Protein AF-A0A7J0F2M3-F1 (afdb_monomer)

InterPro domains:
  IPR006775 Glycosyl-hydrolase family 116, catalytic region [PF04685] (324-681)
  IPR008928 Six-hairpin glycosidase superfamily [SSF48208] (331-687)
  IPR012341 Six-hairpin glycosidase-like superfamily [G3DSA:1.50.10.10] (373-686)
  IPR024462 Glycosyl-hydrolase family 116, N-terminal [PF12215] (132-223)
  IPR052566 Non-lysosomal glucosylceramidase [PTHR12654] (132-728)

Secondary structure (DSSP, 8-state):
---------PPPPPP-----TTEEEEEEEPPPP-------------------------------------------------TTSTTSTT---------S-----------------TTPPP-EEEEEEE---SS-PPPGGGTTS-SPPPPPTT--------------TT------EEEEEE--EEE-SSS-EEEBTTHHHH-SSTTHHHHHHHHHHHHHHHHHHHHHHHHHHHHT-TTS-S-SSS-TT---HHHHHHHHGGGHHHHS--EEBS-SSPPP------------PPPP----------------------S-EE-BSBSSS--BT-HHHHHHHHHHHHHH-HHHHHHHHHHHHHHHH--EEEEEE-TTT--EEEEE-TTSPPS-S-SSSTTTS-----SS-GGG-SSHHHHHHHHHHHHHHHH--HHHHHHHHHHHHHHHHHHGGG-SSSSS---EESS--SSSTTS--EESBHHHHHHHHHHHHHHHHHHHHHT-HHHHHHHHHHHHHHHHHHHHHHB-SSSB-SBSS-STTTT-EETTTTHHHHHHHHTTPPPSS-HHHHHHHHHHHIIIIITTTGGGTT--BSEE-TTS-B--SSTTTT-EEHHHIIIIIIIHHHHTT-HHHHHHHHHHHIIIIISTTS---TT---SEE-TT--EESSSBSGGGGHHHHHHHHT--HHHHTS----TTTT------------------------------------

Organism: NCBI:txid165716

Mean predicted aligned error: 15.31 Å

pLDDT: mean 72.2, std 30.0, range [20.27, 98.94]

Solvent-accessible surface area (backbone atoms only — not comparable to full-atom values): 44311 Å² total; per-residue (Å²): 135,80,93,73,80,67,88,74,70,74,74,78,79,74,78,92,65,80,78,63,95,59,68,48,79,47,78,49,76,56,78,68,83,78,86,85,75,82,87,76,90,75,83,89,84,82,94,78,88,81,88,83,90,83,89,83,91,85,88,89,85,87,83,84,89,87,88,88,88,87,89,84,89,87,85,90,77,89,73,82,85,58,87,69,64,71,64,65,75,77,68,79,76,75,85,89,79,87,91,76,86,84,82,89,73,91,78,89,87,79,95,75,91,77,92,72,66,88,87,55,80,58,49,24,37,18,44,36,45,44,65,80,48,79,86,81,79,73,83,66,82,60,78,81,63,68,82,75,82,81,74,57,89,90,57,88,82,86,88,87,85,82,73,36,72,80,66,59,93,95,55,85,80,86,74,61,73,37,78,25,69,33,58,48,63,48,73,39,88,77,31,66,38,34,37,30,37,67,31,79,80,52,45,77,53,81,60,25,9,55,55,47,24,52,51,44,70,74,39,46,70,59,52,51,52,54,51,50,61,69,45,41,71,63,74,70,37,84,85,56,64,50,69,85,81,98,58,100,82,64,76,38,64,56,66,52,50,56,59,54,48,54,51,42,74,65,70,22,67,48,46,47,25,49,57,91,59,59,59,76,81,91,67,97,69,88,81,76,87,75,92,77,88,81,81,91,79,92,80,91,76,85,87,77,91,78,94,74,85,73,86,72,82,76,77,89,62,50,63,42,63,35,39,23,37,19,82,80,48,65,28,29,44,32,40,68,46,40,66,43,19,44,42,41,36,46,75,76,39,43,73,57,41,57,38,44,52,49,51,50,28,54,45,13,70,36,69,36,84,55,78,39,64,23,63,76,82,66,49,71,48,61,47,35,47,60,25,31,40,60,51,17,37,3,53,40,26,61,84,76,44,45,33,59,72,37,51,55,70,56,71,68,32,58,37,46,34,26,47,48,36,41,50,53,38,38,54,30,55,62,67,64,41,62,66,60,45,63,72,33,43,68,30,44,52,36,21,58,61,48,50,57,76,37,28,86,86,73,60,58,46,47,46,43,86,62,43,43,43,40,89,57,62,72,45,66,37,32,40,42,28,25,40,44,38,31,27,43,47,34,18,26,51,35,50,20,53,51,23,52,76,74,64,40,53,71,59,15,53,52,26,37,57,36,32,60,45,17,51,57,49,50,47,70,63,25,54,73,87,54,39,52,23,36,20,54,45,86,56,91,59,19,59,17,45,40,44,47,40,44,42,13,44,37,52,22,56,75,46,47,42,71,66,80,63,57,69,67,61,52,53,39,29,52,50,48,36,44,63,41,27,14,40,67,38,80,70,17,48,54,16,30,27,32,21,20,33,86,88,67,47,72,26,72,89,34,77,62,28,41,17,22,35,47,17,50,20,20,29,38,40,17,16,32,26,41,70,72,71,37,47,70,62,13,52,48,33,40,45,3,40,41,43,34,30,58,34,93,89,29,76,67,30,66,94,30,46,33,43,26,28,36,97,84,68,55,70,46,55,48,39,26,43,30,44,31,2,43,36,34,32,56,40,51,78,56,62,55,64,52,34,77,69,42,79,82,73,63,78,73,79,75,86,70,77,74,92,81,83,83,92,78,92,83,84,90,84,87,84,85,87,83,87,88,79,89,79,89,83,89,79,90,78,91,79,92,84,137

Structure (mmCIF, N/CA/C/O backbone):
data_AF-A0A7J0F2M3-F1
#
_entry.id   AF-A0A7J0F2M3-F1
#
loop_
_atom_site.group_PDB
_atom_site.id
_atom_site.type_symbol
_atom_site.label_atom_id
_atom_site.label_alt_id
_atom_site.label_comp_id
_atom_site.label_asym_id
_atom_site.label_entity_id
_atom_site.label_seq_id
_atom_site.pdbx_PDB_ins_code
_atom_site.Cartn_x
_atom_site.Cartn_y
_atom_site.Cartn_z
_atom_site.occupancy
_atom_site.B_iso_or_equiv
_atom_site.auth_seq_id
_atom_site.auth_comp_id
_atom_site.auth_asym_id
_atom_site.auth_atom_id
_atom_site.pdbx_PDB_model_num
ATOM 1 N N . MET A 1 1 ? -2.458 -19.060 11.959 1.00 33.06 1 MET A N 1
ATOM 2 C CA . MET A 1 1 ? -3.648 -18.833 11.109 1.00 33.06 1 MET A CA 1
ATOM 3 C C . MET A 1 1 ? -4.793 -19.705 11.598 1.00 33.06 1 MET A C 1
ATOM 5 O O . MET A 1 1 ? -4.832 -20.886 11.279 1.00 33.06 1 MET A O 1
ATOM 9 N N . ASN A 1 2 ? -5.679 -19.148 12.426 1.00 25.64 2 ASN A N 1
ATOM 10 C CA . ASN A 1 2 ? -6.911 -19.822 12.836 1.00 25.64 2 ASN A CA 1
ATOM 11 C C . ASN A 1 2 ? -7.982 -19.565 11.770 1.00 25.64 2 ASN A C 1
ATOM 13 O O . ASN A 1 2 ? -8.536 -18.476 11.690 1.00 25.64 2 ASN A O 1
ATOM 17 N N . GLN A 1 3 ? -8.278 -20.578 10.958 1.00 26.48 3 GLN A N 1
ATOM 18 C CA . GLN A 1 3 ? -9.284 -20.556 9.886 1.00 26.48 3 GLN A CA 1
ATOM 19 C C . GLN A 1 3 ? -10.750 -20.550 10.381 1.00 26.48 3 GLN A C 1
ATOM 21 O O . GLN A 1 3 ? -11.653 -20.879 9.624 1.00 26.48 3 GLN A O 1
ATOM 26 N N . ASN A 1 4 ? -11.025 -20.147 11.627 1.00 27.41 4 ASN A N 1
ATOM 27 C CA . ASN A 1 4 ? -12.353 -20.269 12.244 1.00 27.41 4 ASN A CA 1
ATOM 28 C C . ASN A 1 4 ? -12.950 -18.941 12.740 1.00 27.41 4 ASN A C 1
ATOM 30 O O . ASN A 1 4 ? -13.615 -18.916 13.773 1.00 27.41 4 ASN A O 1
ATOM 34 N N . ASN A 1 5 ? -12.816 -17.856 11.973 1.00 29.88 5 ASN A N 1
ATOM 35 C CA . ASN A 1 5 ? -13.726 -16.710 12.106 1.00 29.88 5 ASN A CA 1
ATOM 36 C C . ASN A 1 5 ? -14.967 -16.925 11.225 1.00 29.88 5 ASN A C 1
ATOM 38 O O . ASN A 1 5 ? -15.208 -16.242 10.227 1.00 29.88 5 ASN A O 1
ATOM 42 N N . VAL A 1 6 ? -15.764 -17.922 11.622 1.00 28.16 6 VAL A N 1
ATOM 43 C CA . VAL A 1 6 ? -17.191 -17.982 11.285 1.00 28.16 6 VAL A CA 1
ATOM 44 C C . VAL A 1 6 ? -17.803 -16.661 11.749 1.00 28.16 6 VAL A C 1
ATOM 46 O O . VAL A 1 6 ? -17.509 -16.221 12.859 1.00 28.16 6 VAL A O 1
ATOM 49 N N . GLU A 1 7 ? -18.630 -16.018 10.919 1.00 30.48 7 GLU A N 1
ATOM 50 C CA . GLU A 1 7 ? -19.473 -14.900 11.357 1.00 30.48 7 GLU A CA 1
ATOM 51 C C . GLU A 1 7 ? -20.296 -15.364 12.563 1.00 30.48 7 GLU A C 1
ATOM 53 O O . GLU A 1 7 ? -21.349 -15.985 12.418 1.00 30.48 7 GLU A O 1
ATOM 58 N N . ARG A 1 8 ? -19.816 -15.090 13.779 1.00 34.03 8 ARG A N 1
ATOM 59 C CA . ARG A 1 8 ? -20.665 -15.158 14.958 1.00 34.03 8 ARG A CA 1
ATOM 60 C C . ARG A 1 8 ? -21.527 -13.914 14.918 1.00 34.03 8 ARG A C 1
ATOM 62 O O . ARG A 1 8 ? -21.128 -12.838 15.347 1.00 34.03 8 ARG A O 1
ATOM 69 N N . VAL A 1 9 ? -22.703 -14.095 14.329 1.00 29.95 9 VAL A N 1
ATOM 70 C CA . VAL A 1 9 ? -23.858 -13.222 14.500 1.00 29.95 9 VAL A CA 1
ATOM 71 C C . VAL A 1 9 ? -23.978 -12.927 16.001 1.00 29.95 9 VAL A C 1
ATOM 73 O O . VAL A 1 9 ? -24.076 -13.880 16.781 1.00 29.95 9 VAL A O 1
ATOM 76 N N . PRO A 1 10 ? -23.922 -11.658 16.445 1.00 31.19 10 PRO A N 1
ATOM 77 C CA . PRO A 1 10 ? -24.306 -11.322 17.807 1.00 31.19 10 PRO A CA 1
ATOM 78 C C . PRO A 1 10 ? -25.712 -11.866 18.019 1.00 31.19 10 PRO A C 1
ATOM 80 O O . PRO A 1 10 ? -26.577 -11.650 17.167 1.00 31.19 10 PRO A O 1
ATOM 83 N N . ASN A 1 11 ? -25.934 -12.610 19.104 1.00 32.62 11 ASN A N 1
ATOM 84 C CA . ASN A 1 11 ? -27.279 -13.071 19.435 1.00 32.62 11 ASN A CA 1
ATOM 85 C C . ASN A 1 11 ? -28.248 -11.880 19.329 1.00 32.62 11 ASN A C 1
ATOM 87 O O . ASN A 1 11 ? -27.900 -10.794 19.804 1.00 32.62 11 ASN A O 1
ATOM 91 N N . PRO A 1 12 ? -29.434 -12.048 18.712 1.00 31.78 12 PRO A N 1
ATOM 92 C CA . PRO A 1 12 ? -30.438 -10.995 18.714 1.00 31.78 12 PRO A CA 1
ATOM 93 C C . PRO A 1 12 ? -30.644 -10.540 20.157 1.00 31.78 12 PRO A C 1
ATOM 95 O O . PRO A 1 12 ? -30.795 -11.376 21.052 1.00 31.78 12 PRO A O 1
ATOM 98 N N . ALA A 1 13 ? -30.570 -9.224 20.376 1.00 34.66 13 ALA A N 1
ATOM 99 C CA . ALA A 1 13 ? -30.678 -8.639 21.704 1.00 34.66 13 ALA A CA 1
ATOM 100 C C . ALA A 1 13 ? -31.907 -9.232 22.420 1.00 34.66 13 ALA A C 1
ATOM 102 O O . ALA A 1 13 ? -33.004 -9.199 21.847 1.00 34.66 13 ALA A O 1
ATOM 103 N N . PRO A 1 14 ? -31.754 -9.805 23.630 1.00 27.09 14 PRO A N 1
ATOM 104 C CA . PRO A 1 14 ? -32.894 -10.324 24.364 1.00 27.09 14 PRO A CA 1
ATOM 105 C C . PRO A 1 14 ? -33.899 -9.190 24.581 1.00 27.09 14 PRO A C 1
ATOM 107 O O . PRO A 1 14 ? -33.530 -8.057 24.898 1.00 27.09 14 PRO A O 1
ATOM 110 N N . SER A 1 15 ? -35.184 -9.493 24.386 1.00 30.62 15 SER A N 1
ATOM 111 C CA . SER A 1 15 ? -36.277 -8.601 24.769 1.00 30.62 15 SER A CA 1
ATOM 112 C C . SER A 1 15 ? -36.073 -8.163 26.217 1.00 30.62 15 SER A C 1
ATOM 114 O O . SER A 1 15 ? -35.871 -9.036 27.059 1.00 30.62 15 SER A O 1
ATOM 116 N N . LEU A 1 16 ? -36.117 -6.847 26.474 1.00 33.41 16 LEU A N 1
ATOM 117 C CA . LEU A 1 16 ? -35.944 -6.196 27.782 1.00 33.41 16 LEU A CA 1
ATOM 118 C C . LEU A 1 16 ? -36.616 -6.980 28.930 1.00 33.41 16 LEU A C 1
ATOM 120 O O . LEU A 1 16 ? -37.774 -6.746 29.265 1.00 33.41 16 LEU A O 1
ATOM 124 N N . GLY A 1 17 ? -35.863 -7.892 29.539 1.00 26.03 17 GLY A N 1
ATOM 125 C CA . GLY A 1 17 ? -36.012 -8.297 30.928 1.00 26.03 17 GLY A CA 1
ATOM 126 C C . GLY A 1 17 ? -35.071 -7.421 31.745 1.00 26.03 17 GLY A C 1
ATOM 127 O O . GLY A 1 17 ? -33.982 -7.119 31.260 1.00 26.03 17 GLY A O 1
ATOM 128 N N . SER A 1 18 ? -35.555 -6.948 32.897 1.00 30.88 18 SER A N 1
ATOM 129 C CA . SER A 1 18 ? -34.879 -6.111 33.905 1.00 30.88 18 SER A CA 1
ATOM 130 C C . SER A 1 18 ? -33.390 -5.842 33.649 1.00 30.88 18 SER A C 1
ATOM 132 O O . SER A 1 18 ? -32.575 -6.762 33.702 1.00 30.88 18 SER A O 1
ATOM 134 N N . LEU A 1 19 ? -33.044 -4.571 33.406 1.00 35.91 19 LEU A N 1
ATOM 135 C CA . LEU A 1 19 ? -31.667 -4.083 33.539 1.00 35.91 19 LEU A CA 1
ATOM 136 C C . LEU A 1 19 ? -31.086 -4.632 34.853 1.00 35.91 19 LEU A C 1
ATOM 138 O O . LEU A 1 19 ? -31.754 -4.523 35.881 1.00 35.91 19 LEU A O 1
ATOM 142 N N . ASP A 1 20 ? -29.899 -5.247 34.799 1.00 34.97 20 ASP A N 1
ATOM 143 C CA . ASP A 1 20 ? -29.159 -5.644 36.005 1.00 34.97 20 ASP A CA 1
ATOM 144 C C . ASP A 1 20 ? -29.055 -4.434 36.939 1.00 34.97 20 ASP A C 1
ATOM 146 O O . ASP A 1 20 ? -28.715 -3.339 36.481 1.00 34.97 20 ASP A O 1
ATOM 150 N N . GLU A 1 21 ? -29.341 -4.628 38.229 1.00 35.06 21 GLU A N 1
ATOM 151 C CA . GLU A 1 21 ? -29.414 -3.551 39.232 1.00 35.06 21 GLU A CA 1
ATOM 152 C C . GLU A 1 21 ? -28.089 -2.767 39.395 1.00 35.06 21 GLU A C 1
ATOM 154 O O . GLU A 1 21 ? -28.096 -1.649 39.915 1.00 35.06 21 GLU A O 1
ATOM 159 N N . ASP A 1 22 ? -26.974 -3.292 38.871 1.00 37.44 22 ASP A N 1
ATOM 160 C CA . ASP A 1 22 ? -25.626 -2.745 39.062 1.00 37.44 22 ASP A CA 1
ATOM 161 C C . ASP A 1 22 ? -25.113 -1.832 37.931 1.00 37.44 22 ASP A C 1
ATOM 163 O O . ASP A 1 22 ? -24.151 -1.087 38.136 1.00 37.44 22 ASP A O 1
ATOM 167 N N . ILE A 1 23 ? -25.743 -1.817 36.746 1.00 42.09 23 ILE A N 1
ATOM 168 C CA . ILE A 1 23 ? -25.292 -0.979 35.616 1.00 42.09 23 ILE A CA 1
ATOM 169 C C . ILE A 1 23 ? -26.112 0.311 35.544 1.00 42.09 23 ILE A C 1
ATOM 171 O O . ILE A 1 23 ? -27.287 0.312 35.170 1.00 42.09 23 ILE A O 1
ATOM 175 N N . ARG A 1 24 ? -25.467 1.448 35.825 1.00 52.25 24 ARG A N 1
ATOM 176 C CA . ARG A 1 24 ? -26.102 2.774 35.757 1.00 52.25 24 ARG A CA 1
ATOM 177 C C . ARG A 1 24 ? -25.751 3.470 34.454 1.00 52.25 24 ARG A C 1
ATOM 179 O O . ARG A 1 24 ? -24.575 3.688 34.192 1.00 52.25 24 ARG A O 1
ATOM 186 N N . VAL A 1 25 ? -26.756 3.856 33.663 1.00 46.47 25 VAL A N 1
ATOM 187 C CA . VAL A 1 25 ? -26.562 4.475 32.340 1.00 46.47 25 VAL A CA 1
ATOM 188 C C . VAL A 1 25 ? -27.188 5.866 32.270 1.00 46.47 25 VAL A C 1
ATOM 190 O O . VAL A 1 25 ? -28.375 6.035 32.541 1.00 46.47 25 VAL A O 1
ATOM 193 N N . LEU A 1 26 ? -26.409 6.852 31.827 1.00 51.06 26 LEU A N 1
ATOM 194 C CA . LEU A 1 26 ? -26.860 8.203 31.504 1.00 51.06 26 LEU A CA 1
ATOM 195 C C . LEU A 1 26 ? -26.869 8.396 29.988 1.00 51.06 26 LEU A C 1
ATOM 197 O O . LEU A 1 26 ? -25.875 8.124 29.319 1.00 51.06 26 LEU A O 1
ATOM 201 N N . ARG A 1 27 ? -27.991 8.875 29.440 1.00 52.84 27 ARG A N 1
ATOM 202 C CA . ARG A 1 27 ? -28.156 9.182 28.010 1.00 52.84 27 ARG A CA 1
ATOM 203 C C . ARG A 1 27 ? -28.212 10.687 27.804 1.00 52.84 27 ARG A C 1
ATOM 205 O O . ARG A 1 27 ? -29.032 11.359 28.421 1.00 52.84 27 ARG A O 1
ATOM 212 N N . VAL A 1 28 ? -27.430 11.186 26.854 1.00 52.19 28 VAL A N 1
ATOM 213 C CA . VAL A 1 28 ? -27.477 12.577 26.393 1.00 52.19 28 VAL A CA 1
ATOM 214 C C . VAL A 1 28 ? -27.835 12.585 24.912 1.00 52.19 28 VAL A C 1
ATOM 216 O O . VAL A 1 28 ? -27.195 11.911 24.105 1.00 52.19 28 VAL A O 1
ATOM 219 N N . THR A 1 29 ? -28.875 13.332 24.544 1.00 47.75 29 THR A N 1
ATOM 220 C CA . THR A 1 29 ? -29.320 13.465 23.147 1.00 47.75 29 THR A CA 1
ATOM 221 C C . THR A 1 29 ? -29.215 14.931 22.745 1.00 47.75 29 THR A C 1
ATOM 223 O O . THR A 1 29 ? -29.818 15.772 23.406 1.00 47.75 29 THR A O 1
ATOM 226 N N . SER A 1 30 ? -28.465 15.251 21.687 1.00 43.75 30 SER A N 1
ATOM 227 C CA . SER A 1 30 ? -28.421 16.608 21.130 1.00 43.75 30 SER A CA 1
ATOM 228 C C . SER A 1 30 ? -29.435 16.758 19.987 1.00 43.75 30 SER A C 1
ATOM 230 O O . SER A 1 30 ? -29.557 15.876 19.134 1.00 43.75 30 SER A O 1
ATOM 232 N N . GLN A 1 31 ? -30.187 17.866 19.958 1.00 36.19 31 GLN A N 1
ATOM 233 C CA . GLN A 1 31 ? -31.032 18.227 18.811 1.00 36.19 31 GLN A CA 1
ATOM 234 C C . GLN A 1 31 ? -30.261 19.106 17.812 1.00 36.19 31 GLN A C 1
ATOM 236 O O . GLN A 1 31 ? -29.402 19.902 18.183 1.00 36.19 31 GLN A O 1
ATOM 241 N N . SER A 1 32 ? -30.561 18.935 16.520 1.00 33.44 32 SER A N 1
ATOM 242 C CA . SER A 1 32 ? -29.828 19.535 15.398 1.00 33.44 32 SER A CA 1
ATOM 243 C C . SER A 1 32 ? -29.777 21.067 15.432 1.00 33.44 32 SER A C 1
ATOM 245 O O . SER A 1 32 ? -30.812 21.725 15.552 1.00 33.44 32 SER A O 1
ATOM 247 N N . TRP A 1 33 ? -28.596 21.624 15.164 1.00 31.92 33 TRP A N 1
ATOM 248 C CA . TRP A 1 33 ? -28.389 23.035 14.837 1.00 31.92 33 TRP A CA 1
ATOM 249 C C . TRP A 1 33 ? -29.092 23.413 13.517 1.00 31.92 33 TRP A C 1
ATOM 251 O O . TRP A 1 33 ? -28.722 22.926 12.449 1.00 31.92 33 TRP A O 1
ATOM 261 N N . ARG A 1 34 ? -30.069 24.330 13.559 1.00 24.77 34 ARG A N 1
ATOM 262 C CA . ARG A 1 34 ? -30.530 25.094 12.384 1.00 24.77 34 ARG A CA 1
ATOM 263 C C . ARG A 1 34 ? -30.321 26.578 12.653 1.00 24.77 34 ARG A C 1
ATOM 265 O O . ARG A 1 34 ? -31.109 27.187 13.365 1.00 24.77 34 ARG A O 1
ATOM 272 N N . GLN A 1 35 ? -29.295 27.173 12.054 1.00 28.36 35 GLN A N 1
ATOM 273 C CA . GLN A 1 35 ? -29.199 28.629 11.991 1.00 28.36 35 GLN A CA 1
ATOM 274 C C . GLN A 1 35 ? -29.864 29.088 10.691 1.00 28.36 35 GLN A C 1
ATOM 276 O O . GLN A 1 35 ? -29.314 28.916 9.606 1.00 28.36 35 GLN A O 1
ATOM 281 N N . GLY A 1 36 ? -31.083 29.614 10.799 1.00 25.09 36 GLY A N 1
ATOM 282 C CA . GLY A 1 36 ? -31.735 30.307 9.695 1.00 25.09 36 GLY A CA 1
ATOM 283 C C . GLY A 1 36 ? -31.100 31.681 9.514 1.00 25.09 36 GLY A C 1
ATOM 284 O O . GLY A 1 36 ? -31.330 32.567 10.332 1.00 25.09 36 GLY A O 1
ATOM 285 N N . MET A 1 37 ? -30.322 31.873 8.450 1.00 23.94 37 MET A N 1
ATOM 286 C CA . MET A 1 37 ? -30.046 33.216 7.944 1.00 23.94 37 MET A CA 1
ATOM 287 C C . MET A 1 37 ? -31.066 33.536 6.856 1.00 23.94 37 MET A C 1
ATOM 289 O O . MET A 1 37 ? -31.156 32.841 5.848 1.00 23.94 37 MET A O 1
ATOM 293 N N . ARG A 1 38 ? -31.858 34.587 7.091 1.00 24.75 38 ARG A N 1
ATOM 294 C CA . ARG A 1 38 ? -32.590 35.284 6.033 1.00 24.75 38 ARG A CA 1
ATOM 295 C C . ARG A 1 38 ? -31.557 35.953 5.131 1.00 24.75 38 ARG A C 1
ATOM 297 O O . ARG A 1 38 ? -30.762 36.751 5.618 1.00 24.75 38 ARG A O 1
ATOM 304 N N . GLU A 1 39 ? -31.596 35.645 3.843 1.00 23.56 39 GLU A N 1
ATOM 305 C CA . GLU A 1 39 ? -30.906 36.426 2.821 1.00 23.56 39 GLU A CA 1
ATOM 306 C C . GLU A 1 39 ? -31.493 37.842 2.796 1.00 23.56 39 GLU A C 1
ATOM 308 O O . GLU A 1 39 ? -32.655 38.050 2.444 1.00 23.56 39 GLU A O 1
ATOM 313 N N . THR A 1 40 ? -30.690 38.831 3.178 1.00 23.39 40 THR A N 1
ATOM 314 C CA . THR A 1 40 ? -30.889 40.211 2.738 1.00 23.39 40 THR A CA 1
ATOM 315 C C . THR A 1 40 ? -29.906 40.480 1.610 1.00 23.39 40 THR A C 1
ATOM 317 O O . THR A 1 40 ? -28.700 40.556 1.832 1.00 23.39 40 THR A O 1
ATOM 320 N N . ASN A 1 41 ? -30.449 40.601 0.401 1.00 26.41 41 ASN A N 1
ATOM 321 C CA . ASN A 1 41 ? -29.758 41.073 -0.792 1.00 26.41 41 ASN A CA 1
ATOM 322 C C . ASN A 1 41 ? -29.132 42.455 -0.559 1.00 26.41 41 ASN A C 1
ATOM 324 O O . ASN A 1 41 ? -29.857 43.407 -0.268 1.00 26.41 41 ASN A O 1
ATOM 328 N N . SER A 1 42 ? -27.831 42.593 -0.817 1.00 24.61 42 SER A N 1
ATOM 329 C CA . SER A 1 42 ? -27.246 43.869 -1.245 1.00 24.61 42 SER A CA 1
ATOM 330 C C . SER A 1 42 ? -25.946 43.654 -2.034 1.00 24.61 42 SER A C 1
ATOM 332 O O . SER A 1 42 ? -24.884 43.456 -1.455 1.00 24.61 42 SER A O 1
ATOM 334 N N . THR A 1 43 ? -26.103 43.673 -3.361 1.00 23.94 43 THR A N 1
ATOM 335 C CA . THR A 1 43 ? -25.295 44.378 -4.382 1.00 23.94 43 THR A CA 1
ATOM 336 C C . THR A 1 43 ? -23.757 44.338 -4.364 1.00 23.94 43 THR A C 1
ATOM 338 O O . THR A 1 43 ? -23.096 44.827 -3.454 1.00 23.94 43 THR A O 1
ATOM 341 N N . GLU A 1 44 ? -23.242 43.865 -5.505 1.00 23.41 44 GLU A N 1
ATOM 342 C CA . GLU A 1 44 ? -21.915 44.036 -6.118 1.00 23.41 44 GLU A CA 1
ATOM 343 C C . GLU A 1 44 ? -21.274 45.429 -5.932 1.00 23.41 44 GLU A C 1
ATOM 345 O O . GLU A 1 44 ? -21.979 46.430 -6.038 1.00 23.41 44 GLU A O 1
ATOM 350 N N . MET A 1 45 ? -19.937 45.504 -5.753 1.00 22.09 45 MET A N 1
ATOM 351 C CA . MET A 1 45 ? -18.922 45.988 -6.735 1.00 22.09 45 MET A CA 1
ATOM 352 C C . MET A 1 45 ? -17.510 46.208 -6.082 1.00 22.09 45 MET A C 1
ATOM 354 O O . MET A 1 45 ? -17.386 46.004 -4.878 1.00 22.09 45 MET A O 1
ATOM 358 N N . PRO A 1 46 ? -16.399 46.493 -6.817 1.00 24.94 46 PRO A N 1
ATOM 359 C CA . PRO A 1 46 ? -15.224 45.612 -6.896 1.00 24.94 46 PRO A CA 1
ATOM 360 C C . PRO A 1 46 ? -13.927 46.134 -6.232 1.00 24.94 46 PRO A C 1
ATOM 362 O O . PRO A 1 46 ? -13.741 47.331 -6.017 1.00 24.94 46 PRO A O 1
ATOM 365 N N . MET A 1 47 ? -12.961 45.228 -6.019 1.00 22.00 47 MET A N 1
ATOM 366 C CA . MET A 1 47 ? -11.580 45.573 -5.655 1.00 22.00 47 MET A CA 1
ATOM 367 C C . MET A 1 47 ? -10.819 46.220 -6.827 1.00 22.00 47 MET A C 1
ATOM 369 O O . MET A 1 47 ? -10.615 45.603 -7.872 1.00 22.00 47 MET A O 1
ATOM 373 N N . ARG A 1 48 ? -10.328 47.448 -6.611 1.00 22.41 48 ARG A N 1
ATOM 374 C CA . ARG A 1 48 ? -9.193 48.056 -7.325 1.00 22.41 48 ARG A CA 1
ATOM 375 C C . ARG A 1 48 ? -8.020 48.170 -6.353 1.00 22.41 48 ARG A C 1
ATOM 377 O O . ARG A 1 48 ? -8.200 48.634 -5.232 1.00 22.41 48 ARG A O 1
ATOM 384 N N . GLY A 1 49 ? -6.842 47.733 -6.793 1.00 23.05 49 GLY A N 1
ATOM 385 C CA . GLY A 1 49 ? -5.614 47.762 -6.002 1.00 23.05 49 GLY A CA 1
ATOM 386 C C . GLY A 1 49 ? -4.916 49.119 -5.958 1.00 23.05 49 GLY A C 1
ATOM 387 O O . GLY A 1 49 ? -5.292 50.040 -6.677 1.00 23.05 49 GLY A O 1
ATOM 388 N N . ALA A 1 50 ? -3.854 49.192 -5.155 1.00 23.11 50 ALA A N 1
ATOM 389 C CA . ALA A 1 50 ? -2.696 50.053 -5.380 1.00 23.11 50 ALA A CA 1
ATOM 390 C C . ALA A 1 50 ? -1.537 49.639 -4.456 1.00 23.11 50 ALA A C 1
ATOM 392 O O . ALA A 1 50 ? -1.693 49.514 -3.244 1.00 23.11 50 ALA A O 1
ATOM 393 N N . PHE A 1 51 ? -0.379 49.436 -5.080 1.00 21.28 51 PHE A N 1
ATOM 394 C CA . PHE A 1 51 ? 0.960 49.508 -4.499 1.00 21.28 51 PHE A CA 1
ATOM 395 C C . PHE A 1 51 ? 1.213 50.889 -3.853 1.00 21.28 51 PHE A C 1
ATOM 397 O O . PHE A 1 51 ? 0.762 51.884 -4.407 1.00 21.28 51 PHE A O 1
ATOM 404 N N . GLU A 1 52 ? 2.010 50.968 -2.778 1.00 21.55 52 GLU A N 1
ATOM 405 C CA . GLU A 1 52 ? 3.366 51.570 -2.777 1.00 21.55 52 GLU A CA 1
ATOM 406 C C . GLU A 1 52 ? 3.935 51.876 -1.369 1.00 21.55 52 GLU A C 1
ATOM 408 O O . GLU A 1 52 ? 3.265 52.417 -0.498 1.00 21.55 52 GLU A O 1
ATOM 413 N N . ARG A 1 53 ? 5.222 51.510 -1.224 1.00 22.84 53 ARG A N 1
ATOM 414 C CA . ARG A 1 53 ? 6.382 52.147 -0.551 1.00 22.84 53 ARG A CA 1
ATOM 415 C C . ARG A 1 53 ? 6.186 53.130 0.621 1.00 22.84 53 ARG A C 1
ATOM 417 O O . ARG A 1 53 ? 5.522 54.149 0.498 1.00 22.84 53 ARG A O 1
ATOM 424 N N . GLY A 1 54 ? 7.049 52.973 1.635 1.00 22.09 54 GLY A N 1
ATOM 425 C CA . GLY A 1 54 ? 7.489 54.089 2.485 1.00 22.09 54 GLY A CA 1
ATOM 426 C C . GLY A 1 54 ? 8.263 53.678 3.741 1.00 22.09 54 GLY A C 1
ATOM 427 O O . GLY A 1 54 ? 7.664 53.334 4.748 1.00 22.09 54 GLY A O 1
ATOM 428 N N . SER A 1 55 ? 9.595 53.733 3.671 1.00 21.48 55 SER A N 1
ATOM 429 C CA . SER A 1 55 ? 10.532 53.707 4.809 1.00 21.48 55 SER A CA 1
ATOM 430 C C . SER A 1 55 ? 10.501 55.036 5.590 1.00 21.48 55 SER A C 1
ATOM 432 O O . SER A 1 55 ? 10.126 56.045 4.993 1.00 21.48 55 SER A O 1
ATOM 434 N N . VAL A 1 56 ? 10.934 55.043 6.868 1.00 23.42 56 VAL A N 1
ATOM 435 C CA . VAL A 1 56 ? 11.982 55.931 7.460 1.00 23.42 56 VAL A CA 1
ATOM 436 C C . VAL A 1 56 ? 11.935 55.926 9.014 1.00 23.42 56 VAL A C 1
ATOM 438 O O . VAL A 1 56 ? 10.893 56.224 9.581 1.00 23.42 56 VAL A O 1
ATOM 441 N N . ASN A 1 57 ? 13.095 55.607 9.638 1.00 22.95 57 ASN A N 1
ATOM 442 C CA . ASN A 1 57 ? 13.777 56.091 10.884 1.00 22.95 57 ASN A CA 1
ATOM 443 C C . ASN A 1 57 ? 12.955 56.543 12.123 1.00 22.95 57 ASN A C 1
ATOM 445 O O . ASN A 1 57 ? 11.9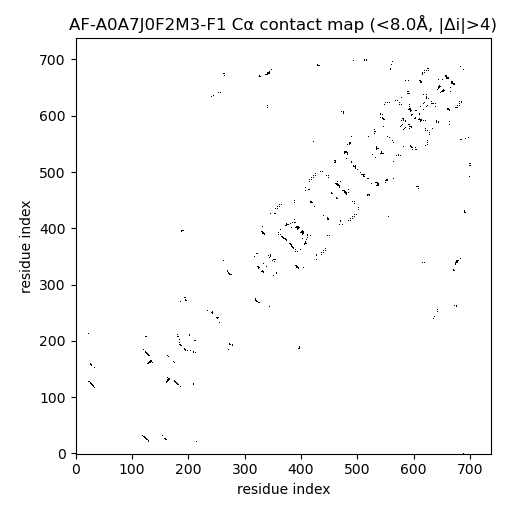09 57.147 11.986 1.00 22.95 57 ASN A O 1
ATOM 449 N N . SER A 1 58 ? 13.362 56.461 13.401 1.00 22.97 58 SER A N 1
ATOM 450 C CA . SER A 1 58 ? 14.618 56.317 14.184 1.00 22.97 58 SER A CA 1
ATOM 451 C C . SER A 1 58 ? 14.183 56.071 15.659 1.00 22.97 58 SER A C 1
ATOM 453 O O . SER A 1 58 ? 13.052 56.396 15.997 1.00 22.97 58 SER A O 1
ATOM 455 N N . MET A 1 59 ? 14.950 55.463 16.573 1.00 23.08 59 MET A N 1
ATOM 456 C CA . MET A 1 59 ? 15.950 56.133 17.424 1.00 23.08 59 MET A CA 1
ATOM 457 C C . MET A 1 59 ? 16.663 55.108 18.330 1.00 23.08 59 MET A C 1
ATOM 459 O O . MET A 1 59 ? 16.042 54.206 18.886 1.00 23.08 59 MET A O 1
ATOM 463 N N . LEU A 1 60 ? 17.973 55.311 18.482 1.00 22.59 60 LEU A N 1
ATOM 464 C CA . LEU A 1 60 ? 18.901 54.660 19.410 1.00 22.59 60 LEU A CA 1
ATOM 465 C C . LEU A 1 60 ? 18.782 55.218 20.839 1.00 22.59 60 LEU A C 1
ATOM 467 O O . LEU A 1 60 ? 18.510 56.402 21.017 1.00 22.59 60 LEU A O 1
ATOM 471 N N . GLY A 1 61 ? 19.133 54.395 21.833 1.00 22.50 61 GLY A N 1
ATOM 472 C CA . GLY A 1 61 ? 19.388 54.820 23.212 1.00 22.50 61 GLY A CA 1
ATOM 473 C C . GLY A 1 61 ? 19.971 53.692 24.071 1.00 22.50 61 GLY A C 1
ATOM 474 O O . GLY A 1 61 ? 19.239 52.895 24.640 1.00 22.50 61 GLY A O 1
ATOM 475 N N . SER A 1 62 ? 21.299 53.621 24.120 1.00 22.58 62 SER A N 1
ATOM 476 C CA . SER A 1 62 ? 22.149 52.736 24.931 1.00 22.58 62 SER A CA 1
ATOM 477 C C . SER A 1 62 ? 22.090 53.015 26.440 1.00 22.58 62 SER A C 1
ATOM 479 O O . SER A 1 62 ? 21.956 54.179 26.805 1.00 22.58 62 SER A O 1
ATOM 481 N N . LEU A 1 63 ? 22.378 52.009 27.287 1.00 23.88 63 LEU A N 1
ATOM 482 C CA . LEU A 1 63 ? 23.461 52.052 28.296 1.00 23.88 63 LEU A CA 1
ATOM 483 C C . LEU A 1 63 ? 23.686 50.687 29.001 1.00 23.88 63 LEU A C 1
ATOM 485 O O . LEU A 1 63 ? 22.758 50.022 29.446 1.00 23.88 63 LEU A O 1
ATOM 489 N N . SER A 1 64 ? 24.973 50.330 29.056 1.00 24.30 64 SER A N 1
ATOM 490 C CA . SER A 1 64 ? 25.724 49.284 29.785 1.00 24.30 64 SER A CA 1
ATOM 491 C C . SER A 1 64 ? 25.336 49.100 31.265 1.00 24.30 64 SER A C 1
ATOM 493 O O . SER A 1 64 ? 24.890 50.053 31.888 1.00 24.30 64 SER A O 1
ATOM 495 N N . GLY A 1 65 ? 25.523 47.961 31.945 1.00 22.31 65 GLY A N 1
ATOM 496 C CA . GLY A 1 65 ? 26.605 46.968 31.887 1.00 22.31 65 GLY A CA 1
ATOM 497 C C . GLY A 1 65 ? 27.476 47.091 33.153 1.00 22.31 65 GLY A C 1
ATOM 498 O O . GLY A 1 65 ? 28.172 48.089 33.315 1.00 22.31 65 GLY A O 1
ATOM 499 N N . GLY A 1 66 ? 27.428 46.098 34.049 1.00 22.36 66 GLY A N 1
ATOM 500 C CA . GLY A 1 66 ? 28.205 46.045 35.294 1.00 22.36 66 GLY A CA 1
ATOM 501 C C . GLY A 1 66 ? 28.452 44.598 35.730 1.00 22.36 66 GLY A C 1
ATOM 502 O O . GLY A 1 66 ? 27.524 43.805 35.832 1.00 22.36 66 GLY A O 1
ATOM 503 N N . SER A 1 67 ? 29.725 44.264 35.915 1.00 21.81 67 SER A N 1
ATOM 504 C CA . SER A 1 67 ? 30.300 42.941 36.162 1.00 21.81 67 SER A CA 1
ATOM 505 C C . SER A 1 67 ? 30.411 42.594 37.653 1.00 21.81 67 SER A C 1
ATOM 507 O O . SER A 1 67 ? 30.607 43.490 38.473 1.00 21.81 67 SER A O 1
ATOM 509 N N . ARG A 1 68 ? 30.411 41.292 37.996 1.00 23.42 68 ARG A N 1
ATOM 510 C CA . ARG A 1 68 ? 31.407 40.666 38.897 1.00 23.42 68 ARG A CA 1
ATOM 511 C C . ARG A 1 68 ? 31.253 39.142 39.007 1.00 23.42 68 ARG A C 1
ATOM 513 O O . ARG A 1 68 ? 30.159 38.599 39.014 1.00 23.42 68 ARG A O 1
ATOM 520 N N . SER A 1 69 ? 32.421 38.516 39.075 1.00 21.12 69 SER A N 1
ATOM 521 C CA . SER A 1 69 ? 32.790 37.105 39.210 1.00 21.12 69 SER A CA 1
ATOM 522 C C . SER A 1 69 ? 32.625 36.533 40.623 1.00 21.12 69 SER A C 1
ATOM 524 O O . SER A 1 69 ? 32.884 37.275 41.567 1.00 21.12 69 SER A O 1
ATOM 526 N N . SER A 1 70 ? 32.434 35.212 40.750 1.00 22.97 70 SER A N 1
ATOM 527 C CA . SER A 1 70 ? 33.287 34.331 41.583 1.00 22.97 70 SER A CA 1
ATOM 528 C C . SER A 1 70 ? 32.857 32.857 41.518 1.00 22.97 70 SER A C 1
ATOM 530 O O . SER A 1 70 ? 31.678 32.532 41.610 1.00 22.97 70 SER A O 1
ATOM 532 N N . SER A 1 71 ? 33.868 32.010 41.369 1.00 20.78 71 SER A N 1
ATOM 533 C CA . SER A 1 71 ? 33.971 30.553 41.514 1.00 20.78 71 SER A CA 1
ATOM 534 C C . SER A 1 71 ? 33.780 30.047 42.952 1.00 20.78 71 SER A C 1
ATOM 536 O O . SER A 1 71 ? 34.169 30.771 43.861 1.00 20.78 71 SER A O 1
ATOM 538 N N . GLU A 1 72 ? 33.296 28.808 43.140 1.00 23.53 72 GLU A N 1
ATOM 539 C CA . GLU A 1 72 ? 33.968 27.710 43.885 1.00 23.53 72 GLU A CA 1
ATOM 540 C C . GLU A 1 72 ? 33.080 26.452 44.039 1.00 23.53 72 GLU A C 1
ATOM 542 O O . GLU A 1 72 ? 31.865 26.533 44.212 1.00 23.53 72 GLU A O 1
ATOM 547 N N . GLU A 1 73 ? 33.733 25.290 43.928 1.00 20.84 73 GLU A N 1
ATOM 548 C CA . GLU A 1 73 ? 33.257 23.925 44.199 1.00 20.84 73 GLU A CA 1
ATOM 549 C C . GLU A 1 73 ? 33.036 23.672 45.706 1.00 20.84 73 GLU A C 1
ATOM 551 O O . GLU A 1 73 ? 33.654 24.355 46.518 1.00 20.84 73 GLU A O 1
ATOM 556 N N . ILE A 1 74 ? 32.261 22.626 46.066 1.00 21.42 74 ILE A N 1
ATOM 557 C CA . ILE A 1 74 ? 32.652 21.495 46.960 1.00 21.42 74 ILE A CA 1
ATOM 558 C C . ILE A 1 74 ? 31.427 20.732 47.535 1.00 21.42 74 ILE A C 1
ATOM 560 O O . ILE A 1 74 ? 30.625 21.274 48.285 1.00 21.42 74 ILE A O 1
ATOM 564 N N . ILE A 1 75 ? 31.386 19.431 47.196 1.00 21.03 75 ILE A N 1
ATOM 565 C CA . ILE A 1 75 ? 31.021 18.224 47.979 1.00 21.03 75 ILE A CA 1
ATOM 566 C C . ILE A 1 75 ? 29.603 18.068 48.579 1.00 21.03 75 ILE A C 1
ATOM 568 O O . ILE A 1 75 ? 29.264 18.650 49.601 1.00 21.03 75 ILE A O 1
ATOM 572 N N . GLY A 1 76 ? 28.912 17.034 48.074 1.00 21.41 76 GLY A N 1
ATOM 573 C CA . GLY A 1 76 ? 28.490 15.890 48.897 1.00 21.41 76 GLY A CA 1
ATOM 574 C C . GLY A 1 76 ? 27.026 15.824 49.328 1.00 21.41 76 GLY A C 1
ATOM 575 O O . GLY A 1 76 ? 26.569 16.626 50.133 1.00 21.41 76 GLY A O 1
ATOM 576 N N . GLY A 1 77 ? 26.350 14.757 48.897 1.00 21.72 77 GLY A N 1
ATOM 577 C CA . GLY A 1 77 ? 25.149 14.243 49.553 1.00 21.72 77 GLY A CA 1
ATOM 578 C C . GLY A 1 77 ? 24.038 13.907 48.573 1.00 21.72 77 GLY A C 1
ATOM 579 O O . GLY A 1 77 ? 23.344 14.799 48.099 1.00 21.72 77 GLY A O 1
ATOM 580 N N . GLU A 1 78 ? 23.851 12.615 48.304 1.00 25.69 78 GLU A N 1
ATOM 581 C CA . GLU A 1 78 ? 22.557 12.097 47.859 1.00 25.69 78 GLU A CA 1
ATOM 582 C C . GLU A 1 78 ? 21.458 12.552 48.833 1.00 25.69 78 GLU A C 1
ATOM 584 O O . GLU A 1 78 ? 21.620 12.395 50.049 1.00 25.69 78 GLU A O 1
ATOM 589 N N . PRO A 1 79 ? 20.301 13.008 48.334 1.00 24.31 79 PRO A N 1
ATOM 590 C CA . PRO A 1 79 ? 19.052 12.836 49.037 1.00 24.31 79 PRO A CA 1
ATOM 591 C C . PRO A 1 79 ? 18.217 11.789 48.303 1.00 24.31 79 PRO A C 1
ATOM 593 O O . PRO A 1 79 ? 17.894 11.918 47.125 1.00 24.31 79 PRO A O 1
ATOM 596 N N . LEU A 1 80 ? 17.874 10.748 49.058 1.00 24.52 80 LEU A N 1
ATOM 597 C CA . LEU A 1 80 ? 16.726 9.874 48.854 1.00 24.52 80 LEU A CA 1
ATOM 598 C C . LEU A 1 80 ? 15.590 10.593 48.111 1.00 24.52 80 LEU A C 1
ATOM 600 O O . LEU A 1 80 ? 15.039 11.574 48.614 1.00 24.52 80 LEU A O 1
ATOM 604 N N . CYS A 1 81 ? 15.258 10.066 46.932 1.00 22.27 81 CYS A N 1
ATOM 605 C CA . CYS A 1 81 ? 14.125 10.476 46.112 1.00 22.27 81 CYS A CA 1
ATOM 606 C C . CYS A 1 81 ? 12.859 10.499 46.985 1.00 22.27 81 CYS A C 1
ATOM 608 O O . CYS A 1 81 ? 12.431 9.476 47.529 1.00 22.27 81 CYS A O 1
ATOM 610 N N . SER A 1 82 ? 12.316 11.697 47.193 1.00 23.81 82 SER A N 1
ATOM 611 C CA . SER A 1 82 ? 11.065 11.904 47.905 1.00 23.81 82 SER A CA 1
ATOM 612 C C . SER A 1 82 ? 9.905 11.416 47.038 1.00 23.81 82 SER A C 1
ATOM 614 O O . SER A 1 82 ? 9.912 11.533 45.813 1.00 23.81 82 SER A O 1
ATOM 616 N N . LEU A 1 83 ? 8.867 10.892 47.690 1.00 27.14 83 LEU A N 1
ATOM 617 C CA . LEU A 1 83 ? 7.637 10.361 47.088 1.00 27.14 83 LEU A CA 1
ATOM 618 C C . LEU A 1 83 ? 6.831 11.378 46.235 1.00 27.14 83 LEU A C 1
ATOM 620 O O . LEU A 1 83 ? 5.730 11.062 45.795 1.00 27.14 83 LEU A O 1
ATOM 624 N N . GLU A 1 84 ? 7.351 12.585 46.002 1.00 27.17 84 GLU A N 1
ATOM 625 C CA . GLU A 1 84 ? 6.732 13.642 45.194 1.00 27.17 84 GLU A CA 1
ATOM 626 C C . GLU A 1 84 ? 7.208 13.655 43.728 1.00 27.17 84 GLU A C 1
ATOM 628 O O . GLU A 1 84 ? 6.528 14.237 42.881 1.00 27.17 84 GLU A O 1
ATOM 633 N N . GLU A 1 85 ? 8.299 12.961 43.373 1.00 25.80 85 GLU A N 1
ATOM 634 C CA . GLU A 1 85 ? 8.749 12.860 41.970 1.00 25.80 85 GLU A CA 1
ATOM 635 C C . GLU A 1 85 ? 8.040 11.747 41.175 1.00 25.80 85 GLU A C 1
ATOM 637 O O . GLU A 1 85 ? 7.887 11.867 39.960 1.00 25.80 85 GLU A O 1
ATOM 642 N N . LEU A 1 86 ? 7.473 10.735 41.843 1.00 25.91 86 LEU A N 1
ATOM 643 C CA . LEU A 1 86 ? 6.630 9.702 41.211 1.00 25.91 86 LEU A CA 1
ATOM 644 C C . LEU A 1 86 ? 5.232 10.215 40.814 1.00 25.91 86 LEU A C 1
ATOM 646 O O . LEU A 1 86 ? 4.576 9.632 39.952 1.00 25.91 86 LEU A O 1
ATOM 650 N N . THR A 1 87 ? 4.788 11.343 41.372 1.00 26.50 87 THR A N 1
ATOM 651 C CA . THR A 1 87 ? 3.473 11.937 41.072 1.00 26.50 87 THR A CA 1
ATOM 652 C C . THR A 1 87 ? 3.505 12.871 39.854 1.00 26.50 87 THR A C 1
ATOM 654 O O . THR A 1 87 ? 2.455 13.217 39.314 1.00 26.50 87 THR A O 1
ATOM 657 N N . ARG A 1 88 ? 4.697 13.235 39.353 1.00 25.03 88 ARG A N 1
ATOM 658 C CA . ARG A 1 88 ? 4.856 13.975 38.084 1.00 25.03 88 ARG A CA 1
ATOM 659 C C . ARG A 1 88 ? 4.797 13.090 36.836 1.00 25.03 88 ARG A C 1
ATOM 661 O O . ARG A 1 88 ? 4.531 13.611 35.760 1.00 25.03 88 ARG A O 1
ATOM 668 N N . TRP A 1 89 ? 4.965 11.776 36.978 1.00 23.66 89 TRP A N 1
ATOM 669 C CA . TRP A 1 89 ? 4.959 10.830 35.853 1.00 23.66 89 TRP A CA 1
ATOM 670 C C . TRP A 1 89 ? 3.561 10.348 35.431 1.00 23.66 89 TRP A C 1
ATOM 672 O O . TRP A 1 89 ? 3.423 9.749 34.373 1.00 23.66 89 TRP A O 1
ATOM 682 N N . ASN A 1 90 ? 2.505 10.659 36.195 1.00 23.92 90 ASN A N 1
ATOM 683 C CA . ASN A 1 90 ? 1.137 10.186 35.920 1.00 23.92 90 ASN A CA 1
ATOM 684 C C . ASN A 1 90 ? 0.152 11.276 35.449 1.00 23.92 90 ASN A C 1
ATOM 686 O O . ASN A 1 90 ? -1.059 11.066 35.475 1.00 23.92 90 ASN A O 1
ATOM 690 N N . THR A 1 91 ? 0.637 12.446 35.016 1.00 24.41 91 THR A N 1
ATOM 691 C CA . THR A 1 91 ? -0.224 13.559 34.551 1.00 24.41 91 THR A CA 1
ATOM 692 C C . THR A 1 91 ? 0.105 14.122 33.162 1.00 24.41 91 THR A C 1
ATOM 694 O O . THR A 1 91 ? -0.424 15.165 32.789 1.00 24.41 91 THR A O 1
ATOM 697 N N . GLN A 1 92 ? 0.861 13.403 32.328 1.00 22.67 92 GLN A N 1
ATOM 698 C CA . GLN A 1 92 ? 0.919 13.671 30.883 1.00 22.67 92 GLN A CA 1
ATOM 699 C C . GLN A 1 92 ? -0.003 12.724 30.102 1.00 22.67 92 GLN A C 1
ATOM 701 O O . GLN A 1 92 ? 0.427 11.928 29.278 1.00 22.67 92 GLN A O 1
ATOM 706 N N . VAL A 1 93 ? -1.312 12.839 30.339 1.00 23.11 93 VAL A N 1
ATOM 707 C CA . VAL A 1 93 ? -2.294 12.497 29.302 1.00 23.11 93 VAL A CA 1
ATOM 708 C C . VAL A 1 93 ? -2.521 13.780 28.514 1.00 23.11 93 VAL A C 1
ATOM 710 O O . VAL A 1 93 ? -3.286 14.656 28.919 1.00 23.11 93 VAL A O 1
ATOM 713 N N . SER A 1 94 ? -1.758 13.928 27.433 1.00 21.66 94 SER A N 1
ATOM 714 C CA . SER A 1 94 ? -1.840 15.062 26.516 1.00 21.66 94 SER A CA 1
ATOM 715 C C . SER A 1 94 ? -3.271 15.226 25.976 1.00 21.66 94 SER A C 1
ATOM 717 O O . SER A 1 94 ? -3.899 14.238 25.586 1.00 21.66 94 SER A O 1
ATOM 719 N N . PRO A 1 95 ? -3.819 16.453 25.945 1.00 25.64 95 PRO A N 1
ATOM 720 C CA . PRO A 1 95 ? -5.161 16.707 25.447 1.00 25.64 95 PRO A CA 1
ATOM 721 C C . PRO A 1 95 ? -5.203 16.558 23.922 1.00 25.64 95 PRO A C 1
ATOM 723 O O . PRO A 1 95 ? -4.652 17.360 23.169 1.00 25.64 95 PRO A O 1
ATOM 726 N N . TRP A 1 96 ? -5.896 15.515 23.480 1.00 24.25 96 TRP A N 1
ATOM 727 C CA . TRP A 1 96 ? -6.246 15.248 22.093 1.00 24.25 96 TRP A CA 1
ATOM 728 C C . TRP A 1 96 ? -7.298 16.246 21.605 1.00 24.25 96 TRP A C 1
ATOM 730 O O . TRP A 1 96 ? -8.491 16.059 21.833 1.00 24.25 96 TRP A O 1
ATOM 740 N N . SER A 1 97 ? -6.870 17.311 20.928 1.00 26.56 97 SER A N 1
ATOM 741 C CA . SER A 1 97 ? -7.743 18.104 20.054 1.00 26.56 97 SER A CA 1
ATOM 742 C C . SER A 1 97 ? -6.935 19.053 19.166 1.00 26.56 97 SER A C 1
ATOM 744 O O . SER A 1 97 ? -6.781 20.220 19.518 1.00 26.56 97 SER A O 1
ATOM 746 N N . GLN A 1 98 ? -6.453 18.610 18.004 1.00 22.16 98 GLN A N 1
ATOM 747 C CA . GLN A 1 98 ? -6.097 19.537 16.921 1.00 22.16 98 GLN A CA 1
ATOM 748 C C . GLN A 1 98 ? -6.383 18.919 15.548 1.00 22.16 98 GLN A C 1
ATOM 750 O O . GLN A 1 98 ? -5.560 18.211 14.986 1.00 22.16 98 GLN A O 1
ATOM 755 N N . SER A 1 99 ? -7.558 19.235 15.002 1.00 22.59 99 SER A N 1
ATOM 756 C CA . SER A 1 99 ? -7.792 19.332 13.556 1.00 22.59 99 SER A CA 1
ATOM 757 C C . SER A 1 99 ? -9.012 20.224 13.277 1.00 22.59 99 SER A C 1
ATOM 759 O O . SER A 1 99 ? -10.097 19.763 12.945 1.00 22.59 99 SER A O 1
ATOM 761 N N . SER A 1 100 ? -8.841 21.537 13.454 1.00 25.17 100 SER A N 1
ATOM 762 C CA . SER A 1 100 ? -9.577 22.571 12.703 1.00 25.17 100 SER A CA 1
ATOM 763 C C . SER A 1 100 ? -8.974 23.946 13.010 1.00 25.17 100 SER A C 1
ATOM 765 O O . SER A 1 100 ? -8.891 24.329 14.177 1.00 25.17 100 SER A O 1
ATOM 767 N N . GLU A 1 101 ? -8.538 24.667 11.976 1.00 22.86 101 GLU A N 1
ATOM 768 C CA . GLU A 1 101 ? -7.874 25.972 12.056 1.00 22.86 101 GLU A CA 1
ATOM 769 C C . GLU A 1 101 ? -8.624 27.024 12.889 1.00 22.86 101 GLU A C 1
ATOM 771 O O . GLU A 1 101 ? -9.835 27.228 12.774 1.00 22.86 101 GLU A O 1
ATOM 776 N N . LEU A 1 102 ? -7.835 27.757 13.681 1.00 20.97 102 LEU A N 1
ATOM 777 C CA . LEU A 1 102 ? -8.194 29.026 14.297 1.00 20.97 102 LEU A CA 1
ATOM 778 C C . LEU A 1 102 ? -8.285 30.139 13.240 1.00 20.97 102 LEU A C 1
ATOM 780 O O . LEU A 1 102 ? -7.275 30.515 12.650 1.00 20.97 102 LEU A O 1
ATOM 784 N N . VAL A 1 103 ? -9.431 30.816 13.173 1.00 21.83 103 VAL A N 1
ATOM 785 C CA . VAL A 1 103 ? -9.453 32.273 12.970 1.00 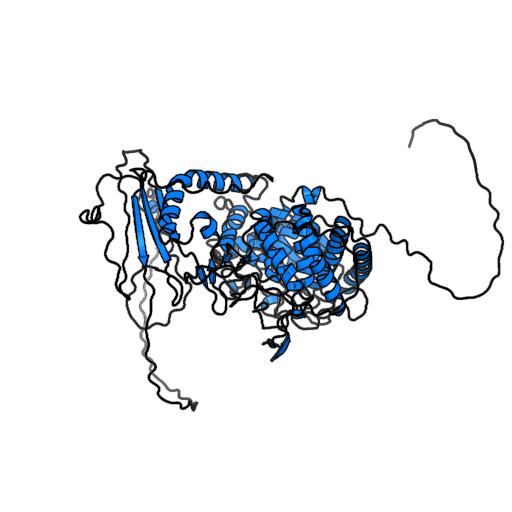21.83 103 VAL A CA 1
ATOM 786 C C . VAL A 1 103 ? -9.734 32.907 14.328 1.00 21.83 103 VAL A C 1
ATOM 788 O O . VAL A 1 103 ? -10.790 32.713 14.927 1.00 21.83 103 VAL A O 1
ATOM 791 N N . ARG A 1 104 ? -8.741 33.633 14.849 1.00 20.47 104 ARG A N 1
ATOM 792 C CA . ARG A 1 104 ? -8.781 34.312 16.149 1.00 20.47 104 ARG A CA 1
ATOM 793 C C . ARG A 1 104 ? -9.611 35.596 16.053 1.00 20.47 104 ARG A C 1
ATOM 795 O O . ARG A 1 104 ? -9.227 36.529 15.356 1.00 20.47 104 ARG A O 1
ATOM 802 N N . ALA A 1 105 ? -10.656 35.689 16.865 1.00 20.55 105 ALA A N 1
ATOM 803 C CA . ALA A 1 105 ? -11.097 36.940 17.478 1.00 20.55 105 ALA A CA 1
ATOM 804 C C . ALA A 1 105 ? -11.370 36.639 18.961 1.00 20.55 105 ALA A C 1
ATOM 806 O O . ALA A 1 105 ? -11.898 35.581 19.286 1.00 20.55 105 ALA A O 1
ATOM 807 N N . GLY A 1 106 ? -10.872 37.499 19.851 1.00 22.58 106 GLY A N 1
ATOM 808 C CA . GLY A 1 106 ? -10.580 37.190 21.255 1.00 22.58 106 GLY A CA 1
ATOM 809 C C . GLY A 1 106 ? -11.730 36.626 22.102 1.00 22.58 106 GLY A C 1
ATOM 810 O O . GLY A 1 106 ? -12.888 36.991 21.935 1.00 22.58 106 GLY A O 1
ATOM 811 N N . GLY A 1 107 ? -11.365 35.780 23.067 1.00 22.27 107 GLY A N 1
ATOM 812 C CA . GLY A 1 107 ? -12.261 35.249 24.096 1.00 22.27 107 GLY A CA 1
ATOM 813 C C . GLY A 1 107 ? -11.733 33.936 24.676 1.00 22.27 107 GLY A C 1
ATOM 814 O O . GLY A 1 107 ? -11.329 33.048 23.937 1.00 22.27 107 GLY A O 1
ATOM 815 N N . SER A 1 108 ? -11.682 33.839 26.001 1.00 23.09 108 SER A N 1
ATOM 816 C CA . SER A 1 108 ? -11.208 32.706 26.808 1.00 23.09 108 SER A CA 1
ATOM 817 C C . SER A 1 108 ? -11.923 31.372 26.515 1.00 23.09 108 SER A C 1
ATOM 819 O O . SER A 1 108 ? -13.147 31.337 26.429 1.00 23.09 108 SER A O 1
ATOM 821 N N . LEU A 1 109 ? -11.152 30.281 26.426 1.00 21.31 109 LEU A N 1
ATOM 822 C CA . LEU A 1 109 ? -11.592 28.903 26.145 1.00 21.31 109 LEU A CA 1
ATOM 823 C C . LEU A 1 109 ? -12.243 28.205 27.358 1.00 21.31 109 LEU A C 1
ATOM 825 O O . LEU A 1 109 ? -11.670 28.243 28.447 1.00 21.31 109 LEU A O 1
ATOM 829 N N . PRO A 1 110 ? -13.328 27.438 27.152 1.00 24.95 110 PRO A N 1
ATOM 830 C CA . PRO A 1 110 ? -13.639 26.241 27.923 1.00 24.95 110 PRO A CA 1
ATOM 831 C C . PRO A 1 110 ? -13.351 24.963 27.111 1.00 24.95 110 PRO A C 1
ATOM 833 O O . PRO A 1 110 ? -13.758 24.833 25.956 1.00 24.95 110 PRO A O 1
ATOM 836 N N . CYS A 1 111 ? -12.661 24.002 27.733 1.00 24.22 111 CYS A N 1
ATOM 837 C CA . CYS A 1 111 ? -12.455 22.651 27.210 1.00 24.22 111 CYS A CA 1
ATOM 838 C C . CYS A 1 111 ? -13.749 21.831 27.327 1.00 24.22 111 CYS A C 1
ATOM 840 O O . CYS A 1 111 ? -14.248 21.603 28.426 1.00 24.22 111 CYS A O 1
ATOM 842 N N . GLY A 1 112 ? -14.272 21.365 26.195 1.00 22.59 112 GLY A N 1
ATOM 843 C CA . GLY A 1 112 ? -15.431 20.479 26.120 1.00 22.59 112 GLY A CA 1
ATOM 844 C C . GLY A 1 112 ? -15.775 20.208 24.661 1.00 22.59 112 GLY A C 1
ATOM 845 O O . GLY A 1 112 ? -16.547 20.944 24.055 1.00 22.59 112 GLY A O 1
ATOM 846 N N . ALA A 1 113 ? -15.152 19.195 24.060 1.00 23.11 113 ALA A N 1
ATOM 847 C CA . ALA A 1 113 ? -15.391 18.859 22.662 1.00 23.11 113 ALA A CA 1
ATOM 848 C C . ALA A 1 113 ? -16.684 18.037 22.525 1.00 23.11 113 ALA A C 1
ATOM 850 O O . ALA A 1 113 ? -16.713 16.844 22.811 1.00 23.11 113 ALA A O 1
ATOM 851 N N . VAL A 1 114 ? -17.756 18.678 22.055 1.00 25.84 114 VAL A N 1
ATOM 852 C CA . VAL A 1 114 ? -18.900 18.004 21.425 1.00 25.84 114 VAL A CA 1
ATOM 853 C C . VAL A 1 114 ? -18.775 18.238 19.922 1.00 25.84 114 VAL A C 1
ATOM 855 O O . VAL A 1 114 ? -18.981 19.348 19.435 1.00 25.84 114 VAL A O 1
ATOM 858 N N . LEU A 1 115 ? -18.408 17.197 19.176 1.00 25.28 115 LEU A N 1
ATOM 859 C CA . LEU A 1 115 ? -18.332 17.237 17.716 1.00 25.28 115 LEU A CA 1
ATOM 860 C C . LEU A 1 115 ? -19.738 17.040 17.127 1.00 25.28 115 LEU A C 1
ATOM 862 O O . LEU A 1 115 ? -20.204 15.912 16.974 1.00 25.28 115 LEU A O 1
ATOM 866 N N . THR A 1 116 ? -20.417 18.125 16.752 1.00 25.38 116 THR A N 1
ATOM 867 C CA . THR A 1 116 ? -21.477 18.053 15.734 1.00 25.38 116 THR A CA 1
ATOM 868 C C . THR A 1 116 ? -21.126 18.993 14.592 1.00 25.38 116 THR A C 1
ATOM 870 O O . THR A 1 116 ? -21.155 20.211 14.757 1.00 25.38 116 THR A O 1
ATOM 873 N N . ALA A 1 117 ? -20.799 18.438 13.425 1.00 24.98 117 ALA A N 1
ATOM 874 C CA . ALA A 1 117 ? -20.686 19.233 12.210 1.00 24.98 117 ALA A CA 1
ATOM 875 C C . ALA A 1 117 ? -22.079 19.720 11.778 1.00 24.98 117 ALA A C 1
ATOM 877 O O . ALA A 1 117 ? -23.066 18.978 11.843 1.00 24.98 117 ALA A O 1
ATOM 878 N N . LYS A 1 118 ? -22.144 20.975 11.329 1.00 26.44 118 LYS A N 1
ATOM 879 C CA . LYS A 1 118 ? -23.325 21.592 10.716 1.00 26.44 118 LYS A CA 1
ATOM 880 C C . LYS A 1 118 ? -23.859 20.656 9.614 1.00 26.44 118 LYS A C 1
ATOM 882 O O . LYS A 1 118 ? -23.084 20.177 8.798 1.00 26.44 118 LYS A O 1
ATOM 887 N N . GLU A 1 119 ? -25.168 20.393 9.613 1.00 28.53 119 GLU A N 1
ATOM 888 C CA . GLU A 1 119 ? -25.893 19.546 8.634 1.00 28.53 119 GLU A CA 1
ATOM 889 C C . GLU A 1 119 ? -25.812 18.009 8.775 1.00 28.53 119 GLU A C 1
ATOM 891 O O . GLU A 1 119 ? -26.424 17.303 7.963 1.00 28.53 119 GLU A O 1
ATOM 896 N N . ASN A 1 120 ? -25.164 17.467 9.814 1.00 33.62 120 ASN A N 1
ATOM 897 C CA . ASN A 1 120 ? -25.208 16.027 10.112 1.00 33.62 120 ASN A CA 1
ATOM 898 C C . ASN A 1 120 ? -26.411 15.625 11.001 1.00 33.62 120 ASN A C 1
ATOM 900 O O . ASN A 1 120 ? -26.879 16.432 11.809 1.00 33.62 120 ASN A O 1
ATOM 904 N N . PRO A 1 121 ? -26.941 14.386 10.864 1.00 35.03 121 PRO A N 1
ATOM 905 C CA . PRO A 1 121 ? -28.019 13.884 11.718 1.00 35.03 121 PRO A CA 1
ATOM 906 C C . PRO A 1 121 ? -27.596 13.812 13.200 1.00 35.03 121 PRO A C 1
ATOM 908 O O . PRO A 1 121 ? -26.405 13.678 13.485 1.00 35.03 121 PRO A O 1
ATOM 911 N N . PRO A 1 122 ? -28.555 13.899 14.145 1.00 38.41 122 PRO A N 1
ATOM 912 C CA . PRO A 1 122 ? -28.269 13.963 15.579 1.00 38.41 122 PRO A CA 1
ATOM 913 C C . PRO A 1 122 ? -27.478 12.741 16.066 1.00 38.41 122 PRO A C 1
ATOM 915 O O . PRO A 1 122 ? -27.745 11.609 15.656 1.00 38.41 122 PRO A O 1
ATOM 918 N N . VAL A 1 123 ? -26.511 12.983 16.955 1.00 41.47 123 VAL A N 1
ATOM 919 C CA . VAL A 1 123 ? -25.688 11.953 17.603 1.00 41.47 123 VAL A CA 1
ATOM 920 C C . VAL A 1 123 ? -26.175 11.786 19.039 1.00 41.47 123 VAL A C 1
ATOM 922 O O . VAL A 1 123 ? -26.320 12.767 19.767 1.00 41.47 123 VAL A O 1
ATOM 925 N N . THR A 1 124 ? -26.445 10.548 19.453 1.00 43.56 124 THR A N 1
ATOM 926 C CA . THR A 1 124 ? -26.802 10.236 20.848 1.00 43.56 124 THR A CA 1
ATOM 927 C C . THR A 1 124 ? -25.596 9.654 21.571 1.00 43.56 124 THR A C 1
ATOM 929 O O . THR A 1 124 ? -24.960 8.746 21.040 1.00 43.56 124 THR A O 1
ATOM 932 N N . PHE A 1 125 ? -25.316 10.125 22.784 1.00 44.38 125 PHE A N 1
ATOM 933 C CA . PHE A 1 125 ? -24.238 9.629 23.641 1.00 44.38 125 PHE A CA 1
ATOM 934 C C . PHE A 1 125 ? -24.810 8.905 24.862 1.00 44.38 125 PHE A C 1
ATOM 936 O O . PHE A 1 125 ? -25.886 9.261 25.356 1.00 44.38 125 PHE A O 1
ATOM 943 N N . ALA A 1 126 ? -24.086 7.909 25.367 1.00 39.28 126 ALA A N 1
ATOM 944 C CA . ALA A 1 126 ? -24.368 7.301 26.659 1.00 39.28 126 ALA A CA 1
ATOM 945 C C . ALA A 1 126 ? -23.075 7.037 27.445 1.00 39.28 126 ALA A C 1
ATOM 947 O O . ALA A 1 126 ? -22.086 6.582 26.868 1.00 39.28 126 ALA A O 1
ATOM 948 N N . ILE A 1 127 ? -23.100 7.329 28.749 1.00 49.81 127 ILE A N 1
ATOM 949 C CA . ILE A 1 127 ? -21.995 7.099 29.692 1.00 49.81 127 ILE A CA 1
ATOM 950 C C . ILE A 1 127 ? -22.536 6.281 30.865 1.00 49.81 127 ILE A C 1
ATOM 952 O O . ILE A 1 127 ? -23.630 6.564 31.358 1.00 49.81 127 ILE A O 1
ATOM 956 N N . ALA A 1 128 ? -21.795 5.267 31.305 1.00 42.88 128 ALA A N 1
ATOM 957 C CA . ALA A 1 128 ? -22.223 4.370 32.374 1.00 42.88 128 ALA A CA 1
ATOM 958 C C . ALA A 1 128 ? -21.076 3.985 33.324 1.00 42.88 128 ALA A C 1
ATOM 960 O O . ALA A 1 128 ? -19.915 3.999 32.912 1.00 42.88 128 ALA A O 1
ATOM 961 N N . ALA A 1 129 ? -21.414 3.646 34.574 1.00 40.34 129 ALA A N 1
ATOM 962 C CA . ALA A 1 129 ? -20.483 3.222 35.630 1.00 40.34 129 ALA A CA 1
ATOM 963 C C . ALA A 1 129 ? -21.094 2.115 36.515 1.00 40.34 129 ALA A C 1
ATOM 965 O O . ALA A 1 129 ? -22.322 2.025 36.620 1.00 40.34 129 ALA A O 1
ATOM 966 N N . CYS A 1 130 ? -20.245 1.306 37.163 1.00 41.16 130 CYS A N 1
ATOM 967 C CA . CYS A 1 130 ? -20.630 0.217 38.075 1.00 41.16 130 CYS A CA 1
ATOM 968 C C . CYS A 1 130 ? -20.043 0.441 39.492 1.00 41.16 130 CYS A C 1
ATOM 970 O O . CYS A 1 130 ? -18.878 0.807 39.607 1.00 41.16 130 CYS A O 1
ATOM 972 N N . GLU A 1 131 ? -20.853 0.188 40.530 1.00 38.72 131 GLU A N 1
ATOM 973 C CA . GLU A 1 131 ? -20.622 0.329 41.994 1.00 38.72 131 GLU A CA 1
ATOM 974 C C . GLU A 1 131 ? -20.538 1.732 42.652 1.00 38.72 131 GLU A C 1
ATOM 976 O O . GLU A 1 131 ? -20.051 2.721 42.102 1.00 38.72 131 GLU A O 1
ATOM 981 N N . THR A 1 132 ? -21.067 1.794 43.890 1.00 41.62 132 THR A N 1
ATOM 982 C CA . THR A 1 132 ? -21.225 2.987 44.746 1.00 41.62 132 THR A CA 1
ATOM 983 C C . THR A 1 132 ? -21.028 2.674 46.236 1.00 41.62 132 THR A C 1
ATOM 985 O O . THR A 1 132 ? -21.780 1.851 46.753 1.00 41.62 132 THR A O 1
ATOM 988 N N . GLN A 1 133 ? -20.173 3.432 46.943 1.00 34.69 133 GLN A N 1
ATOM 989 C CA . GLN A 1 133 ? -20.460 4.094 48.235 1.00 34.69 133 GLN A CA 1
ATOM 990 C C . GLN A 1 133 ? -19.361 5.116 48.658 1.00 34.69 133 GLN A C 1
ATOM 992 O O . GLN A 1 133 ? -18.184 4.782 48.704 1.00 34.69 133 GLN A O 1
ATOM 997 N N . ASN A 1 134 ? -19.842 6.352 48.914 1.00 38.94 134 ASN A N 1
ATOM 998 C CA . ASN A 1 134 ? -19.369 7.582 49.615 1.00 38.94 134 ASN A CA 1
ATOM 999 C C . ASN A 1 134 ? -17.855 7.841 49.858 1.00 38.94 134 ASN A C 1
ATOM 1001 O O . ASN A 1 134 ? -17.174 6.978 50.386 1.00 38.94 134 ASN A O 1
ATOM 1005 N N . ASP A 1 135 ? -17.254 9.015 49.576 1.00 43.59 135 ASP A N 1
ATOM 1006 C CA . ASP A 1 135 ? -17.743 10.405 49.415 1.00 43.59 135 ASP A CA 1
ATOM 1007 C C . ASP A 1 135 ? -17.162 11.116 48.163 1.00 43.59 135 ASP A C 1
ATOM 1009 O O . ASP A 1 135 ? -15.949 11.173 47.976 1.00 43.59 135 ASP A O 1
ATOM 1013 N N . GLY A 1 136 ? -18.044 11.682 47.317 1.00 45.28 136 GLY A N 1
ATOM 1014 C CA . GLY A 1 136 ? -17.709 12.381 46.057 1.00 45.28 136 GLY A CA 1
ATOM 1015 C C . GLY A 1 136 ? -18.912 12.598 45.111 1.00 45.28 136 GLY A C 1
ATOM 1016 O O . GLY A 1 136 ? -18.801 12.390 43.902 1.00 45.28 136 GLY A O 1
ATOM 1017 N N . HIS A 1 137 ? -20.096 12.923 45.653 1.00 54.16 137 HIS A N 1
ATOM 1018 C CA . HIS A 1 137 ? -21.375 12.873 44.916 1.00 54.16 137 HIS A CA 1
ATOM 1019 C C . HIS A 1 137 ? -21.724 14.164 44.159 1.00 54.16 137 HIS A C 1
ATOM 1021 O O . HIS A 1 137 ? -21.521 15.261 44.670 1.00 54.16 137 HIS A O 1
ATOM 1027 N N . PHE A 1 138 ? -22.348 14.013 42.983 1.00 54.38 138 PHE A N 1
ATOM 1028 C CA . PHE A 1 138 ? -23.218 15.035 42.379 1.00 54.38 138 PHE A CA 1
ATOM 1029 C C . PHE A 1 138 ? -24.566 15.091 43.128 1.00 54.38 138 PHE A C 1
ATOM 1031 O O . PHE A 1 138 ? -24.956 14.097 43.749 1.00 54.38 138 PHE A O 1
ATOM 1038 N N . ASP A 1 139 ? -25.293 16.215 43.059 1.00 54.34 139 ASP A N 1
ATOM 1039 C CA . ASP A 1 139 ? -26.607 16.357 43.709 1.00 54.34 139 ASP A CA 1
ATOM 1040 C C . ASP A 1 139 ? -27.554 15.211 43.320 1.00 54.34 139 ASP A C 1
ATOM 1042 O O . ASP A 1 139 ? -27.894 15.005 42.151 1.00 54.34 139 ASP A O 1
ATOM 1046 N N . ARG A 1 140 ? -27.995 14.446 44.325 1.00 52.91 140 ARG A N 1
ATOM 1047 C CA . ARG A 1 140 ? -28.865 13.270 44.148 1.00 52.91 140 ARG A CA 1
ATOM 1048 C C . ARG A 1 140 ? -30.327 13.632 43.882 1.00 52.91 140 ARG A C 1
ATOM 1050 O O . ARG A 1 140 ? -31.128 12.728 43.653 1.00 52.91 140 ARG A O 1
ATOM 1057 N N . GLU A 1 141 ? -30.685 14.916 43.891 1.00 49.84 141 GLU A N 1
ATOM 1058 C CA . GLU A 1 141 ? -32.069 15.370 43.701 1.00 49.84 141 GLU A CA 1
ATOM 1059 C C . GLU A 1 141 ? -32.655 14.909 42.361 1.00 49.84 141 GLU A C 1
ATOM 1061 O O . GLU A 1 141 ? -33.820 14.526 42.297 1.00 49.84 141 GLU A O 1
ATOM 1066 N N . ASN A 1 142 ? -31.827 14.820 41.316 1.00 50.94 142 ASN A N 1
ATOM 1067 C CA . ASN A 1 142 ? -32.274 14.400 39.988 1.00 50.94 142 ASN A CA 1
ATOM 1068 C C . ASN A 1 142 ? -32.222 12.879 39.753 1.00 50.94 142 ASN A C 1
ATOM 1070 O O . ASN A 1 142 ? -32.653 12.406 38.701 1.00 50.94 142 ASN A O 1
ATOM 1074 N N . PHE A 1 143 ? -31.759 12.090 40.726 1.00 48.81 143 PHE A N 1
ATOM 1075 C CA . PHE A 1 143 ? -31.477 10.658 40.562 1.00 48.81 143 PHE A CA 1
ATOM 1076 C C . PHE A 1 143 ? -32.714 9.818 40.181 1.00 48.81 143 PHE A C 1
ATOM 1078 O O . PHE A 1 143 ? -32.593 8.844 39.445 1.00 48.81 143 PHE A O 1
ATOM 1085 N N . ASN A 1 144 ? -33.910 10.233 40.619 1.00 55.69 144 ASN A N 1
ATOM 1086 C CA . ASN A 1 144 ? -35.191 9.572 40.320 1.00 55.69 144 ASN A CA 1
ATOM 1087 C C . ASN A 1 144 ? -36.141 10.437 39.468 1.00 55.69 144 ASN A C 1
ATOM 1089 O O . ASN A 1 144 ? -37.319 10.109 39.334 1.00 55.69 144 ASN A O 1
ATOM 1093 N N . THR A 1 145 ? -35.664 11.554 38.909 1.00 54.22 145 THR A N 1
ATOM 1094 C CA . THR A 1 145 ? -36.533 12.561 38.258 1.00 54.22 145 THR A CA 1
ATOM 1095 C C . THR A 1 145 ? -36.958 12.216 36.829 1.00 54.22 145 THR A C 1
ATOM 1097 O O . THR A 1 145 ? -37.713 12.962 36.210 1.00 54.22 145 THR A O 1
ATOM 1100 N N . GLY A 1 146 ? -36.554 11.049 36.318 1.00 56.47 146 GLY A N 1
ATOM 1101 C CA . GLY A 1 146 ? -36.839 10.649 34.943 1.00 56.47 146 GLY A CA 1
ATOM 1102 C C . GLY A 1 146 ? -36.034 11.471 33.923 1.00 56.47 146 GLY A C 1
ATOM 1103 O O . GLY A 1 146 ? -35.018 12.069 34.272 1.00 56.47 146 GLY A O 1
ATOM 1104 N N . PRO A 1 147 ? -36.426 11.462 32.638 1.00 61.28 147 PRO A N 1
ATOM 1105 C CA . PRO A 1 147 ? -35.739 12.228 31.601 1.00 61.28 147 PRO A CA 1
ATOM 1106 C C . PRO A 1 147 ? -35.781 13.735 31.887 1.00 61.28 147 PRO A C 1
ATOM 1108 O O . PRO A 1 147 ? -36.847 14.273 32.185 1.00 61.28 147 PRO A O 1
ATOM 1111 N N . SER A 1 148 ? -34.649 14.427 31.729 1.00 64.75 148 SER A N 1
ATOM 1112 C CA . SER A 1 148 ? -34.620 15.892 31.755 1.00 64.75 148 SER A CA 1
ATOM 1113 C C . SER A 1 148 ? -35.330 16.483 30.534 1.00 64.75 148 SER A C 1
ATOM 1115 O O . SER A 1 148 ? -35.499 15.824 29.502 1.00 64.75 148 SER A O 1
ATOM 1117 N N . MET A 1 149 ? -35.725 17.756 30.632 1.00 66.62 149 MET A N 1
ATOM 1118 C CA . MET A 1 149 ? -36.239 18.485 29.473 1.00 66.62 149 MET A CA 1
ATOM 1119 C C . MET A 1 149 ? -35.151 18.591 28.388 1.00 66.62 149 MET A C 1
ATOM 1121 O O . MET A 1 149 ? -33.981 18.796 28.727 1.00 66.62 149 MET A O 1
ATOM 1125 N N . PRO A 1 150 ? -35.503 18.451 27.095 1.00 65.62 150 PRO A N 1
ATOM 1126 C CA . PRO A 1 150 ? -34.565 18.684 26.002 1.00 65.62 150 PRO A CA 1
ATOM 1127 C C . PRO A 1 150 ? -33.983 20.099 26.063 1.00 65.62 150 PRO A C 1
ATOM 1129 O O . PRO A 1 150 ? -34.709 21.044 26.375 1.00 65.62 150 PRO A O 1
ATOM 1132 N N . SER A 1 151 ? -32.699 20.244 25.731 1.00 63.66 151 SER A N 1
ATOM 1133 C CA . SER A 1 151 ? -32.072 21.561 25.621 1.00 63.66 151 SER A CA 1
ATOM 1134 C C . SER A 1 151 ? -32.652 22.354 24.450 1.00 63.66 151 SER A C 1
ATOM 1136 O O . SER A 1 151 ? -33.062 21.791 23.427 1.00 63.66 151 SER A O 1
ATOM 1138 N N . SER A 1 152 ? -32.680 23.677 24.588 1.00 66.88 152 SER A N 1
ATOM 1139 C CA . SER A 1 152 ? -33.082 24.568 23.502 1.00 66.88 152 SER A CA 1
ATOM 1140 C C . SER A 1 152 ? -31.977 24.650 22.437 1.00 66.88 152 SER A C 1
ATOM 1142 O O . SER A 1 152 ? -30.795 24.481 22.750 1.00 66.88 152 SER A O 1
ATOM 1144 N N . PRO A 1 153 ? -32.302 24.950 21.165 1.00 63.62 153 PRO A N 1
ATOM 1145 C CA . PRO A 1 153 ? -31.281 25.192 20.148 1.00 63.62 153 PRO A CA 1
ATOM 1146 C C . PRO A 1 153 ? -30.295 26.289 20.585 1.00 63.62 153 PRO A C 1
ATOM 1148 O O . PRO A 1 153 ? -30.703 27.415 20.855 1.00 63.62 153 PRO A O 1
ATOM 1151 N N . GLY A 1 154 ? -29.000 25.962 20.635 1.00 60.66 154 GLY A N 1
ATOM 1152 C CA . GLY A 1 154 ? -27.936 26.869 21.088 1.00 60.66 154 GLY A CA 1
ATOM 1153 C C . GLY A 1 154 ? -27.561 26.743 22.571 1.00 60.66 154 GLY A C 1
ATOM 1154 O O . GLY A 1 154 ? -26.550 27.313 22.973 1.00 60.66 154 GLY A O 1
ATOM 1155 N N . GLU A 1 155 ? -28.308 25.973 23.369 1.00 62.78 155 GLU A N 1
ATOM 1156 C CA . GLU A 1 155 ? -27.923 25.634 24.743 1.00 62.78 155 GLU A CA 1
ATOM 1157 C C . GLU A 1 155 ? -26.980 24.427 24.771 1.00 62.78 155 GLU A C 1
ATOM 1159 O O . GLU A 1 155 ? -27.273 23.361 24.218 1.00 62.78 155 GLU A O 1
ATOM 1164 N N . THR A 1 156 ? -25.848 24.586 25.458 1.00 61.53 156 THR A N 1
ATOM 1165 C CA . THR A 1 156 ? -24.890 23.504 25.701 1.00 61.53 156 THR A CA 1
ATOM 1166 C C . THR A 1 156 ? -25.245 22.800 27.001 1.00 61.53 156 THR A C 1
ATOM 1168 O O . THR A 1 156 ? -25.178 23.394 28.075 1.00 61.53 156 THR A O 1
ATOM 1171 N N . SER A 1 157 ? -25.583 21.516 26.916 1.00 66.50 157 SER A N 1
ATOM 1172 C CA . SER A 1 157 ? -25.753 20.651 28.084 1.00 66.50 157 SER A CA 1
ATOM 1173 C C . SER A 1 157 ? -24.607 19.649 28.161 1.00 66.50 157 SER A C 1
ATOM 1175 O O . SER A 1 157 ? -24.178 19.107 27.143 1.00 66.50 157 SER A O 1
ATOM 1177 N N . CYS A 1 158 ? -24.124 19.384 29.371 1.00 64.38 158 CYS A N 1
ATOM 1178 C CA . CYS A 1 158 ? -23.146 18.341 29.653 1.00 64.38 158 CYS A CA 1
ATOM 1179 C C . CYS A 1 158 ? -23.725 17.339 30.656 1.00 64.38 158 CYS A C 1
ATOM 1181 O O . CYS A 1 158 ? -24.629 17.659 31.427 1.00 64.38 158 CYS A O 1
ATOM 1183 N N . ALA A 1 159 ? -23.202 16.117 30.631 1.00 69.25 159 ALA A N 1
ATOM 1184 C CA . ALA A 1 159 ? -23.454 15.122 31.662 1.00 69.25 159 ALA A CA 1
ATOM 1185 C C . ALA A 1 159 ? -22.119 14.676 32.250 1.00 69.25 159 ALA A C 1
ATOM 1187 O O . ALA A 1 159 ? -21.117 14.601 31.539 1.00 69.25 159 ALA A O 1
ATOM 1188 N N . ALA A 1 160 ? -22.130 14.365 33.540 1.00 66.31 160 ALA A N 1
ATOM 1189 C CA . ALA A 1 160 ? -20.997 13.799 34.246 1.00 66.31 160 ALA A CA 1
ATOM 1190 C C . ALA A 1 160 ? -21.437 12.517 34.953 1.00 66.31 160 ALA A C 1
ATOM 1192 O O . ALA A 1 160 ? -22.568 12.414 35.430 1.00 66.31 160 ALA A O 1
ATOM 1193 N N . VAL A 1 161 ? -20.535 11.540 34.998 1.00 69.50 161 VAL A N 1
ATOM 1194 C CA . VAL A 1 161 ? -20.734 10.270 35.701 1.00 69.50 161 VAL A CA 1
ATOM 1195 C C . VAL A 1 161 ? -19.582 10.114 36.675 1.00 69.50 161 VAL A C 1
ATOM 1197 O O . VAL A 1 161 ? -18.428 10.257 36.280 1.00 69.50 161 VAL A O 1
ATOM 1200 N N . SER A 1 162 ? -19.890 9.838 37.939 1.00 64.44 162 SER A N 1
ATOM 1201 C CA . SER A 1 162 ? -18.896 9.511 38.958 1.00 64.44 162 SER A CA 1
ATOM 1202 C C . SER A 1 162 ? -19.232 8.183 39.626 1.00 64.44 162 SER A C 1
ATOM 1204 O O . SER A 1 162 ? -20.394 7.782 39.710 1.00 64.44 162 SER A O 1
ATOM 1206 N N . ALA A 1 163 ? -18.187 7.509 40.096 1.00 66.06 163 ALA A N 1
ATOM 1207 C CA . ALA A 1 163 ? -18.269 6.340 40.954 1.00 66.06 163 ALA A CA 1
ATOM 1208 C C . ALA A 1 163 ? -17.322 6.561 42.136 1.00 66.06 163 ALA A C 1
ATOM 1210 O O . ALA A 1 163 ? -16.248 7.147 41.981 1.00 66.06 163 ALA A O 1
ATOM 1211 N N . SER A 1 164 ? -17.732 6.117 43.319 1.00 61.44 164 SER A N 1
ATOM 1212 C CA . SER A 1 164 ? -16.942 6.224 44.546 1.00 61.44 164 SER A CA 1
ATOM 1213 C C . SER A 1 164 ? -16.944 4.872 45.230 1.00 61.44 164 SER A C 1
ATOM 1215 O O . SER A 1 164 ? -17.999 4.247 45.342 1.00 61.44 164 SER A O 1
ATOM 1217 N N . THR A 1 165 ? -15.772 4.442 45.679 1.00 66.56 165 THR A N 1
ATOM 1218 C CA . THR A 1 165 ? -15.572 3.186 46.396 1.00 66.56 165 THR A CA 1
ATOM 1219 C C . THR A 1 165 ? -14.535 3.392 47.485 1.00 66.56 165 THR A C 1
ATOM 1221 O O . THR A 1 165 ? -13.581 4.152 47.313 1.00 66.56 165 THR A O 1
ATOM 1224 N N . TRP A 1 166 ? -14.703 2.678 48.590 1.00 77.00 166 TRP A N 1
ATOM 1225 C CA . TRP A 1 166 ? -13.678 2.558 49.614 1.00 77.00 166 TRP A CA 1
ATOM 1226 C C . TRP A 1 166 ? -12.649 1.496 49.201 1.00 77.00 166 TRP A C 1
ATOM 1228 O O . TRP A 1 166 ? -13.015 0.472 48.620 1.00 77.00 166 TRP A O 1
ATOM 1238 N N . VAL A 1 167 ? -11.366 1.738 49.479 1.00 80.69 167 VAL A N 1
ATOM 1239 C CA . VAL A 1 167 ? -10.276 0.779 49.242 1.00 80.69 167 VAL A CA 1
ATOM 1240 C C . VAL A 1 167 ? -9.469 0.653 50.527 1.00 80.69 167 VAL A C 1
ATOM 1242 O O . VAL A 1 167 ? -8.863 1.621 50.978 1.00 80.69 167 VAL A O 1
ATOM 1245 N N . GLU A 1 168 ? -9.471 -0.541 51.116 1.00 87.81 168 GLU A N 1
ATOM 1246 C CA . GLU A 1 168 ? -8.703 -0.833 52.331 1.00 87.81 168 GLU A CA 1
ATOM 1247 C C . GLU A 1 168 ? -7.184 -0.671 52.107 1.00 87.81 168 GLU A C 1
ATOM 1249 O O . GLU A 1 168 ? -6.718 -0.821 50.971 1.00 87.81 168 GLU A O 1
ATOM 1254 N N . PRO A 1 169 ? -6.370 -0.428 53.157 1.00 92.56 169 PRO A N 1
ATOM 1255 C CA . PRO A 1 169 ? -4.913 -0.463 53.045 1.00 92.56 169 PRO A CA 1
ATOM 1256 C C . PRO A 1 169 ? -4.437 -1.778 52.410 1.00 92.56 169 PRO A C 1
ATOM 1258 O O . PRO A 1 169 ? -4.802 -2.860 52.862 1.00 92.56 169 PRO A O 1
ATOM 1261 N N . HIS A 1 170 ? -3.624 -1.684 51.354 1.00 92.12 170 HIS A N 1
ATOM 1262 C CA . HIS A 1 170 ? -3.184 -2.816 50.517 1.00 92.12 170 HIS A CA 1
ATOM 1263 C C . HIS A 1 170 ? -4.296 -3.542 49.725 1.00 92.12 170 HIS A C 1
ATOM 1265 O O . HIS A 1 170 ? -4.034 -4.580 49.116 1.00 92.12 170 HIS A O 1
ATOM 1271 N N . GLY A 1 171 ? -5.518 -3.008 49.697 1.00 85.12 171 GLY A N 1
ATOM 1272 C CA . GLY A 1 171 ? -6.620 -3.491 48.870 1.00 85.12 171 GLY A CA 1
ATOM 1273 C C . GLY A 1 171 ? -6.543 -3.010 47.416 1.00 85.12 171 GLY A C 1
ATOM 1274 O O . GLY A 1 171 ? -5.805 -2.087 47.072 1.00 85.12 171 GLY A O 1
ATOM 1275 N N . LYS A 1 172 ? -7.350 -3.630 46.549 1.00 83.88 172 LYS A N 1
ATOM 1276 C CA . LYS A 1 172 ? -7.567 -3.214 45.156 1.00 83.88 172 LYS A CA 1
ATOM 1277 C C . LYS A 1 172 ? -9.067 -3.206 44.872 1.00 83.88 172 LYS A C 1
ATOM 1279 O O . LYS A 1 172 ? -9.742 -4.187 45.159 1.00 83.88 172 LYS A O 1
ATOM 1284 N N . CYS A 1 173 ? -9.560 -2.132 44.264 1.00 78.62 173 CYS A N 1
ATOM 1285 C CA . CYS A 1 173 ? -10.893 -2.073 43.667 1.00 78.62 173 CYS A CA 1
ATOM 1286 C C . CYS A 1 173 ? -10.762 -1.792 42.164 1.00 78.62 173 CYS A C 1
ATOM 1288 O O . CYS A 1 173 ? -9.755 -1.248 41.707 1.00 78.62 173 CYS A O 1
ATOM 1290 N N . THR A 1 174 ? -11.738 -2.215 41.367 1.00 77.50 174 THR A N 1
ATOM 1291 C CA . THR A 1 174 ? -11.779 -1.964 39.925 1.00 77.50 174 THR A CA 1
ATOM 1292 C C . THR A 1 174 ? -13.158 -1.455 39.556 1.00 77.50 174 THR A C 1
ATOM 1294 O O . THR A 1 174 ? -14.149 -2.142 39.772 1.00 77.50 174 THR A O 1
ATOM 1297 N N . VAL A 1 175 ? -13.194 -0.263 38.968 1.00 75.12 175 VAL A N 1
ATOM 1298 C CA . VAL A 1 175 ? -14.411 0.383 38.479 1.00 75.12 175 VAL A CA 1
ATOM 1299 C C . VAL A 1 175 ? -14.293 0.520 36.968 1.00 75.12 175 VAL A C 1
ATOM 1301 O O . VAL A 1 175 ? -13.291 1.033 36.473 1.00 75.12 175 VAL A O 1
ATOM 1304 N N . ALA A 1 176 ? -15.311 0.068 36.239 1.00 78.88 176 ALA A N 1
ATOM 1305 C CA . ALA A 1 176 ? -15.357 0.155 34.785 1.00 78.88 176 ALA A CA 1
ATOM 1306 C C . ALA A 1 176 ? -16.304 1.273 34.334 1.00 78.88 176 ALA A C 1
ATOM 1308 O O . ALA A 1 176 ? -17.433 1.384 34.818 1.00 78.88 176 ALA A O 1
ATOM 1309 N N . PHE A 1 177 ? -15.840 2.065 33.370 1.00 80.00 177 PHE A N 1
ATOM 1310 C CA . PHE A 1 177 ? -16.637 3.061 32.662 1.00 80.00 177 PHE A CA 1
ATOM 1311 C C . PHE A 1 177 ? -16.684 2.707 31.180 1.00 80.00 177 PHE A C 1
ATOM 1313 O O . PHE A 1 177 ? -15.714 2.189 30.628 1.00 80.00 177 PHE A O 1
ATOM 1320 N N . ALA A 1 178 ? -17.794 3.033 30.526 1.00 79.00 178 ALA A N 1
ATOM 1321 C CA . ALA A 1 178 ? -17.915 2.919 29.080 1.00 79.00 178 ALA A CA 1
ATOM 1322 C C . ALA A 1 178 ? -18.554 4.177 28.489 1.00 79.00 178 ALA A C 1
ATOM 1324 O O . ALA A 1 178 ? -19.452 4.782 29.083 1.00 79.00 178 ALA A O 1
ATOM 1325 N N . LEU A 1 179 ? -18.092 4.534 27.291 1.00 83.75 179 LEU A N 1
ATOM 1326 C CA . LEU A 1 179 ? -18.644 5.590 26.454 1.00 83.75 179 LEU A CA 1
ATOM 1327 C C . LEU A 1 179 ? -19.099 4.965 25.137 1.00 83.75 179 LEU A C 1
ATOM 1329 O O . LEU A 1 179 ? -18.321 4.288 24.469 1.00 83.75 179 LEU A O 1
ATOM 1333 N N . ALA A 1 180 ? -20.339 5.236 24.742 1.00 83.56 180 ALA A N 1
ATOM 1334 C CA . ALA A 1 180 ? -20.833 4.875 23.422 1.00 83.56 180 ALA A CA 1
ATOM 1335 C C . ALA A 1 180 ? -21.522 6.058 22.747 1.00 83.56 180 ALA A C 1
ATOM 1337 O O . ALA A 1 180 ? -22.174 6.883 23.393 1.00 83.56 180 ALA A O 1
ATOM 1338 N N . TRP A 1 181 ? -21.426 6.096 21.422 1.00 84.56 181 TRP A N 1
ATOM 1339 C CA . TRP A 1 181 ? -22.150 7.040 20.584 1.00 84.56 181 TRP A CA 1
ATOM 1340 C C . TRP A 1 181 ? -22.925 6.298 19.497 1.00 84.56 181 TRP A C 1
ATOM 1342 O O . TRP A 1 181 ? -22.451 5.328 18.909 1.00 84.56 181 TRP A O 1
ATOM 1352 N N . SER A 1 182 ? -24.126 6.783 19.193 1.00 84.62 182 SER A N 1
ATOM 1353 C CA . SER A 1 182 ? -24.901 6.348 18.037 1.00 84.62 182 SER A CA 1
ATOM 1354 C C . SER A 1 182 ? -25.067 7.509 17.065 1.00 84.62 182 SER A C 1
ATOM 1356 O O . SER A 1 182 ? -25.790 8.471 17.322 1.00 84.62 182 SER A O 1
ATOM 1358 N N . SER A 1 183 ? -24.374 7.387 15.933 1.00 87.75 183 SER A N 1
ATOM 1359 C CA . SER A 1 183 ? -24.560 8.185 14.720 1.00 87.75 183 SER A CA 1
ATOM 1360 C C . SER A 1 183 ? -24.876 7.226 13.563 1.00 87.75 183 SER A C 1
ATOM 1362 O O . SER A 1 183 ? -23.961 6.668 12.958 1.00 87.75 183 SER A O 1
ATOM 1364 N N . PRO A 1 184 ? -26.151 6.858 13.338 1.00 85.81 184 PRO A N 1
ATOM 1365 C CA . PRO A 1 184 ? -26.501 5.709 12.492 1.00 85.81 184 PRO A CA 1
ATOM 1366 C C . PRO A 1 184 ? -26.380 5.984 10.995 1.00 85.81 184 PRO A C 1
ATOM 1368 O O . PRO A 1 184 ? -26.420 5.043 10.204 1.00 85.81 184 PRO A O 1
ATOM 1371 N N . LYS A 1 185 ? -26.255 7.253 10.593 1.00 86.88 185 LYS A N 1
ATOM 1372 C CA . LYS A 1 185 ? -26.151 7.667 9.194 1.00 86.88 185 LYS A CA 1
ATOM 1373 C C . LYS A 1 185 ? -24.828 8.384 8.950 1.00 86.88 185 LYS A C 1
ATOM 1375 O O . LYS A 1 185 ? -24.436 9.245 9.732 1.00 86.88 185 LYS A O 1
ATOM 1380 N N . VAL A 1 186 ? -24.183 8.059 7.839 1.00 85.62 186 VAL A N 1
ATOM 1381 C CA . VAL A 1 186 ? -23.130 8.871 7.225 1.00 85.62 186 VAL A CA 1
ATOM 1382 C C . VAL A 1 186 ? -23.732 9.574 6.011 1.00 85.62 186 VAL A C 1
ATOM 1384 O O . VAL A 1 186 ? -24.473 8.955 5.244 1.00 85.62 186 VAL A O 1
ATOM 1387 N N . LYS A 1 187 ? -23.477 10.875 5.867 1.00 85.19 187 LYS A N 1
ATOM 1388 C CA . LYS A 1 187 ? -23.957 11.689 4.747 1.00 85.19 187 LYS A CA 1
ATOM 1389 C C . LYS A 1 187 ? -22.754 12.304 4.046 1.00 85.19 187 LYS A C 1
ATOM 1391 O O . LYS A 1 187 ? -21.993 13.036 4.671 1.00 85.19 187 LYS A O 1
ATOM 1396 N N . PHE A 1 188 ? -22.613 12.020 2.758 1.00 84.12 188 PHE A N 1
ATOM 1397 C CA . PHE A 1 188 ? -21.612 12.664 1.916 1.00 84.12 188 PHE A CA 1
ATOM 1398 C C . PHE A 1 188 ? -22.172 13.955 1.304 1.00 84.12 188 PHE A C 1
ATOM 1400 O O . PHE A 1 188 ? -23.386 14.111 1.176 1.00 84.12 188 PHE A O 1
ATOM 1407 N N . MET A 1 189 ? -21.298 14.902 0.950 1.00 82.06 189 MET A N 1
ATOM 1408 C CA . MET A 1 189 ? -21.705 16.256 0.540 1.00 82.06 189 MET A CA 1
ATOM 1409 C C . MET A 1 189 ? -22.631 16.287 -0.680 1.00 82.06 189 MET A C 1
ATOM 1411 O O . MET A 1 189 ? -23.613 17.025 -0.687 1.00 82.06 189 MET A O 1
ATOM 1415 N N . LYS A 1 190 ? -22.305 15.510 -1.718 1.00 78.38 190 LYS A N 1
ATOM 1416 C CA . LYS A 1 190 ? -23.115 15.387 -2.943 1.00 78.38 190 LYS A CA 1
ATOM 1417 C C . LYS A 1 190 ? -23.871 14.062 -3.001 1.00 78.38 190 LYS A C 1
ATOM 1419 O O . LYS A 1 190 ? -24.791 13.917 -3.800 1.00 78.38 190 LYS A O 1
ATOM 1424 N N . GLY A 1 191 ? -23.449 13.111 -2.178 1.00 68.81 191 GLY A N 1
ATOM 1425 C CA . GLY A 1 191 ? -23.876 11.736 -2.249 1.00 68.81 191 GLY A CA 1
ATOM 1426 C C . GLY A 1 191 ? -25.070 11.383 -1.388 1.00 68.81 191 GLY A C 1
ATOM 1427 O O . GLY A 1 191 ? -25.680 12.184 -0.671 1.00 68.81 191 GLY A O 1
ATOM 1428 N N . LYS A 1 192 ? -25.398 10.102 -1.475 1.00 75.06 192 LYS A N 1
ATOM 1429 C CA . LYS A 1 192 ? -26.462 9.484 -0.693 1.00 75.06 192 LYS A CA 1
ATOM 1430 C C . LYS A 1 192 ? -26.076 9.378 0.783 1.00 75.06 192 LYS A C 1
ATOM 1432 O O . LYS A 1 192 ? -24.910 9.410 1.169 1.00 75.06 192 LYS A O 1
ATOM 1437 N N . SER A 1 193 ? -27.098 9.259 1.625 1.00 84.25 193 SER A N 1
ATOM 1438 C CA . SER A 1 193 ? -26.908 8.893 3.028 1.00 84.25 193 SER A CA 1
ATOM 1439 C C . SER A 1 193 ? -26.900 7.378 3.158 1.00 84.25 193 SER A C 1
ATOM 1441 O O . SER A 1 193 ? -27.795 6.719 2.630 1.00 84.25 193 SER A O 1
ATOM 1443 N N . TYR A 1 194 ? -25.945 6.842 3.906 1.00 84.62 194 TYR A N 1
ATOM 1444 C CA . TYR A 1 194 ? -25.815 5.408 4.147 1.00 84.62 194 TYR A CA 1
ATOM 1445 C C . TYR A 1 194 ? -25.912 5.107 5.633 1.00 84.62 194 TYR A C 1
ATOM 1447 O O . TYR A 1 194 ? -25.548 5.928 6.478 1.00 84.62 194 TYR A O 1
ATOM 1455 N N . HIS A 1 195 ? -26.404 3.917 5.956 1.00 88.31 195 HIS A N 1
ATOM 1456 C CA . HIS A 1 195 ? -26.363 3.420 7.320 1.00 88.31 195 HIS A CA 1
ATOM 1457 C C . HIS A 1 195 ? -24.978 2.866 7.643 1.00 88.31 195 HIS A C 1
ATOM 1459 O O . HIS A 1 195 ? -24.431 2.085 6.865 1.00 88.31 195 HIS A O 1
ATOM 1465 N N . ARG A 1 196 ? -24.412 3.269 8.787 1.00 88.12 196 ARG A N 1
ATOM 1466 C CA . ARG A 1 196 ? -23.133 2.725 9.270 1.00 88.12 196 ARG A CA 1
ATOM 1467 C C . ARG A 1 196 ? -23.297 1.255 9.648 1.00 88.12 196 ARG A C 1
ATOM 1469 O O . ARG A 1 196 ? -24.341 0.873 10.175 1.00 88.12 196 ARG A O 1
ATOM 1476 N N . ARG A 1 197 ? -22.257 0.444 9.455 1.00 88.94 197 ARG A N 1
ATOM 1477 C CA . ARG A 1 197 ? -22.312 -1.016 9.619 1.00 88.94 197 ARG A CA 1
ATOM 1478 C C . ARG A 1 197 ? -22.869 -1.477 10.964 1.00 88.94 197 ARG A C 1
ATOM 1480 O O . ARG A 1 197 ? -23.643 -2.427 11.000 1.00 88.94 197 ARG A O 1
ATOM 1487 N 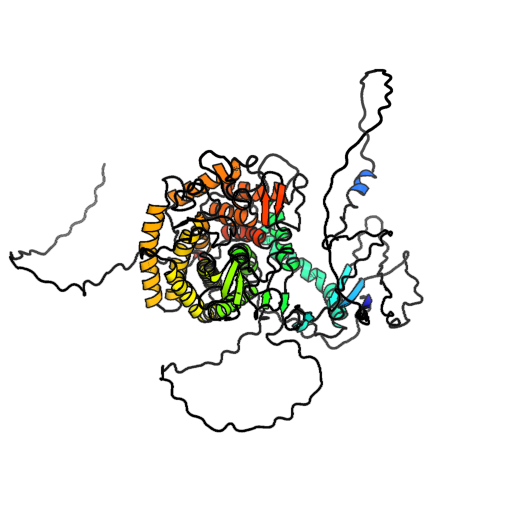N . TYR A 1 198 ? -22.533 -0.796 12.063 1.00 88.56 198 TYR A N 1
ATOM 1488 C CA . TYR A 1 198 ? -22.991 -1.202 13.398 1.00 88.56 198 TYR A CA 1
ATOM 1489 C C . TYR A 1 198 ? -24.530 -1.228 13.533 1.00 88.56 198 TYR A C 1
ATOM 1491 O O . TYR A 1 198 ? -25.068 -1.925 14.396 1.00 88.56 198 TYR A O 1
ATOM 1499 N N . THR A 1 199 ? -25.253 -0.500 12.672 1.00 90.19 199 THR A N 1
ATOM 1500 C CA . THR A 1 199 ? -26.723 -0.461 12.676 1.00 90.19 199 THR A CA 1
ATOM 1501 C C . THR A 1 199 ? -27.363 -1.806 12.328 1.00 90.19 199 THR A C 1
ATOM 1503 O O . THR A 1 199 ? -28.486 -2.046 12.765 1.00 90.19 199 THR A O 1
ATOM 1506 N N . LYS A 1 200 ? -26.642 -2.729 11.671 1.00 90.12 200 LYS A N 1
ATOM 1507 C CA . LYS A 1 200 ? -27.092 -4.119 11.473 1.00 90.12 200 LYS A CA 1
ATOM 1508 C C . LYS A 1 200 ? -27.362 -4.841 12.792 1.00 90.12 200 LYS A C 1
ATOM 1510 O O . LYS A 1 200 ? -28.227 -5.705 12.866 1.00 90.12 200 LYS A O 1
ATOM 1515 N N . PHE A 1 201 ? -26.587 -4.497 13.821 1.00 89.06 201 PHE A N 1
ATOM 1516 C CA . PHE A 1 201 ? -26.589 -5.176 15.115 1.00 89.06 201 PHE A CA 1
ATOM 1517 C C . PHE A 1 201 ? -27.430 -4.428 16.154 1.00 89.06 201 PHE A C 1
ATOM 1519 O O . PHE A 1 201 ? -28.156 -5.048 16.924 1.00 89.06 201 PHE A O 1
ATOM 1526 N N . TYR A 1 202 ? -27.368 -3.092 16.151 1.00 86.62 202 TYR A N 1
ATOM 1527 C CA . TYR A 1 202 ? -28.001 -2.248 17.176 1.00 86.62 202 TYR A CA 1
ATOM 1528 C C . TYR A 1 202 ? -29.203 -1.435 16.674 1.00 86.62 202 TYR A C 1
ATOM 1530 O O . TYR A 1 202 ? -29.861 -0.745 17.457 1.00 86.62 202 TYR A O 1
ATOM 1538 N N . GLY A 1 203 ? -29.509 -1.513 15.378 1.00 87.56 203 GLY A N 1
ATOM 1539 C CA . GLY A 1 203 ? -30.543 -0.716 14.729 1.00 87.56 203 GLY A CA 1
ATOM 1540 C C . GLY A 1 203 ? -30.177 0.766 14.602 1.00 87.56 203 GLY A C 1
ATOM 1541 O O . GLY A 1 203 ? -29.044 1.190 14.828 1.00 87.56 203 GLY A O 1
ATOM 1542 N N . THR A 1 204 ? -31.168 1.574 14.228 1.00 85.38 204 THR A N 1
ATOM 1543 C CA . THR A 1 204 ? -31.026 3.027 13.999 1.00 85.38 204 THR A CA 1
ATOM 1544 C C . THR A 1 204 ? -31.776 3.869 15.034 1.00 85.38 204 THR A C 1
ATOM 1546 O O . THR A 1 204 ? -31.971 5.066 14.832 1.00 85.38 204 THR A O 1
ATOM 1549 N N . SER A 1 205 ? -32.273 3.237 16.099 1.00 80.38 205 SER A N 1
ATOM 1550 C CA . SER A 1 205 ? -33.012 3.907 17.169 1.00 80.38 205 SER A CA 1
ATOM 1551 C C . SER A 1 205 ? -32.089 4.824 17.963 1.00 80.38 205 SER A C 1
ATOM 1553 O O . SER A 1 205 ? -30.932 4.489 18.196 1.00 80.38 205 SER A O 1
ATOM 1555 N N . GLU A 1 206 ? -32.613 5.926 18.494 1.00 68.12 206 GLU A N 1
ATOM 1556 C CA . GLU A 1 206 ? -31.856 6.776 19.419 1.00 68.12 206 GLU A CA 1
ATOM 1557 C C . GLU A 1 206 ? -31.467 6.039 20.720 1.00 68.12 206 GLU A C 1
ATOM 1559 O O . GLU A 1 206 ? -30.582 6.470 21.454 1.00 68.12 206 GLU A O 1
ATOM 1564 N N . ARG A 1 207 ? -32.101 4.893 21.015 1.00 72.31 207 ARG A N 1
ATOM 1565 C CA . ARG A 1 207 ? -31.702 4.008 22.122 1.00 72.31 207 ARG A CA 1
ATOM 1566 C C . ARG A 1 207 ? -30.492 3.128 21.792 1.00 72.31 207 ARG A C 1
ATOM 1568 O O . ARG A 1 207 ? -29.998 2.458 22.691 1.00 72.31 207 ARG A O 1
ATOM 1575 N N . ALA A 1 208 ? -29.989 3.126 20.558 1.00 81.19 208 ALA A N 1
ATOM 1576 C CA . ALA A 1 208 ? -28.848 2.296 20.174 1.00 81.19 208 ALA A CA 1
ATOM 1577 C C . ALA A 1 208 ? -27.595 2.602 21.014 1.00 81.19 208 ALA A C 1
ATOM 1579 O O . ALA A 1 208 ? -26.892 1.674 21.394 1.00 81.19 208 ALA A O 1
ATOM 1580 N N . ALA A 1 209 ? -27.365 3.867 21.395 1.00 78.94 209 ALA A N 1
ATOM 1581 C CA . ALA A 1 209 ? -26.255 4.242 22.280 1.00 78.94 209 ALA A CA 1
ATOM 1582 C C . ALA A 1 209 ? -26.345 3.580 23.671 1.00 78.94 209 ALA A C 1
ATOM 1584 O O . ALA A 1 209 ? -25.324 3.180 24.221 1.00 78.94 209 ALA A O 1
ATOM 1585 N N . LEU A 1 210 ? -27.561 3.407 24.213 1.00 76.56 210 LEU A N 1
ATOM 1586 C CA . LEU A 1 210 ? -27.787 2.698 25.481 1.00 76.56 210 LEU A CA 1
ATOM 1587 C C . LEU A 1 210 ? -27.439 1.213 25.358 1.00 76.56 210 LEU A C 1
ATOM 1589 O O . LEU A 1 210 ? -26.793 0.650 26.235 1.00 76.56 210 LEU A O 1
ATOM 1593 N N . ASN A 1 211 ? -27.861 0.585 24.260 1.00 81.50 211 ASN A N 1
ATOM 1594 C CA . ASN A 1 211 ? -27.580 -0.827 24.021 1.00 81.50 211 ASN A CA 1
ATOM 1595 C C . ASN A 1 211 ? -26.078 -1.061 23.813 1.00 81.50 211 ASN A C 1
ATOM 1597 O O . ASN A 1 211 ? -25.541 -2.011 24.367 1.00 81.50 211 ASN A O 1
ATOM 1601 N N . LEU A 1 212 ? -25.404 -0.170 23.078 1.00 85.69 212 LEU A N 1
ATOM 1602 C CA . LEU A 1 212 ? -23.958 -0.211 22.855 1.00 85.69 212 LEU A CA 1
ATOM 1603 C C . LEU A 1 212 ? -23.169 -0.100 24.167 1.00 85.69 212 LEU A C 1
ATOM 1605 O O . LEU A 1 212 ? -22.311 -0.935 24.432 1.00 85.69 212 LEU A O 1
ATOM 1609 N N . VAL A 1 213 ? -23.462 0.906 25.003 1.00 81.25 213 VAL A N 1
ATOM 1610 C CA . VAL A 1 213 ? -22.720 1.106 26.262 1.00 81.25 213 VAL A CA 1
ATOM 1611 C C . VAL A 1 213 ? -22.972 -0.029 27.258 1.00 81.25 213 VAL A C 1
ATOM 1613 O O . VAL A 1 213 ? -22.060 -0.450 27.966 1.00 81.25 213 VAL A O 1
ATOM 1616 N N . HIS A 1 214 ? -24.196 -0.560 27.289 1.00 79.56 214 HIS A N 1
ATOM 1617 C CA . HIS A 1 214 ? -24.540 -1.701 28.128 1.00 79.56 214 HIS A CA 1
ATOM 1618 C C . HIS A 1 214 ? -23.838 -2.982 27.654 1.00 79.56 214 HIS A C 1
ATOM 1620 O O . HIS A 1 214 ? -23.301 -3.714 28.482 1.00 79.56 214 HIS A O 1
ATOM 1626 N N . ASP A 1 215 ? -23.798 -3.245 26.343 1.00 86.25 215 ASP A N 1
ATOM 1627 C CA . ASP A 1 215 ? -23.055 -4.387 25.795 1.00 86.25 215 ASP A CA 1
ATOM 1628 C C . ASP A 1 215 ? -21.553 -4.273 26.094 1.00 86.25 215 ASP A C 1
ATOM 1630 O O . ASP A 1 215 ? -20.939 -5.253 26.515 1.00 86.25 215 ASP A O 1
ATOM 1634 N N . ALA A 1 216 ? -20.986 -3.064 26.003 1.00 85.38 216 ALA A N 1
ATOM 1635 C CA . ALA A 1 216 ? -19.598 -2.807 26.375 1.00 85.38 216 ALA A CA 1
ATOM 1636 C C . ALA A 1 216 ? -19.303 -3.149 27.838 1.00 85.38 216 ALA A C 1
ATOM 1638 O O . ALA A 1 216 ? -18.394 -3.930 28.110 1.00 85.38 216 ALA A O 1
ATOM 1639 N N . LEU A 1 217 ? -20.101 -2.654 28.788 1.00 82.25 217 LEU A N 1
ATOM 1640 C CA . LEU A 1 217 ? -19.890 -2.960 30.208 1.00 82.25 217 LEU A CA 1
ATOM 1641 C C . LEU A 1 217 ? -20.088 -4.440 30.549 1.00 82.25 217 LEU A C 1
ATOM 1643 O O . LEU A 1 217 ? -19.435 -4.943 31.462 1.00 82.25 217 LEU A O 1
ATOM 1647 N N . LYS A 1 218 ? -20.952 -5.155 29.821 1.00 85.62 218 LYS A N 1
ATOM 1648 C CA . LYS A 1 218 ? -21.157 -6.592 30.043 1.00 85.62 218 LYS A CA 1
ATOM 1649 C C . LYS A 1 218 ? -20.053 -7.464 29.459 1.00 85.62 218 LYS A C 1
ATOM 1651 O O . LYS A 1 218 ? -19.810 -8.547 29.987 1.00 85.62 218 LYS A O 1
ATOM 1656 N N . ASN A 1 219 ? -19.391 -7.016 28.393 1.00 90.12 219 ASN A N 1
ATOM 1657 C CA . ASN A 1 219 ? -18.478 -7.862 27.625 1.00 90.12 219 ASN A CA 1
ATOM 1658 C C . ASN A 1 219 ? -17.017 -7.389 27.615 1.00 90.12 219 ASN A C 1
ATOM 1660 O O . ASN A 1 219 ? -16.185 -8.126 27.090 1.00 90.12 219 ASN A O 1
ATOM 1664 N N . TYR A 1 220 ? -16.665 -6.237 28.203 1.00 88.50 220 TYR A N 1
ATOM 1665 C CA . TYR A 1 220 ? -15.312 -5.668 28.079 1.00 88.50 220 TYR A CA 1
ATOM 1666 C C . TYR A 1 220 ? -14.191 -6.645 28.461 1.00 88.50 220 TYR A C 1
ATOM 1668 O O . TYR A 1 220 ? -13.219 -6.738 27.728 1.00 88.50 220 TYR A O 1
ATOM 1676 N N . LYS A 1 221 ? -14.351 -7.450 29.524 1.00 90.69 221 LYS A N 1
ATOM 1677 C CA . LYS A 1 221 ? -13.342 -8.452 29.927 1.00 90.69 221 LYS A CA 1
ATOM 1678 C C . LYS A 1 221 ? -13.090 -9.503 28.850 1.00 90.69 221 LYS A C 1
ATOM 1680 O O . LYS A 1 221 ? -11.961 -9.917 28.624 1.00 90.69 221 LYS A O 1
ATOM 1685 N N . ARG A 1 222 ? -14.159 -9.937 28.176 1.00 96.88 222 ARG A N 1
ATOM 1686 C CA . ARG A 1 222 ? -14.047 -10.857 27.044 1.00 96.88 222 ARG A CA 1
ATOM 1687 C C . ARG A 1 222 ? -13.352 -10.171 25.868 1.00 96.88 222 ARG A C 1
ATOM 1689 O O . ARG A 1 222 ? -12.574 -10.815 25.180 1.00 96.88 222 ARG A O 1
ATOM 1696 N N . TRP A 1 223 ? -13.632 -8.891 25.627 1.00 95.25 223 TRP A N 1
ATOM 1697 C CA . TRP A 1 223 ? -12.960 -8.127 24.573 1.00 95.25 223 TRP A CA 1
ATOM 1698 C C . TRP A 1 223 ? -11.473 -7.917 24.875 1.00 95.25 223 TRP A C 1
ATOM 1700 O O . TRP A 1 223 ? -10.669 -8.065 23.965 1.00 95.25 223 TRP A O 1
ATOM 1710 N N . GLU A 1 224 ? -11.099 -7.646 26.128 1.00 95.56 224 GLU A N 1
ATOM 1711 C CA . GLU A 1 224 ? -9.701 -7.598 26.583 1.00 95.56 224 GLU A CA 1
ATOM 1712 C C . GLU A 1 224 ? -8.996 -8.932 26.306 1.00 95.56 224 GLU A C 1
ATOM 1714 O O . GLU A 1 224 ? -7.957 -8.947 25.652 1.00 95.56 224 GLU A O 1
ATOM 1719 N N . GLU A 1 225 ? -9.607 -10.059 26.687 1.00 97.81 225 GLU A N 1
ATOM 1720 C CA . GLU A 1 225 ? -9.059 -11.395 26.417 1.00 97.81 225 GLU A CA 1
ATOM 1721 C C . GLU A 1 225 ? -8.928 -11.673 24.907 1.00 97.81 225 GLU A C 1
ATOM 1723 O O . GLU A 1 225 ? -7.915 -12.196 24.444 1.00 97.81 225 GLU A O 1
ATOM 1728 N N . GLU A 1 226 ? -9.935 -11.316 24.105 1.00 97.56 226 GLU A N 1
ATOM 1729 C CA . GLU A 1 226 ? -9.876 -11.449 22.646 1.00 97.56 226 GLU A CA 1
ATOM 1730 C C . GLU A 1 226 ? -8.762 -10.571 22.046 1.00 97.56 226 GLU A C 1
ATOM 1732 O O . GLU A 1 226 ? -8.061 -11.040 21.145 1.00 97.56 226 GLU A O 1
ATOM 1737 N N . ILE A 1 227 ? -8.550 -9.353 22.570 1.00 97.12 227 ILE A N 1
ATOM 1738 C CA . ILE A 1 227 ? -7.465 -8.443 22.173 1.00 97.12 227 ILE A CA 1
ATOM 1739 C C . ILE A 1 227 ? -6.097 -9.052 22.491 1.00 97.12 227 ILE A C 1
ATOM 1741 O O . ILE A 1 227 ? -5.246 -9.176 21.609 1.00 97.12 227 ILE A O 1
ATOM 1745 N N . GLU A 1 228 ? -5.897 -9.493 23.729 1.00 97.12 228 GLU A N 1
ATOM 1746 C CA . GLU A 1 228 ? -4.657 -10.137 24.159 1.00 97.12 228 GLU A CA 1
ATOM 1747 C C . GLU A 1 228 ? -4.360 -11.386 23.324 1.00 97.12 228 GLU A C 1
ATOM 1749 O O . GLU A 1 228 ? -3.228 -11.591 22.884 1.00 97.12 228 GLU A O 1
ATOM 1754 N N . ASN A 1 229 ? -5.378 -12.202 23.046 1.00 97.25 229 ASN A N 1
ATOM 1755 C CA . ASN A 1 229 ? -5.230 -13.448 22.303 1.00 97.25 229 ASN A CA 1
ATOM 1756 C C . ASN A 1 229 ? -4.756 -13.243 20.861 1.00 97.25 229 ASN A C 1
ATOM 1758 O O . ASN A 1 229 ? -3.975 -14.061 20.368 1.00 97.25 229 ASN A O 1
ATOM 1762 N N . TRP A 1 230 ? -5.206 -12.194 20.164 1.00 96.00 230 TRP A N 1
ATOM 1763 C CA . TRP A 1 230 ? -4.749 -11.954 18.790 1.00 96.00 230 TRP A CA 1
ATOM 1764 C C . TRP A 1 230 ? -3.373 -11.277 18.740 1.00 96.00 230 TRP A C 1
ATOM 1766 O O . TRP A 1 230 ? -2.618 -11.541 17.804 1.00 96.00 230 TRP A O 1
ATOM 1776 N N . GLN A 1 231 ? -3.020 -10.458 19.739 1.00 95.62 231 GLN A N 1
ATOM 1777 C CA . GLN A 1 231 ? -1.704 -9.811 19.824 1.00 95.62 231 GLN A CA 1
ATOM 1778 C C . GLN A 1 231 ? -0.607 -10.771 20.306 1.00 95.62 231 GLN A C 1
ATOM 1780 O O . GLN A 1 231 ? 0.538 -10.690 19.851 1.00 95.62 231 GLN A O 1
ATOM 1785 N N . ALA A 1 232 ? -0.945 -11.701 21.206 1.00 94.56 232 ALA A N 1
ATOM 1786 C CA . ALA A 1 232 ? 0.001 -12.585 21.884 1.00 94.56 232 ALA A CA 1
ATOM 1787 C C . ALA A 1 232 ? 0.960 -13.351 20.954 1.00 94.56 232 ALA A C 1
ATOM 1789 O O . ALA A 1 232 ? 2.140 -13.410 21.296 1.00 94.56 232 ALA A O 1
ATOM 1790 N N . PRO A 1 233 ? 0.542 -13.911 19.798 1.00 93.25 233 PRO A N 1
ATOM 1791 C CA . PRO A 1 233 ? 1.459 -14.621 18.908 1.00 93.25 233 PRO A CA 1
ATOM 1792 C C . PRO A 1 233 ? 2.612 -13.763 18.378 1.00 93.25 233 PRO A C 1
ATOM 1794 O O . PRO A 1 233 ? 3.683 -14.303 18.144 1.00 93.25 233 PRO A O 1
ATOM 1797 N N . ILE A 1 234 ? 2.401 -12.455 18.197 1.00 91.94 234 ILE A N 1
ATOM 1798 C CA . ILE A 1 234 ? 3.438 -11.516 17.742 1.00 91.94 234 ILE A CA 1
ATOM 1799 C C . ILE A 1 234 ? 4.208 -10.970 18.950 1.00 91.94 234 ILE A C 1
ATOM 1801 O O . ILE A 1 234 ? 5.436 -10.921 18.939 1.00 91.94 234 ILE A O 1
ATOM 1805 N N . LEU A 1 235 ? 3.506 -10.589 20.025 1.00 90.56 235 LEU A N 1
ATOM 1806 C CA . LEU A 1 235 ? 4.143 -10.039 21.228 1.00 90.56 235 LEU A CA 1
ATOM 1807 C C . LEU A 1 235 ? 5.107 -11.032 21.888 1.00 90.56 235 LEU A C 1
ATOM 1809 O O . LEU A 1 235 ? 6.167 -10.621 22.352 1.00 90.56 235 LEU A O 1
ATOM 1813 N N . ARG A 1 236 ? 4.769 -12.326 21.880 1.00 89.38 236 ARG A N 1
ATOM 1814 C CA . ARG A 1 236 ? 5.562 -13.416 22.472 1.00 89.38 236 ARG A CA 1
ATOM 1815 C C . ARG A 1 236 ? 6.539 -14.075 21.491 1.00 89.38 236 ARG A C 1
ATOM 1817 O O . ARG A 1 236 ? 7.102 -15.112 21.820 1.00 89.38 236 ARG A O 1
ATOM 1824 N N . ASP A 1 237 ? 6.690 -13.545 20.275 1.00 87.50 237 ASP A N 1
ATOM 1825 C CA . ASP A 1 237 ? 7.684 -14.061 19.333 1.00 87.50 237 ASP A CA 1
ATOM 1826 C C . ASP A 1 237 ? 9.064 -13.489 19.681 1.00 87.50 237 ASP A C 1
ATOM 1828 O O . ASP A 1 237 ? 9.329 -12.303 19.452 1.00 87.50 237 ASP A O 1
ATOM 1832 N N . ASP A 1 238 ? 9.922 -14.335 20.253 1.00 83.06 238 ASP A N 1
ATOM 1833 C CA . ASP A 1 238 ? 11.290 -13.995 20.673 1.00 83.06 238 ASP A CA 1
ATOM 1834 C C . ASP A 1 238 ? 12.255 -13.838 19.483 1.00 83.06 238 ASP A C 1
ATOM 1836 O O . ASP A 1 238 ? 13.386 -13.385 19.649 1.00 83.06 238 ASP A O 1
ATOM 1840 N N . ARG A 1 239 ? 11.834 -14.223 18.268 1.00 80.12 239 ARG A N 1
ATOM 1841 C CA . ARG A 1 239 ? 12.631 -14.035 17.043 1.00 80.12 239 ARG A CA 1
ATOM 1842 C C . ARG A 1 239 ? 12.551 -12.604 16.525 1.00 80.12 239 ARG A C 1
ATOM 1844 O O . ARG A 1 239 ? 13.434 -12.172 15.793 1.00 80.12 239 ARG A O 1
ATOM 1851 N N . LEU A 1 240 ? 11.478 -11.887 16.861 1.00 80.81 240 LEU A N 1
ATOM 1852 C CA . LEU A 1 240 ? 11.308 -10.496 16.463 1.00 80.81 240 LEU A CA 1
ATOM 1853 C C . LEU A 1 240 ? 12.227 -9.616 17.318 1.00 80.81 240 LEU A C 1
ATOM 1855 O O . LEU A 1 240 ? 12.210 -9.771 18.541 1.00 80.81 240 LEU A O 1
ATOM 1859 N N . PRO A 1 241 ? 12.987 -8.677 16.723 1.00 66.38 241 PRO A N 1
ATOM 1860 C CA . PRO A 1 241 ? 13.945 -7.880 17.473 1.00 66.38 241 PRO A CA 1
ATOM 1861 C C . PRO A 1 241 ? 13.283 -7.132 18.631 1.00 66.38 241 PRO A C 1
ATOM 1863 O O . PRO A 1 241 ? 12.391 -6.302 18.434 1.00 66.38 241 PRO A O 1
ATOM 1866 N N . GLU A 1 242 ? 13.757 -7.402 19.846 1.00 56.94 242 GLU A N 1
ATOM 1867 C CA . GLU A 1 242 ? 13.516 -6.545 21.010 1.00 56.94 242 GLU A CA 1
ATOM 1868 C C . GLU A 1 242 ? 14.515 -5.376 21.074 1.00 56.94 242 GLU A C 1
ATOM 1870 O O . GLU A 1 242 ? 14.214 -4.370 21.714 1.00 56.94 242 GLU A O 1
ATOM 1875 N N . MET A 1 243 ? 15.657 -5.481 20.372 1.00 46.16 243 MET A N 1
ATOM 1876 C CA . MET A 1 243 ? 16.779 -4.530 20.364 1.00 46.16 243 MET A CA 1
ATOM 1877 C C . MET A 1 243 ? 17.434 -4.393 18.981 1.00 46.16 243 MET A C 1
ATOM 1879 O O . MET A 1 243 ? 17.752 -5.405 18.360 1.00 46.16 243 MET A O 1
ATOM 1883 N N . ILE A 1 244 ? 17.799 -3.163 18.598 1.00 47.38 244 ILE A N 1
ATOM 1884 C CA . ILE A 1 244 ? 18.978 -2.875 17.765 1.00 47.38 244 ILE A CA 1
ATOM 1885 C C . ILE A 1 244 ? 19.789 -1.753 18.469 1.00 47.38 244 ILE A C 1
ATOM 1887 O O . ILE A 1 244 ? 19.400 -0.595 18.516 1.00 47.38 244 ILE A O 1
ATOM 1891 N N . TYR A 1 245 ? 20.904 -2.170 19.089 1.00 43.31 245 TYR A N 1
ATOM 1892 C CA . TYR A 1 245 ? 22.027 -1.431 19.713 1.00 43.31 245 TYR A CA 1
ATOM 1893 C C . TYR A 1 245 ? 21.838 -0.476 20.933 1.00 43.31 245 TYR A C 1
ATOM 1895 O O . TYR A 1 245 ? 21.243 0.592 20.874 1.00 43.31 245 TYR A O 1
ATOM 1903 N N . ASN A 1 246 ? 22.569 -0.821 22.012 1.00 40.97 246 ASN A N 1
ATOM 1904 C CA . ASN A 1 246 ? 23.225 0.034 23.029 1.00 40.97 246 ASN A CA 1
ATOM 1905 C C . ASN A 1 246 ? 22.419 0.969 23.959 1.00 40.97 246 ASN A C 1
ATOM 1907 O O . ASN A 1 246 ? 23.026 1.859 24.556 1.00 40.97 246 ASN A O 1
ATOM 1911 N N . CYS A 1 247 ? 21.130 0.734 24.215 1.00 42.00 247 CYS A N 1
ATOM 1912 C CA . CYS A 1 247 ? 20.474 1.346 25.381 1.00 42.00 247 CYS A CA 1
ATOM 1913 C C . CYS A 1 247 ? 19.605 0.333 26.152 1.00 42.00 247 CYS A C 1
ATOM 1915 O O . CYS A 1 247 ? 18.633 -0.167 25.590 1.00 42.00 247 CYS A O 1
ATOM 1917 N N . PRO A 1 248 ? 19.916 0.011 27.425 1.00 41.50 248 PRO A N 1
ATOM 1918 C CA . PRO A 1 248 ? 19.128 -0.924 28.239 1.00 41.50 248 PRO A CA 1
ATOM 1919 C C . PRO A 1 248 ? 17.714 -0.442 28.623 1.00 41.50 248 PRO A C 1
ATOM 1921 O O . PRO A 1 248 ? 17.032 -1.156 29.354 1.00 41.50 248 PRO A O 1
ATOM 1924 N N . SER A 1 249 ? 17.274 0.746 28.184 1.00 44.38 249 SER A N 1
ATOM 1925 C CA . SER A 1 249 ? 15.958 1.319 28.517 1.00 44.38 249 SER A CA 1
ATOM 1926 C C . SER A 1 249 ? 14.879 1.159 27.437 1.00 44.38 249 SER A C 1
ATOM 1928 O O . SER A 1 249 ? 13.709 1.355 27.751 1.00 44.38 249 SER A O 1
ATOM 1930 N N . ASP A 1 250 ? 15.225 0.772 26.203 1.00 46.69 250 ASP A N 1
ATOM 1931 C CA . ASP A 1 250 ? 14.317 0.898 25.049 1.00 46.69 250 ASP A CA 1
ATOM 1932 C C . ASP A 1 250 ? 13.946 -0.463 24.455 1.00 46.69 250 ASP A C 1
ATOM 1934 O O . ASP A 1 250 ? 14.384 -0.852 23.370 1.00 46.69 250 ASP A O 1
ATOM 1938 N N . VAL A 1 251 ? 13.128 -1.203 25.191 1.00 48.50 251 VAL A N 1
ATOM 1939 C CA . VAL A 1 251 ? 12.563 -2.477 24.741 1.00 48.50 251 VAL A CA 1
ATOM 1940 C C . VAL A 1 251 ? 11.354 -2.189 23.821 1.00 48.50 251 VAL A C 1
ATOM 1942 O O . VAL A 1 251 ? 10.535 -1.329 24.139 1.00 48.50 251 VAL A O 1
ATOM 1945 N N . TYR A 1 252 ? 11.216 -2.921 22.702 1.00 59.41 252 TYR A N 1
ATOM 1946 C CA . TYR A 1 252 ? 9.990 -3.062 21.869 1.00 59.41 252 TYR A CA 1
ATOM 1947 C C . TYR A 1 252 ? 9.722 -2.121 20.668 1.00 59.41 252 TYR A C 1
ATOM 1949 O O . TYR A 1 252 ? 8.563 -1.943 20.301 1.00 59.41 252 TYR A O 1
ATOM 1957 N N . ARG A 1 253 ? 10.718 -1.588 19.950 1.00 80.25 253 ARG A N 1
ATOM 1958 C CA . ARG A 1 253 ? 10.473 -0.615 18.848 1.00 80.25 253 ARG A CA 1
ATOM 1959 C C . ARG A 1 253 ? 9.604 -1.140 17.684 1.00 80.25 253 ARG A C 1
ATOM 1961 O O . ARG A 1 253 ? 8.643 -0.480 17.282 1.00 80.25 253 ARG A O 1
ATOM 1968 N N . TYR A 1 254 ? 9.884 -2.340 17.162 1.00 88.88 254 TYR A N 1
ATOM 1969 C CA . TYR A 1 254 ? 9.120 -2.910 16.036 1.00 88.88 254 TYR A CA 1
ATOM 1970 C C . TYR A 1 254 ? 7.687 -3.289 16.431 1.00 88.88 254 TYR A C 1
ATOM 1972 O O . TYR A 1 254 ? 6.735 -2.810 15.819 1.00 88.88 254 TYR A O 1
ATOM 1980 N N . LYS A 1 255 ? 7.533 -4.108 17.484 1.00 90.56 255 LYS A N 1
ATOM 1981 C CA . LYS A 1 255 ? 6.224 -4.558 17.992 1.00 90.56 255 LYS A CA 1
ATOM 1982 C C . LYS A 1 255 ? 5.339 -3.355 18.348 1.00 90.56 255 LYS A C 1
ATOM 1984 O O . LYS A 1 255 ? 4.180 -3.314 17.944 1.00 90.56 255 LYS A O 1
ATOM 1989 N N . PHE A 1 256 ? 5.903 -2.354 19.031 1.00 91.38 256 PHE A N 1
ATOM 1990 C CA . PHE A 1 256 ? 5.216 -1.106 19.365 1.00 91.38 256 PHE A CA 1
ATOM 1991 C C . PHE A 1 256 ? 4.678 -0.399 18.119 1.00 91.38 256 PHE A C 1
ATOM 1993 O O . PHE A 1 256 ? 3.493 -0.080 18.056 1.00 91.38 256 PHE A O 1
ATOM 2000 N N . THR A 1 257 ? 5.527 -0.185 17.113 1.00 93.50 257 THR A N 1
ATOM 2001 C CA . THR A 1 257 ? 5.128 0.545 15.903 1.00 93.50 257 THR A CA 1
ATOM 2002 C C . THR A 1 257 ? 4.102 -0.239 15.088 1.00 93.50 257 THR A C 1
ATOM 2004 O O . THR A 1 257 ? 3.100 0.321 14.661 1.00 93.50 257 THR A O 1
ATOM 2007 N N . LEU A 1 258 ? 4.294 -1.555 14.939 1.00 95.69 258 LEU A N 1
ATOM 2008 C CA . LEU A 1 258 ? 3.404 -2.441 14.182 1.00 95.69 258 LEU A CA 1
ATOM 2009 C C . LEU A 1 258 ? 1.952 -2.367 14.676 1.00 95.69 258 LEU A C 1
ATOM 2011 O O . LEU A 1 258 ? 1.028 -2.257 13.867 1.00 95.69 258 LEU A O 1
ATOM 2015 N N . PHE A 1 259 ? 1.748 -2.430 15.995 1.00 96.25 259 PHE A N 1
ATOM 2016 C CA . PHE A 1 259 ? 0.411 -2.342 16.578 1.00 96.25 259 PHE A CA 1
ATOM 2017 C C . PHE A 1 259 ? -0.128 -0.915 16.586 1.00 96.25 259 PHE A C 1
ATOM 2019 O O . PHE A 1 259 ? -1.310 -0.728 16.308 1.00 96.25 259 PHE A O 1
ATOM 2026 N N . ASN A 1 260 ? 0.706 0.087 16.877 1.00 96.75 260 ASN A N 1
ATOM 2027 C CA . ASN A 1 260 ? 0.230 1.463 16.966 1.00 96.75 260 ASN A CA 1
ATOM 2028 C C . ASN A 1 260 ? -0.116 2.064 15.601 1.00 96.75 260 ASN A C 1
ATOM 2030 O O . ASN A 1 260 ? -1.073 2.826 15.546 1.00 96.75 260 ASN A O 1
ATOM 2034 N N . GLU A 1 261 ? 0.542 1.677 14.501 1.00 97.75 261 GLU A N 1
ATOM 2035 C CA . GLU A 1 261 ? 0.169 2.112 13.141 1.00 97.75 261 GLU A CA 1
ATOM 2036 C C . GLU A 1 261 ? -1.252 1.666 12.733 1.00 97.75 261 GLU A C 1
ATOM 2038 O O . GLU A 1 261 ? -1.899 2.319 11.914 1.00 97.75 261 GLU A O 1
ATOM 2043 N N . LEU A 1 262 ? -1.817 0.624 13.365 1.00 97.56 262 LEU A N 1
ATOM 2044 C CA . LEU A 1 262 ? -3.213 0.221 13.136 1.00 97.56 262 LEU A CA 1
ATOM 2045 C C . LEU A 1 262 ? -4.237 1.288 13.542 1.00 97.56 262 LEU A C 1
ATOM 2047 O O . LEU A 1 262 ? -5.400 1.173 13.143 1.00 97.56 262 LEU A O 1
ATOM 2051 N N . TYR A 1 263 ? -3.838 2.328 14.287 1.00 96.50 263 TYR A N 1
ATOM 2052 C CA . TYR A 1 263 ? -4.717 3.453 14.619 1.00 96.50 263 TYR A CA 1
ATOM 2053 C C . TYR A 1 263 ? -5.398 4.033 13.369 1.00 96.50 263 TYR A C 1
ATOM 2055 O O . TYR A 1 263 ? -6.555 4.455 13.435 1.00 96.50 263 TYR A O 1
ATOM 2063 N N . PHE A 1 264 ? -4.715 4.003 12.218 1.00 95.69 264 PHE A N 1
ATOM 2064 C CA . PHE A 1 264 ? -5.226 4.543 10.966 1.00 95.69 264 PHE A CA 1
ATOM 2065 C C . PHE A 1 264 ? -6.506 3.846 10.486 1.00 95.69 264 PHE A C 1
ATOM 2067 O O . PHE A 1 264 ? -7.387 4.510 9.947 1.00 95.69 264 PHE A O 1
ATOM 2074 N N . LEU A 1 265 ? -6.682 2.544 10.747 1.00 92.94 265 LEU A N 1
ATOM 2075 C CA . LEU A 1 265 ? -7.902 1.818 10.358 1.00 92.94 265 LEU A CA 1
ATOM 2076 C C . LEU A 1 265 ? -9.171 2.377 11.021 1.00 92.94 265 LEU A C 1
ATOM 2078 O O . LEU A 1 265 ? -10.279 2.114 10.555 1.00 92.94 265 LEU A O 1
ATOM 2082 N N . VAL A 1 266 ? -9.023 3.146 12.102 1.00 90.12 266 VAL A N 1
ATOM 2083 C CA . VAL A 1 266 ? -10.127 3.810 12.806 1.00 90.12 266 VAL A CA 1
ATOM 2084 C C . VAL A 1 266 ? -10.096 5.324 12.579 1.00 90.12 266 VAL A C 1
ATOM 2086 O O . VAL A 1 266 ? -11.138 5.928 12.323 1.00 90.12 266 VAL A O 1
ATOM 2089 N N . SER A 1 267 ? -8.913 5.939 12.649 1.00 88.31 267 SER A N 1
ATOM 2090 C CA . SER A 1 267 ? -8.736 7.396 12.578 1.00 88.31 267 SER A CA 1
ATOM 2091 C C . SER A 1 267 ? -8.657 7.952 11.152 1.00 88.31 267 SER A C 1
ATOM 2093 O O . SER A 1 267 ? -8.884 9.144 10.960 1.00 88.31 267 SER A O 1
ATOM 2095 N N . GLY A 1 268 ? -8.407 7.115 10.142 1.00 87.56 268 GLY A N 1
ATOM 2096 C CA . GLY A 1 268 ? -8.287 7.477 8.721 1.00 87.56 268 GLY A CA 1
ATOM 2097 C C . GLY A 1 268 ? -9.619 7.776 8.024 1.00 87.56 268 GLY A C 1
ATOM 2098 O O . GLY A 1 268 ? -9.767 7.555 6.825 1.00 87.56 268 GLY A O 1
ATOM 2099 N N . GLY A 1 269 ? -10.633 8.222 8.770 1.00 85.81 269 GLY A N 1
ATOM 2100 C CA . GLY A 1 269 ? -11.945 8.581 8.228 1.00 85.81 269 GLY A CA 1
ATOM 2101 C C . GLY A 1 269 ? -12.842 7.404 7.832 1.00 85.81 269 GLY A C 1
ATOM 2102 O O . GLY A 1 269 ? -13.852 7.638 7.179 1.00 85.81 269 GLY A O 1
ATOM 2103 N N . THR A 1 270 ? -12.526 6.171 8.230 1.00 88.62 270 THR A N 1
ATOM 2104 C CA . THR A 1 270 ? -13.170 4.925 7.780 1.00 88.62 270 THR A CA 1
ATOM 2105 C C . THR A 1 270 ? -14.698 4.993 7.690 1.00 88.62 270 THR A C 1
ATOM 2107 O O . THR A 1 270 ? -15.410 5.277 8.666 1.00 88.62 270 THR A O 1
ATOM 2110 N N . VAL A 1 271 ? -15.224 4.678 6.506 1.00 87.06 271 VAL A N 1
ATOM 2111 C CA . VAL A 1 271 ? -16.659 4.549 6.256 1.00 87.06 271 VAL A CA 1
ATOM 2112 C C . VAL A 1 271 ? -16.999 3.110 5.920 1.00 87.06 271 VAL A C 1
ATOM 2114 O O . VAL A 1 271 ? -16.777 2.669 4.802 1.00 87.06 271 VAL A O 1
ATOM 2117 N N . TRP A 1 272 ? -17.657 2.436 6.865 1.00 88.56 272 TRP A N 1
ATOM 2118 C CA . TRP A 1 272 ? -18.195 1.095 6.665 1.00 88.56 272 TRP A CA 1
ATOM 2119 C C . TRP A 1 272 ? -19.726 1.095 6.713 1.00 88.56 272 TRP A C 1
ATOM 2121 O O . TRP A 1 272 ? -20.326 1.506 7.717 1.00 88.56 272 TRP A O 1
ATOM 2131 N N . THR A 1 273 ? -20.376 0.653 5.635 1.00 87.19 273 THR A N 1
ATOM 2132 C CA . THR A 1 273 ? -21.840 0.724 5.468 1.00 87.19 273 THR A CA 1
ATOM 2133 C C . THR A 1 273 ? -22.537 -0.636 5.564 1.00 87.19 273 THR A C 1
ATOM 2135 O O . THR A 1 273 ? -21.940 -1.688 5.333 1.00 87.19 273 THR A O 1
ATOM 2138 N N . ASP A 1 274 ? -23.821 -0.633 5.941 1.00 75.31 274 ASP A N 1
ATOM 2139 C CA . ASP A 1 274 ? -24.597 -1.868 6.123 1.00 75.31 274 ASP A CA 1
ATOM 2140 C C . ASP A 1 274 ? -25.281 -2.402 4.847 1.00 75.31 274 ASP A C 1
ATOM 2142 O O . ASP A 1 274 ? -25.520 -3.602 4.725 1.00 75.31 274 ASP A O 1
ATOM 2146 N N . SER A 1 275 ? -25.582 -1.544 3.866 1.00 67.50 275 SER A N 1
ATOM 2147 C CA . SER A 1 275 ? -26.289 -1.956 2.644 1.00 67.50 275 SER A CA 1
ATOM 2148 C C . SER A 1 275 ? -25.894 -1.132 1.421 1.00 67.50 275 SER A C 1
ATOM 2150 O O . SER A 1 275 ? -25.455 0.008 1.564 1.00 67.50 275 SER A O 1
ATOM 2152 N N . THR A 1 276 ? -26.142 -1.678 0.225 1.00 57.69 276 THR A N 1
ATOM 2153 C CA . THR A 1 276 ? -25.958 -0.973 -1.057 1.00 57.69 276 THR A CA 1
ATOM 2154 C C . THR A 1 276 ? -26.968 0.139 -1.309 1.00 57.69 276 THR A C 1
ATOM 2156 O O . THR A 1 276 ? -26.756 0.982 -2.182 1.00 57.69 276 THR A O 1
ATOM 2159 N N . LEU A 1 277 ? -28.094 0.134 -0.594 1.00 61.16 277 LEU A N 1
ATOM 2160 C CA . LEU A 1 277 ? -29.156 1.097 -0.815 1.00 61.16 277 LEU A CA 1
ATOM 2161 C C . LEU A 1 277 ? -28.975 2.313 0.102 1.00 61.16 277 LEU A C 1
ATOM 2163 O O . LEU A 1 277 ? -28.657 2.165 1.286 1.00 61.16 277 LEU A O 1
ATOM 2167 N N . PRO A 1 278 ? -29.218 3.526 -0.421 1.00 61.38 278 PRO A N 1
ATOM 2168 C CA . PRO A 1 278 ? -29.336 4.715 0.406 1.00 61.38 278 PRO A CA 1
ATOM 2169 C C . PRO A 1 278 ? -30.366 4.505 1.509 1.00 61.38 278 PRO A C 1
ATOM 2171 O O . PRO A 1 278 ? -31.416 3.901 1.279 1.00 61.38 278 PRO A O 1
ATOM 2174 N N . ALA A 1 279 ? -30.106 5.068 2.685 1.00 58.53 279 ALA A N 1
ATOM 2175 C CA . ALA A 1 279 ? -31.082 5.114 3.761 1.00 58.53 279 ALA A CA 1
ATOM 2176 C C . ALA A 1 279 ? -32.385 5.750 3.245 1.00 58.53 279 ALA A C 1
ATOM 2178 O O . ALA A 1 279 ? -32.391 6.918 2.848 1.00 58.53 279 ALA A O 1
ATOM 2179 N N . SER A 1 280 ? -33.494 5.001 3.252 1.00 54.88 280 SER A N 1
ATOM 2180 C CA . SER A 1 280 ? -34.799 5.533 2.856 1.00 54.88 280 SER A CA 1
ATOM 2181 C C . SER A 1 280 ? -35.178 6.698 3.772 1.00 54.88 280 SER A C 1
ATOM 2183 O O . SER A 1 280 ? -35.192 6.554 5.000 1.00 54.88 280 SER A O 1
ATOM 2185 N N . ASN A 1 281 ? -35.509 7.854 3.193 1.00 39.94 281 ASN A N 1
ATOM 2186 C CA . ASN A 1 281 ? -36.168 8.920 3.940 1.00 39.94 281 ASN A CA 1
ATOM 2187 C C . ASN A 1 281 ? -37.564 8.414 4.304 1.00 39.94 281 ASN A C 1
ATOM 2189 O O . ASN A 1 281 ? -38.396 8.216 3.424 1.00 39.94 281 ASN A O 1
ATOM 2193 N N . GLY A 1 282 ? -37.786 8.131 5.587 1.00 31.64 282 GLY A N 1
ATOM 2194 C CA . GLY A 1 282 ? -39.045 7.594 6.084 1.00 31.64 282 GLY A CA 1
ATOM 2195 C C . GLY A 1 282 ? -40.218 8.515 5.753 1.00 31.64 282 GLY A C 1
ATOM 2196 O O . GLY A 1 282 ? -40.448 9.504 6.440 1.00 31.64 282 GLY A O 1
ATOM 2197 N N . GLY A 1 283 ? -40.964 8.156 4.714 1.00 26.94 283 GLY A N 1
ATOM 2198 C CA . GLY A 1 283 ? -42.368 8.481 4.540 1.00 26.94 283 GLY A CA 1
ATOM 2199 C C . GLY A 1 283 ? -43.108 7.156 4.436 1.00 26.94 283 GLY A C 1
ATOM 2200 O O . GLY A 1 283 ? -42.860 6.380 3.517 1.00 26.94 283 GLY A O 1
ATOM 2201 N N . SER A 1 284 ? -43.962 6.857 5.409 1.00 30.06 284 SER A N 1
ATOM 2202 C CA . SER A 1 284 ? -44.828 5.682 5.389 1.00 30.06 284 SER A CA 1
ATOM 2203 C C . SER A 1 284 ? -45.736 5.724 4.158 1.00 30.06 284 SER A C 1
ATOM 2205 O O . SER A 1 284 ? -46.708 6.478 4.138 1.00 30.06 284 SER A O 1
ATOM 2207 N N . ILE A 1 285 ? -45.442 4.913 3.144 1.00 27.42 285 ILE A N 1
ATOM 2208 C CA . ILE A 1 285 ? -46.379 4.617 2.061 1.00 27.42 285 ILE A CA 1
ATOM 2209 C C . ILE A 1 285 ? -46.500 3.099 1.988 1.00 27.42 285 ILE A C 1
ATOM 2211 O O . ILE A 1 285 ? -45.551 2.389 1.663 1.00 27.42 285 ILE A O 1
ATOM 2215 N N . GLN A 1 286 ? -47.683 2.608 2.355 1.00 27.73 286 GLN A N 1
ATOM 2216 C CA . GLN A 1 286 ? -48.097 1.229 2.132 1.00 27.73 286 GLN A CA 1
ATOM 2217 C C . GLN A 1 286 ? -48.025 0.942 0.629 1.00 27.73 286 GLN A C 1
ATOM 2219 O O . GLN A 1 286 ? -48.800 1.497 -0.149 1.00 27.73 286 GLN A O 1
ATOM 2224 N N . HIS A 1 287 ? -47.102 0.080 0.207 1.00 26.67 287 HIS A N 1
ATOM 2225 C CA . HIS A 1 287 ? -47.081 -0.412 -1.164 1.00 26.67 287 HIS A CA 1
ATOM 2226 C C . HIS A 1 287 ? -48.187 -1.457 -1.344 1.00 26.67 287 HIS A C 1
ATOM 2228 O O . HIS A 1 287 ? -48.013 -2.631 -1.023 1.00 26.67 287 HIS A O 1
ATOM 2234 N N . GLN A 1 288 ? -49.330 -1.022 -1.880 1.00 24.00 288 GLN A N 1
ATOM 2235 C CA . GLN A 1 288 ? -50.230 -1.913 -2.606 1.00 24.00 288 GLN A CA 1
ATOM 2236 C C . GLN A 1 288 ? -49.533 -2.361 -3.891 1.00 24.00 288 GLN A C 1
ATOM 2238 O O . GLN A 1 288 ? -49.096 -1.556 -4.716 1.00 24.00 288 GLN A O 1
ATOM 2243 N N . THR A 1 289 ? -49.401 -3.672 -4.032 1.00 23.03 289 THR A N 1
ATOM 2244 C CA . THR A 1 289 ? -48.881 -4.340 -5.217 1.00 23.03 289 THR A CA 1
ATOM 2245 C C . THR A 1 289 ? -49.914 -4.196 -6.331 1.00 23.03 289 THR A C 1
ATOM 2247 O O . THR A 1 289 ? -51.006 -4.748 -6.226 1.00 23.03 289 THR A O 1
ATOM 2250 N N . THR A 1 290 ? -49.582 -3.468 -7.397 1.00 22.27 290 THR A N 1
ATOM 2251 C CA . THR A 1 290 ? -50.361 -3.518 -8.641 1.00 22.27 290 THR A CA 1
ATOM 2252 C C . THR A 1 290 ? -49.439 -3.993 -9.750 1.00 22.27 290 THR A C 1
ATOM 2254 O O . THR A 1 290 ? -48.464 -3.334 -10.103 1.00 22.27 290 THR A O 1
ATOM 2257 N N . THR A 1 291 ? -49.721 -5.195 -10.233 1.00 23.81 291 THR A N 1
ATOM 2258 C CA . THR A 1 291 ? -49.157 -5.812 -11.427 1.00 23.81 291 THR A CA 1
ATOM 2259 C C . THR A 1 291 ? -49.585 -5.020 -12.660 1.00 23.81 291 THR A C 1
ATOM 2261 O O . THR A 1 291 ? -50.777 -4.878 -12.921 1.00 23.81 291 THR A O 1
ATOM 2264 N N . THR A 1 292 ? -48.620 -4.546 -13.446 1.00 22.59 292 THR A N 1
ATOM 2265 C CA . THR A 1 292 ? -48.868 -4.044 -14.805 1.00 22.59 292 THR A CA 1
ATOM 2266 C C . THR A 1 292 ? -47.961 -4.779 -15.777 1.00 22.59 292 THR A C 1
ATOM 2268 O O . THR A 1 292 ? -46.738 -4.722 -15.675 1.00 22.59 292 THR A O 1
ATOM 2271 N N . GLU A 1 293 ? -48.609 -5.506 -16.683 1.00 23.00 293 GLU A N 1
ATOM 2272 C CA . GLU A 1 293 ? -48.036 -6.268 -17.785 1.00 23.00 293 GLU A CA 1
ATOM 2273 C C . GLU A 1 293 ? -47.311 -5.341 -18.771 1.00 23.00 293 GLU A C 1
ATOM 2275 O O . GLU A 1 293 ? -47.859 -4.335 -19.227 1.00 23.00 293 GLU A O 1
ATOM 2280 N N . THR A 1 294 ? -46.073 -5.683 -19.127 1.00 25.30 294 THR A N 1
ATOM 2281 C CA . THR A 1 294 ? -45.307 -5.004 -20.175 1.00 25.30 294 THR A CA 1
ATOM 2282 C C . THR A 1 294 ? -45.481 -5.714 -21.516 1.00 25.30 294 THR A C 1
ATOM 2284 O O . THR A 1 294 ? -45.154 -6.887 -21.685 1.00 25.30 294 THR A O 1
ATOM 2287 N N . ASN A 1 295 ? -45.996 -4.960 -22.489 1.00 23.80 295 ASN A N 1
ATOM 2288 C CA . ASN A 1 295 ? -46.118 -5.359 -23.885 1.00 23.80 295 ASN A CA 1
ATOM 2289 C C . ASN A 1 295 ? -44.749 -5.457 -24.581 1.00 23.80 295 ASN A C 1
ATOM 2291 O O . ASN A 1 295 ? -43.870 -4.614 -24.415 1.00 23.80 295 ASN A O 1
ATOM 2295 N N . ASN A 1 296 ? -44.630 -6.500 -25.402 1.00 23.70 296 ASN A N 1
ATOM 2296 C CA . ASN A 1 296 ? -43.468 -6.896 -26.192 1.00 23.70 296 ASN A CA 1
ATOM 2297 C C . ASN A 1 296 ? -42.997 -5.836 -27.204 1.00 23.70 296 ASN A C 1
ATOM 2299 O O . ASN A 1 296 ? -43.761 -5.447 -28.088 1.00 23.70 296 ASN A O 1
ATOM 2303 N N . VAL A 1 297 ? -41.694 -5.533 -27.206 1.00 24.44 297 VAL A N 1
ATOM 2304 C CA . VAL A 1 297 ? -40.972 -5.042 -28.394 1.00 24.44 297 VAL A CA 1
ATOM 2305 C C . VAL A 1 297 ? -39.694 -5.864 -28.568 1.00 24.44 297 VAL A C 1
ATOM 2307 O O . VAL A 1 297 ? -38.848 -5.932 -27.681 1.00 24.44 297 VAL A O 1
ATOM 2310 N N . LYS A 1 298 ? -39.588 -6.529 -29.723 1.00 22.64 298 LYS A N 1
ATOM 2311 C CA . LYS A 1 298 ? -38.438 -7.333 -30.154 1.00 22.64 298 LYS A CA 1
ATOM 2312 C C . LYS A 1 298 ? -37.319 -6.426 -30.665 1.00 22.64 298 LYS A C 1
ATOM 2314 O O . LYS A 1 298 ? -37.536 -5.702 -31.632 1.00 22.64 298 LYS A O 1
ATOM 2319 N N . VAL A 1 299 ? -36.115 -6.586 -30.120 1.00 24.08 299 VAL A N 1
ATOM 2320 C CA . VAL A 1 299 ? -34.857 -6.243 -30.798 1.00 24.08 299 VAL A CA 1
ATOM 2321 C C . VAL A 1 299 ? -33.930 -7.455 -30.699 1.00 24.08 299 VAL A C 1
ATOM 2323 O O . VAL A 1 299 ? -33.783 -8.068 -29.646 1.00 24.08 299 VAL A O 1
ATOM 2326 N N . THR A 1 300 ? -33.416 -7.872 -31.849 1.00 21.69 300 THR A N 1
ATOM 2327 C CA . THR A 1 300 ? -32.600 -9.067 -32.080 1.00 21.69 300 THR A CA 1
ATOM 2328 C C . THR A 1 300 ? -31.133 -8.823 -31.744 1.00 21.69 300 THR A C 1
ATOM 2330 O O . THR A 1 300 ? -30.486 -8.045 -32.438 1.00 21.69 300 THR A O 1
ATOM 2333 N N . GLU A 1 301 ? -30.593 -9.572 -30.781 1.00 23.41 301 GLU A N 1
ATOM 2334 C CA . GLU A 1 301 ? -29.149 -9.742 -30.579 1.00 23.41 301 GLU A CA 1
ATOM 2335 C C . GLU A 1 301 ? -28.754 -11.225 -30.579 1.00 23.41 301 GLU A C 1
ATOM 2337 O O . GLU A 1 301 ? -29.528 -12.121 -30.225 1.00 23.41 301 GLU A O 1
ATOM 2342 N N . ALA A 1 302 ? -27.545 -11.473 -31.081 1.00 21.47 302 ALA A N 1
ATOM 2343 C CA . ALA A 1 302 ? -26.998 -12.780 -31.401 1.00 21.47 302 ALA A CA 1
ATOM 2344 C C . ALA A 1 302 ? -26.716 -13.630 -30.149 1.00 21.47 302 ALA A C 1
ATOM 2346 O O . ALA A 1 302 ? -26.127 -13.182 -29.171 1.00 21.47 302 ALA A O 1
ATOM 2347 N N . LYS A 1 303 ? -27.117 -14.904 -30.220 1.00 20.95 303 LYS A N 1
ATOM 2348 C CA . LYS A 1 303 ? -26.920 -15.923 -29.183 1.00 20.95 303 LYS A CA 1
ATOM 2349 C C . LYS A 1 303 ? -25.441 -16.297 -29.031 1.00 20.95 303 LYS A C 1
ATOM 2351 O O . LYS A 1 303 ? -24.902 -16.989 -29.893 1.00 20.95 303 LYS A O 1
ATOM 2356 N N . VAL A 1 304 ? -24.854 -15.993 -27.876 1.00 23.70 304 VAL A N 1
ATOM 2357 C CA . VAL A 1 304 ? -23.806 -16.826 -27.265 1.00 23.70 304 VAL A CA 1
ATOM 2358 C C . VAL A 1 304 ? -24.467 -17.628 -26.146 1.00 23.70 304 VAL A C 1
ATOM 2360 O O . VAL A 1 304 ? -25.169 -17.096 -25.292 1.00 23.70 304 VAL A O 1
ATOM 2363 N N . ASN A 1 305 ? -24.334 -18.947 -26.228 1.00 20.62 305 ASN A N 1
ATOM 2364 C CA . ASN A 1 305 ? -25.085 -19.918 -25.445 1.00 20.62 305 ASN A CA 1
ATOM 2365 C C . ASN A 1 305 ? -24.265 -20.306 -24.202 1.00 20.62 305 ASN A C 1
ATOM 2367 O O . ASN A 1 305 ? -23.390 -21.159 -24.304 1.00 20.62 305 ASN A O 1
ATOM 2371 N N . CYS A 1 306 ? -24.548 -19.711 -23.041 1.00 23.30 306 CYS A N 1
ATOM 2372 C CA . CYS A 1 306 ? -24.091 -20.228 -21.748 1.00 23.30 306 CYS A CA 1
ATOM 2373 C C . CYS A 1 306 ? -25.314 -20.460 -20.851 1.00 23.30 306 CYS A C 1
ATOM 2375 O O . CYS A 1 306 ? -25.893 -19.533 -20.291 1.00 23.30 306 CYS A O 1
ATOM 2377 N N . LYS A 1 307 ? -25.778 -21.713 -20.796 1.00 22.14 307 LYS A N 1
ATOM 2378 C CA . LYS A 1 307 ? -26.879 -22.151 -19.934 1.00 22.14 307 LYS A CA 1
ATOM 2379 C C . LYS A 1 307 ? -26.311 -22.641 -18.604 1.00 22.14 307 LYS A C 1
ATOM 2381 O O . LYS A 1 307 ? -25.875 -23.780 -18.551 1.00 22.14 307 LYS A O 1
ATOM 2386 N N . GLN A 1 308 ? -26.376 -21.800 -17.572 1.00 22.34 308 GLN A N 1
ATOM 2387 C CA . GLN A 1 308 ? -26.774 -22.114 -16.185 1.00 22.34 308 GLN A CA 1
ATOM 2388 C C . GLN A 1 308 ? -26.437 -20.914 -15.286 1.00 22.34 308 GLN A C 1
ATOM 2390 O O . GLN A 1 308 ? -25.404 -20.876 -14.631 1.00 22.34 308 GLN A O 1
ATOM 2395 N N . CYS A 1 309 ? -27.329 -19.917 -15.252 1.00 20.33 309 CYS A N 1
ATOM 2396 C CA . CYS A 1 309 ? -27.352 -18.944 -14.160 1.00 20.33 309 CYS A CA 1
ATOM 2397 C C . CYS A 1 309 ? -27.897 -19.652 -12.920 1.00 20.33 309 CYS A C 1
ATOM 2399 O O . CYS A 1 309 ? -29.109 -19.777 -12.744 1.00 20.33 309 CYS A O 1
ATOM 2401 N N . VAL A 1 310 ? -26.994 -20.141 -12.079 1.00 20.98 310 VAL A N 1
ATOM 2402 C CA . VAL A 1 310 ? -27.297 -20.336 -10.665 1.00 20.98 310 VAL A CA 1
ATOM 2403 C C . VAL A 1 310 ? -27.376 -18.933 -10.073 1.00 20.98 310 VAL A C 1
ATOM 2405 O O . VAL A 1 310 ? -26.403 -18.186 -10.115 1.00 20.98 310 VAL A O 1
ATOM 2408 N N . VAL A 1 311 ? -28.555 -18.546 -9.591 1.00 20.27 311 VAL A N 1
ATOM 2409 C CA . VAL A 1 311 ? -28.709 -17.354 -8.753 1.00 20.27 311 VAL A CA 1
ATOM 2410 C C . VAL A 1 311 ? -27.996 -17.679 -7.446 1.00 20.27 311 VAL A C 1
ATOM 2412 O O . VAL A 1 311 ? -28.532 -18.398 -6.608 1.00 20.27 311 VAL A O 1
ATOM 2415 N N . ILE A 1 312 ? -26.746 -17.243 -7.325 1.00 23.97 312 ILE A N 1
ATOM 2416 C CA . ILE A 1 312 ? -26.005 -17.311 -6.070 1.00 23.97 312 ILE A CA 1
ATOM 2417 C C . ILE A 1 312 ? -26.463 -16.104 -5.252 1.00 23.97 312 ILE A C 1
ATOM 2419 O O . ILE A 1 312 ? -26.261 -14.960 -5.656 1.00 23.97 312 ILE A O 1
ATOM 2423 N N . GLU A 1 313 ? -27.130 -16.357 -4.126 1.00 21.20 313 GLU A N 1
ATOM 2424 C CA . GLU A 1 313 ? -27.352 -15.340 -3.099 1.00 21.20 313 GLU A CA 1
ATOM 2425 C C . GLU A 1 313 ? -25.986 -14.800 -2.658 1.00 21.20 313 GLU A C 1
ATOM 2427 O O . GLU A 1 313 ? -25.203 -15.501 -2.015 1.00 21.20 313 GLU A O 1
ATOM 2432 N N . HIS A 1 314 ? -25.673 -13.559 -3.037 1.00 30.20 314 HIS A N 1
ATOM 2433 C CA . HIS A 1 314 ? -24.475 -12.882 -2.556 1.00 30.20 314 HIS A CA 1
ATOM 2434 C C . HIS A 1 314 ? -24.566 -12.720 -1.035 1.00 30.20 314 HIS A C 1
ATOM 2436 O O . HIS A 1 314 ? -25.514 -12.134 -0.505 1.00 30.20 314 HIS A O 1
ATOM 2442 N N . SER A 1 315 ? -23.562 -13.236 -0.330 1.00 33.28 315 SER A N 1
ATOM 2443 C CA . SER A 1 315 ? -23.412 -13.076 1.110 1.00 33.28 315 SER A CA 1
ATOM 2444 C C . SER A 1 315 ? -23.359 -11.588 1.481 1.00 33.28 315 SER A C 1
ATOM 2446 O O . SER A 1 315 ? -22.556 -10.812 0.969 1.00 33.28 315 SER A O 1
ATOM 2448 N N . THR A 1 316 ? -24.255 -11.177 2.384 1.00 34.22 316 THR A N 1
ATOM 2449 C CA . THR A 1 316 ? -24.415 -9.801 2.900 1.00 34.22 316 THR A CA 1
ATOM 2450 C C . THR A 1 316 ? -23.268 -9.335 3.819 1.00 34.22 316 THR A C 1
ATOM 2452 O O . THR A 1 316 ? -23.475 -8.953 4.983 1.00 34.22 316 THR A O 1
ATOM 2455 N N . VAL A 1 317 ? -22.038 -9.346 3.312 1.00 42.19 317 VAL A N 1
ATOM 2456 C CA . VAL A 1 317 ? -20.934 -8.573 3.895 1.00 42.19 317 VAL A CA 1
ATOM 2457 C C . VAL A 1 317 ? -21.168 -7.107 3.512 1.00 42.19 317 VAL A C 1
ATOM 2459 O O . VAL A 1 317 ? -21.523 -6.823 2.374 1.00 42.19 317 VAL A O 1
ATOM 2462 N N . GLY A 1 318 ? -21.107 -6.194 4.490 1.00 41.31 318 GLY A N 1
ATOM 2463 C CA . GLY A 1 318 ? -21.398 -4.767 4.291 1.00 41.31 318 GLY A CA 1
ATOM 2464 C C . GLY A 1 318 ? -20.536 -4.219 3.165 1.00 41.31 318 GLY A C 1
ATOM 2465 O O . GLY A 1 318 ? -19.319 -4.352 3.227 1.00 41.31 318 GLY A O 1
ATOM 2466 N N . LEU A 1 319 ? -21.189 -3.711 2.121 1.00 49.56 319 LEU A N 1
ATOM 2467 C CA . LEU A 1 319 ? -20.628 -3.680 0.770 1.00 49.56 319 LEU A CA 1
ATOM 2468 C C . LEU A 1 319 ? -19.640 -2.554 0.499 1.00 49.56 319 LEU A C 1
ATOM 2470 O O . LEU A 1 319 ? -19.060 -2.556 -0.573 1.00 49.56 319 LEU A O 1
ATOM 2474 N N . TYR A 1 320 ? -19.438 -1.634 1.438 1.00 55.59 320 TYR A N 1
ATOM 2475 C CA . TYR A 1 320 ? -18.485 -0.552 1.257 1.00 55.59 320 TYR A CA 1
ATOM 2476 C C . TYR A 1 320 ? -17.757 -0.288 2.558 1.00 55.59 320 TYR A C 1
ATOM 2478 O O . TYR A 1 320 ? -18.382 0.194 3.508 1.00 55.59 320 TYR A O 1
ATOM 2486 N N . ASP A 1 321 ? -16.477 -0.638 2.588 1.00 57.16 321 ASP A N 1
ATOM 2487 C CA . ASP A 1 321 ? -15.521 -0.112 3.547 1.00 57.16 321 ASP A CA 1
ATOM 2488 C C . ASP A 1 321 ? -14.506 0.726 2.778 1.00 57.16 321 ASP A C 1
ATOM 2490 O O . ASP A 1 321 ? -13.999 0.291 1.743 1.00 57.16 321 ASP A O 1
ATOM 2494 N N . SER A 1 322 ? -14.255 1.941 3.242 1.00 58.84 322 SER A N 1
ATOM 2495 C CA . SER A 1 322 ? -13.238 2.792 2.652 1.00 58.84 322 SER A CA 1
ATOM 2496 C C . SER A 1 322 ? -12.589 3.671 3.699 1.00 58.84 322 SER A C 1
ATOM 2498 O O . SER A 1 322 ? -13.270 4.446 4.376 1.00 58.84 322 SER A O 1
ATOM 2500 N N . THR A 1 323 ? -11.269 3.592 3.785 1.00 63.28 323 THR A N 1
ATOM 2501 C CA . THR A 1 323 ? -10.425 4.575 4.463 1.00 63.28 323 THR A CA 1
ATOM 2502 C C . THR A 1 323 ? -10.143 5.729 3.511 1.00 63.28 323 THR A C 1
ATOM 2504 O O . THR A 1 323 ? -10.016 5.526 2.300 1.00 63.28 323 THR A O 1
ATOM 2507 N N . ALA A 1 324 ? -10.087 6.954 4.031 1.00 74.50 324 ALA A N 1
ATOM 2508 C CA . ALA A 1 324 ? -9.545 8.061 3.257 1.00 74.50 324 ALA A CA 1
ATOM 2509 C C . ALA A 1 324 ? -8.038 7.836 3.074 1.00 74.50 324 ALA A C 1
ATOM 2511 O O . ALA A 1 324 ? -7.423 7.098 3.838 1.00 74.50 324 ALA A O 1
ATOM 2512 N N . GLU A 1 325 ? -7.435 8.465 2.077 1.00 85.50 325 GLU A N 1
ATOM 2513 C CA . GLU A 1 325 ? -5.981 8.487 1.933 1.00 85.50 325 GLU A CA 1
ATOM 2514 C C . GLU A 1 325 ? -5.317 9.214 3.108 1.00 85.50 325 GLU A C 1
ATOM 2516 O O . GLU A 1 325 ? -4.372 8.694 3.708 1.00 85.50 325 GLU A O 1
ATOM 2521 N N . SER A 1 326 ? -5.848 10.390 3.458 1.00 89.31 326 SER A N 1
ATOM 2522 C CA . SER A 1 326 ? -5.455 11.152 4.641 1.00 89.31 326 SER A CA 1
ATOM 2523 C C . SER A 1 326 ? -6.513 12.175 5.057 1.00 89.31 326 SER A C 1
ATOM 2525 O O . SER A 1 326 ? -7.574 12.299 4.439 1.00 89.31 326 SER A O 1
ATOM 2527 N N . VAL A 1 327 ? -6.224 12.941 6.113 1.00 84.75 327 VAL A N 1
ATOM 2528 C CA . VAL A 1 327 ? -7.057 14.090 6.512 1.00 84.75 327 VAL A CA 1
ATOM 2529 C C . VAL A 1 327 ? -6.897 15.308 5.594 1.00 84.75 327 VAL A C 1
ATOM 2531 O O . VAL A 1 327 ? -7.790 16.152 5.552 1.00 84.75 327 VAL A O 1
ATOM 2534 N N . GLU A 1 328 ? -5.792 15.401 4.850 1.00 87.00 328 GLU A N 1
ATOM 2535 C CA . GLU A 1 328 ? -5.531 16.472 3.875 1.00 87.00 328 GLU A CA 1
ATOM 2536 C C . GLU A 1 328 ? -6.028 16.089 2.474 1.00 87.00 328 GLU A C 1
ATOM 2538 O O . GLU A 1 328 ? -6.511 16.933 1.717 1.00 87.00 328 GLU A O 1
ATOM 2543 N N . TYR A 1 329 ? -5.961 14.800 2.149 1.00 88.56 329 TYR A N 1
ATOM 2544 C CA . TYR A 1 329 ? -6.333 14.216 0.870 1.00 88.56 329 TYR A CA 1
ATOM 2545 C C . TYR A 1 329 ? -7.549 13.311 1.080 1.00 88.56 329 TYR A C 1
ATOM 2547 O O . TYR A 1 329 ? -7.453 12.098 1.259 1.00 88.56 329 TYR A O 1
ATOM 2555 N N . ILE A 1 330 ? -8.733 13.924 1.106 1.00 89.81 330 ILE A N 1
ATOM 2556 C CA . ILE A 1 330 ? -9.987 13.227 1.422 1.00 89.81 330 ILE A CA 1
ATOM 2557 C C . ILE A 1 330 ? -10.478 12.474 0.178 1.00 89.81 330 ILE A C 1
ATOM 2559 O O . ILE A 1 330 ? -11.428 12.891 -0.487 1.00 89.81 330 ILE A O 1
ATOM 2563 N N . MET A 1 331 ? -9.805 11.379 -0.155 1.00 91.62 331 MET A N 1
ATOM 2564 C CA . MET A 1 331 ? -10.110 10.486 -1.273 1.00 91.62 331 MET A CA 1
ATOM 2565 C C . MET A 1 331 ? -10.253 9.065 -0.739 1.00 91.62 331 MET A C 1
ATOM 2567 O O . MET A 1 331 ? -9.393 8.575 -0.012 1.00 91.62 331 MET A O 1
ATOM 2571 N N . TRP A 1 332 ? -11.379 8.422 -1.037 1.00 90.62 332 TRP A N 1
ATOM 2572 C CA . TRP A 1 332 ? -11.711 7.118 -0.473 1.00 90.62 332 TRP A CA 1
ATOM 2573 C C . TRP A 1 332 ? -11.002 6.002 -1.233 1.00 90.62 332 TRP A C 1
ATOM 2575 O O . TRP A 1 332 ? -11.202 5.850 -2.439 1.00 90.62 332 TRP A O 1
ATOM 2585 N N . CYS A 1 333 ? -10.228 5.197 -0.507 1.00 90.31 333 CYS A N 1
ATOM 2586 C CA . CYS A 1 333 ? -9.427 4.100 -1.038 1.00 90.31 333 CYS A CA 1
ATOM 2587 C C . CYS A 1 333 ? -8.520 4.526 -2.197 1.00 90.31 333 CYS A C 1
ATOM 2589 O O . CYS A 1 333 ? -8.572 3.900 -3.251 1.00 90.31 333 CYS A O 1
ATOM 2591 N N . THR A 1 334 ? -7.690 5.560 -2.032 1.00 95.94 334 THR A N 1
ATOM 2592 C CA . THR A 1 334 ? -6.652 5.850 -3.034 1.00 95.94 334 THR A CA 1
ATOM 2593 C C . THR A 1 334 ? -5.811 4.599 -3.287 1.00 95.94 334 THR A C 1
ATOM 2595 O O . THR A 1 334 ? -5.159 4.057 -2.392 1.00 95.94 334 THR A O 1
ATOM 2598 N N . TYR A 1 335 ? -5.903 4.066 -4.495 1.00 97.62 335 TYR A N 1
ATOM 2599 C CA . TYR A 1 335 ? -5.661 2.655 -4.748 1.00 97.62 335 TYR A CA 1
ATOM 2600 C C . TYR A 1 335 ? -4.182 2.342 -4.958 1.00 97.62 335 TYR A C 1
ATOM 2602 O O . TYR A 1 335 ? -3.686 1.287 -4.553 1.00 97.62 335 TYR A O 1
ATOM 2610 N N . ASP A 1 336 ? -3.447 3.293 -5.524 1.00 97.88 336 ASP A N 1
ATOM 2611 C CA . ASP A 1 336 ? -1.996 3.256 -5.609 1.00 97.88 336 ASP A CA 1
ATOM 2612 C C . ASP A 1 336 ? -1.321 3.343 -4.229 1.00 97.88 336 ASP A C 1
ATOM 2614 O O . ASP A 1 336 ? -0.203 2.840 -4.090 1.00 97.88 336 ASP A O 1
ATOM 2618 N N . VAL A 1 337 ? -2.007 3.895 -3.217 1.00 98.00 337 VAL A N 1
ATOM 2619 C CA . VAL A 1 337 ? -1.598 3.912 -1.800 1.00 98.00 337 VAL A CA 1
ATOM 2620 C C . VAL A 1 337 ? -2.046 2.628 -1.085 1.00 98.00 337 VAL A C 1
ATOM 2622 O O . VAL A 1 337 ? -1.262 2.025 -0.343 1.00 98.00 337 VAL A O 1
ATOM 2625 N N . HIS A 1 338 ? -3.272 2.153 -1.347 1.00 97.81 338 HIS A N 1
ATOM 2626 C CA . HIS A 1 338 ? -3.829 0.906 -0.789 1.00 97.81 338 HIS A CA 1
ATOM 2627 C C . HIS A 1 338 ? -2.960 -0.313 -1.126 1.00 97.81 338 HIS A C 1
ATOM 2629 O O . HIS A 1 338 ? -2.817 -1.219 -0.307 1.00 97.81 338 HIS A O 1
ATOM 2635 N N . PHE A 1 339 ? -2.269 -0.286 -2.269 1.00 98.50 339 PHE A N 1
ATOM 2636 C CA . PHE A 1 339 ? -1.245 -1.266 -2.651 1.00 98.50 339 PHE A CA 1
ATOM 2637 C C . PHE A 1 339 ? -0.242 -1.593 -1.533 1.00 98.50 339 PHE A C 1
ATOM 2639 O O . PHE A 1 339 ? 0.108 -2.760 -1.344 1.00 98.50 339 PHE A O 1
ATOM 2646 N N . TYR A 1 340 ? 0.172 -0.583 -0.765 1.00 98.62 340 TYR A N 1
ATOM 2647 C CA . TYR A 1 340 ? 1.109 -0.732 0.347 1.00 98.62 340 TYR A CA 1
ATOM 2648 C C . TYR A 1 340 ? 0.394 -1.108 1.655 1.00 98.62 340 TYR A C 1
ATOM 2650 O O . TYR A 1 340 ? 0.854 -1.982 2.388 1.00 98.62 340 TYR A O 1
ATOM 2658 N N . ALA A 1 341 ? -0.749 -0.477 1.935 1.00 96.94 341 ALA A N 1
ATOM 2659 C CA . ALA A 1 341 ? -1.480 -0.610 3.198 1.00 96.94 341 ALA A CA 1
ATOM 2660 C C . ALA A 1 341 ? -2.293 -1.913 3.333 1.00 96.94 341 ALA A C 1
ATOM 2662 O O . ALA A 1 341 ? -2.512 -2.402 4.444 1.00 96.94 341 ALA A O 1
ATOM 2663 N N . SER A 1 342 ? -2.727 -2.500 2.215 1.00 96.75 342 SER A N 1
ATOM 2664 C CA . SER A 1 342 ? -3.702 -3.602 2.164 1.00 96.75 342 SER A CA 1
ATOM 2665 C C . SER A 1 342 ? -3.260 -4.891 2.858 1.00 96.75 342 SER A C 1
ATOM 2667 O O . SER A 1 342 ? -4.100 -5.726 3.179 1.00 96.75 342 SER A O 1
ATOM 2669 N N . TYR A 1 343 ? -1.968 -5.058 3.163 1.00 97.50 343 TYR A N 1
ATOM 2670 C CA . TYR A 1 343 ? -1.491 -6.188 3.968 1.00 97.50 343 TYR A CA 1
ATOM 2671 C C . TYR A 1 343 ? -2.133 -6.211 5.361 1.00 97.50 343 TYR A C 1
ATOM 2673 O O . TYR A 1 343 ? -2.529 -7.280 5.823 1.00 97.50 343 TYR A O 1
ATOM 2681 N N . ALA A 1 344 ? -2.314 -5.051 6.004 1.00 96.81 344 ALA A N 1
ATOM 2682 C CA . ALA A 1 344 ? -2.974 -4.969 7.308 1.00 96.81 344 ALA A CA 1
ATOM 2683 C C . ALA A 1 344 ? -4.427 -5.473 7.231 1.00 96.81 344 ALA A C 1
ATOM 2685 O O . ALA A 1 344 ? -4.859 -6.286 8.051 1.00 96.81 344 ALA A O 1
ATOM 2686 N N . LEU A 1 345 ? -5.165 -5.043 6.202 1.00 95.62 345 LEU A N 1
ATOM 2687 C CA . LEU A 1 345 ? -6.552 -5.451 5.982 1.00 95.62 345 LEU A CA 1
ATOM 2688 C C . LEU A 1 345 ? -6.664 -6.923 5.589 1.00 95.62 345 LEU A C 1
ATOM 2690 O O . LEU A 1 345 ? -7.483 -7.630 6.167 1.00 95.62 345 LEU A O 1
ATOM 2694 N N . LEU A 1 346 ? -5.823 -7.430 4.688 1.00 96.19 346 LEU A N 1
ATOM 2695 C CA . LEU A 1 346 ? -5.847 -8.843 4.311 1.00 96.19 346 LEU A CA 1
ATOM 2696 C C . LEU A 1 346 ? -5.541 -9.761 5.504 1.00 96.19 346 LEU A C 1
ATOM 2698 O O . LEU A 1 346 ? -6.190 -10.795 5.672 1.00 96.19 346 LEU A O 1
ATOM 2702 N N . MET A 1 347 ? -4.567 -9.393 6.343 1.00 95.62 347 MET A N 1
ATOM 2703 C CA . MET A 1 347 ? -4.162 -10.199 7.499 1.00 95.62 347 MET A CA 1
ATOM 2704 C C . MET A 1 347 ? -5.215 -10.225 8.606 1.00 95.62 347 MET A C 1
ATOM 2706 O O . MET A 1 347 ? -5.434 -11.276 9.212 1.00 95.62 347 MET A O 1
ATOM 2710 N N . LEU A 1 348 ? -5.846 -9.084 8.888 1.00 95.19 348 LEU A N 1
ATOM 2711 C CA . LEU A 1 348 ? -6.720 -8.917 10.053 1.00 95.19 348 LEU A CA 1
ATOM 2712 C C . LEU A 1 348 ? -8.208 -9.009 9.694 1.00 95.19 348 LEU A C 1
ATOM 2714 O O . LEU A 1 348 ? -9.002 -9.574 10.447 1.00 95.19 348 LEU A O 1
ATOM 2718 N N . PHE A 1 349 ? -8.588 -8.501 8.523 1.00 95.50 349 PHE A N 1
ATOM 2719 C CA . PHE A 1 349 ? -9.969 -8.372 8.060 1.00 95.50 349 PHE A CA 1
ATOM 2720 C C . PHE A 1 349 ? -10.131 -8.774 6.577 1.00 95.50 349 PHE A C 1
ATOM 2722 O O . PHE A 1 349 ? -10.643 -7.992 5.774 1.00 95.50 349 PHE A O 1
ATOM 2729 N N . PRO A 1 350 ? -9.789 -10.015 6.176 1.00 95.06 350 PRO A N 1
ATOM 2730 C CA . PRO A 1 350 ? -9.742 -10.419 4.764 1.00 95.06 350 PRO A CA 1
ATOM 2731 C C . PRO A 1 350 ? -11.070 -10.241 4.018 1.00 95.06 350 PRO A C 1
ATOM 2733 O O . PRO A 1 350 ? -11.085 -9.935 2.834 1.00 95.06 350 PRO A O 1
ATOM 2736 N N . LYS A 1 351 ? -12.217 -10.388 4.696 1.00 93.75 351 LYS A N 1
ATOM 2737 C CA . LYS A 1 351 ? -13.531 -10.160 4.068 1.00 93.75 351 LYS A CA 1
ATOM 2738 C C . LYS A 1 351 ? -13.753 -8.699 3.664 1.00 93.75 351 LYS A C 1
ATOM 2740 O O . LYS A 1 351 ? -14.478 -8.455 2.704 1.00 93.75 351 LYS A O 1
ATOM 2745 N N . ILE A 1 352 ? -13.168 -7.761 4.407 1.00 92.62 352 ILE A N 1
ATOM 2746 C CA . ILE A 1 352 ? -13.208 -6.331 4.095 1.00 92.62 352 ILE A CA 1
ATOM 2747 C C . ILE A 1 352 ? -12.330 -6.068 2.872 1.00 92.62 352 ILE A C 1
ATOM 2749 O O . ILE A 1 352 ? -12.819 -5.505 1.896 1.00 92.62 352 ILE A O 1
ATOM 2753 N N . GLU A 1 353 ? -11.097 -6.581 2.873 1.00 96.19 353 GLU A N 1
ATOM 2754 C CA . GLU A 1 353 ? -10.182 -6.466 1.730 1.00 96.19 353 GLU A CA 1
ATOM 2755 C C . GLU A 1 353 ? -10.814 -7.003 0.435 1.00 96.19 353 GLU A C 1
ATOM 2757 O O . GLU A 1 353 ? -10.909 -6.291 -0.563 1.00 96.19 353 GLU A O 1
ATOM 2762 N N . LEU A 1 354 ? -11.372 -8.220 0.465 1.00 96.38 354 LEU A N 1
ATOM 2763 C CA . LEU A 1 354 ? -12.051 -8.800 -0.699 1.00 96.38 354 LEU A CA 1
ATOM 2764 C C . LEU A 1 354 ? -13.278 -7.987 -1.152 1.00 96.38 354 LEU A C 1
ATOM 2766 O O . LEU A 1 354 ? -13.664 -8.062 -2.320 1.00 96.38 354 LEU A O 1
ATOM 2770 N N . SER A 1 355 ? -13.926 -7.237 -0.254 1.00 94.12 355 SER A N 1
ATOM 2771 C CA . SER A 1 355 ? -15.018 -6.328 -0.628 1.00 94.12 355 SER A CA 1
ATOM 2772 C C . SER A 1 355 ? -14.484 -5.122 -1.397 1.00 94.12 355 SER A C 1
ATOM 2774 O O . SER A 1 355 ? -15.011 -4.813 -2.465 1.00 94.12 355 SER A O 1
ATOM 2776 N N . ILE A 1 356 ? -13.403 -4.504 -0.909 1.00 94.81 356 ILE A N 1
ATOM 2777 C CA . ILE A 1 356 ? -12.726 -3.382 -1.577 1.00 94.81 356 ILE A CA 1
ATOM 2778 C C . ILE A 1 356 ? -12.293 -3.803 -2.986 1.00 94.81 356 ILE A C 1
ATOM 2780 O O . ILE A 1 356 ? -12.613 -3.126 -3.964 1.00 94.81 356 ILE A O 1
ATOM 2784 N N . GLN A 1 357 ? -11.664 -4.973 -3.124 1.00 97.75 357 GLN A N 1
ATOM 2785 C CA . GLN A 1 357 ? -11.238 -5.480 -4.430 1.00 97.75 357 GLN A CA 1
ATOM 2786 C C . GLN A 1 357 ? -12.408 -5.712 -5.397 1.00 97.75 357 GLN A C 1
ATOM 2788 O O . GLN A 1 357 ? -12.289 -5.426 -6.590 1.00 97.75 357 GLN A O 1
ATOM 2793 N N . ARG A 1 358 ? -13.570 -6.171 -4.910 1.00 96.81 358 ARG A N 1
ATOM 2794 C CA . ARG A 1 358 ? -14.782 -6.290 -5.742 1.00 96.81 358 ARG A CA 1
ATOM 2795 C C . ARG A 1 358 ? -15.295 -4.932 -6.216 1.00 96.81 358 ARG A C 1
ATOM 2797 O O . ARG A 1 358 ? -15.794 -4.839 -7.338 1.00 96.81 358 ARG A O 1
ATOM 2804 N N . ASP A 1 359 ? -15.193 -3.890 -5.401 1.00 94.50 359 ASP A N 1
ATOM 2805 C CA . ASP A 1 359 ? -15.623 -2.549 -5.797 1.00 94.50 359 ASP A CA 1
ATOM 2806 C C . ASP A 1 359 ? -14.696 -1.938 -6.845 1.00 94.50 359 ASP A C 1
ATOM 2808 O O . ASP A 1 359 ? -15.183 -1.422 -7.855 1.00 94.50 359 ASP A O 1
ATOM 2812 N N . PHE A 1 360 ? -13.381 -2.104 -6.694 1.00 97.75 360 PHE A N 1
ATOM 2813 C CA . PHE A 1 360 ? -12.426 -1.743 -7.743 1.00 97.75 360 PHE A CA 1
ATOM 2814 C C . PHE A 1 360 ? -12.631 -2.565 -9.015 1.00 97.75 360 PHE A C 1
ATOM 2816 O O . PHE A 1 360 ? -12.643 -2.000 -10.108 1.00 97.75 360 PHE A O 1
ATOM 2823 N N . ALA A 1 361 ? -12.898 -3.869 -8.905 1.00 98.25 361 ALA A N 1
ATOM 2824 C CA . ALA A 1 361 ? -13.189 -4.709 -10.062 1.00 98.25 361 ALA A CA 1
ATOM 2825 C C . ALA A 1 361 ? -14.421 -4.209 -10.836 1.00 98.25 361 ALA A C 1
ATOM 2827 O O . ALA A 1 361 ? -14.364 -4.083 -12.063 1.00 98.25 361 ALA A O 1
ATOM 2828 N N . LYS A 1 362 ? -15.515 -3.854 -10.150 1.00 96.44 362 LYS A N 1
ATOM 2829 C CA . LYS A 1 362 ? -16.679 -3.222 -10.797 1.00 96.44 362 LYS A CA 1
ATOM 2830 C C . LYS A 1 362 ? -16.281 -1.901 -11.453 1.00 96.44 362 LYS A C 1
ATOM 2832 O O . LYS A 1 362 ? -16.609 -1.677 -12.616 1.00 96.44 362 LYS A O 1
ATOM 2837 N N . ALA A 1 363 ? -15.538 -1.060 -10.737 1.00 96.06 363 ALA A N 1
ATOM 2838 C CA . ALA A 1 363 ? -15.124 0.250 -11.214 1.00 96.06 363 ALA A CA 1
ATOM 2839 C C . ALA A 1 363 ? -14.251 0.185 -12.476 1.00 96.06 363 ALA A C 1
ATOM 2841 O O . ALA A 1 363 ? -14.441 0.997 -13.380 1.00 96.06 363 ALA A O 1
ATOM 2842 N N . VAL A 1 364 ? -13.350 -0.794 -12.603 1.00 98.31 364 VAL A N 1
ATOM 2843 C CA . VAL A 1 364 ? -12.547 -1.029 -13.821 1.00 98.31 364 VAL A CA 1
ATOM 2844 C C . VAL A 1 364 ? -13.439 -1.178 -15.054 1.00 98.31 364 VAL A C 1
ATOM 2846 O O . VAL A 1 364 ? -13.141 -0.614 -16.108 1.00 98.31 364 VAL A O 1
ATOM 2849 N N . LEU A 1 365 ? -14.566 -1.880 -14.927 1.00 97.69 365 LEU A N 1
ATOM 2850 C CA . LEU A 1 365 ? -15.494 -2.133 -16.031 1.00 97.69 365 LEU A CA 1
ATOM 2851 C C . LEU A 1 365 ? -16.487 -0.988 -16.284 1.00 97.69 365 LEU A C 1
ATOM 2853 O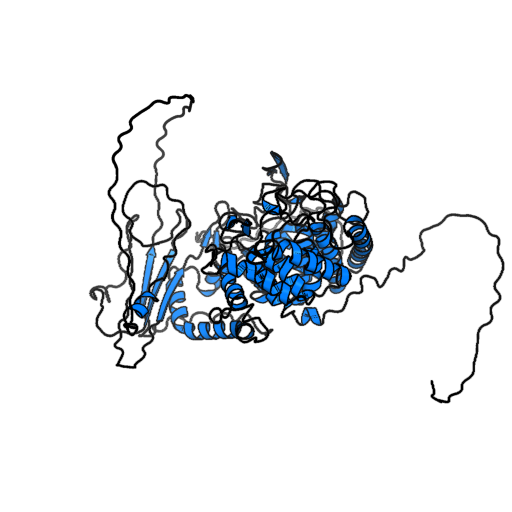 O . LEU A 1 365 ? -17.179 -1.015 -17.306 1.00 97.69 365 LEU A O 1
ATOM 2857 N N . CYS A 1 366 ? -16.540 0.007 -15.396 1.00 95.00 366 CYS A N 1
ATOM 2858 C CA . CYS A 1 366 ? -17.376 1.196 -15.515 1.00 95.00 366 CYS A CA 1
ATOM 2859 C C . CYS A 1 366 ? -16.704 2.320 -16.321 1.00 95.00 366 CYS A C 1
ATOM 2861 O O . CYS A 1 366 ? -15.478 2.471 -16.337 1.00 95.00 366 CYS A O 1
ATOM 2863 N N . GLU A 1 367 ? -17.550 3.156 -16.924 1.00 95.56 367 GLU A N 1
ATOM 2864 C CA . GLU A 1 367 ? -17.184 4.402 -17.595 1.00 95.56 367 GLU A CA 1
ATOM 2865 C C . GLU A 1 367 ? -18.025 5.554 -17.036 1.00 95.56 367 GLU A C 1
ATOM 2867 O O . GLU A 1 367 ? -19.227 5.404 -16.811 1.00 95.56 367 GLU A O 1
ATOM 2872 N N . ASP A 1 368 ? -17.396 6.710 -16.843 1.00 95.06 368 ASP A N 1
ATOM 2873 C CA . ASP A 1 368 ? -18.064 7.972 -16.543 1.00 95.06 368 ASP A CA 1
ATOM 2874 C C . ASP A 1 368 ? -17.597 9.031 -17.539 1.00 95.06 368 ASP A C 1
ATOM 2876 O O . ASP A 1 368 ? -16.510 9.598 -17.408 1.00 95.06 368 ASP A O 1
ATOM 2880 N N . GLY A 1 369 ? -18.451 9.296 -18.530 1.00 95.19 369 GLY A N 1
ATOM 2881 C CA . GLY A 1 369 ? -18.194 10.223 -19.632 1.00 95.19 369 GLY A CA 1
ATOM 2882 C C . GLY A 1 369 ? -18.176 11.708 -19.250 1.00 95.19 369 GLY A C 1
ATOM 2883 O O . GLY A 1 369 ? -17.966 12.552 -20.126 1.00 95.19 369 GLY A O 1
ATOM 2884 N N . ARG A 1 370 ? -18.427 12.072 -17.982 1.00 94.81 370 ARG A N 1
ATOM 2885 C CA . ARG A 1 370 ? -18.352 13.473 -17.536 1.00 94.81 370 ARG A CA 1
ATOM 2886 C C . ARG A 1 370 ? -16.941 14.018 -17.753 1.00 94.81 370 ARG A C 1
ATOM 2888 O O . ARG A 1 370 ? -15.954 13.338 -17.488 1.00 94.81 370 ARG A O 1
ATOM 2895 N N . LYS A 1 371 ? -16.848 15.270 -18.210 1.00 95.31 371 LYS A N 1
ATOM 2896 C CA . LYS A 1 371 ? -15.557 15.940 -18.393 1.00 95.31 371 LYS A CA 1
ATOM 2897 C C . LYS A 1 371 ? -15.047 16.520 -17.082 1.00 95.31 371 LYS A C 1
ATOM 2899 O O . LYS A 1 371 ? -15.794 17.196 -16.376 1.00 95.31 371 LYS A O 1
ATOM 2904 N N . VAL A 1 372 ? -13.765 16.315 -16.815 1.00 94.56 372 VAL A N 1
ATOM 2905 C CA . VAL A 1 372 ? -13.032 16.912 -15.694 1.00 94.56 372 VAL A CA 1
ATOM 2906 C C . VAL A 1 372 ? -11.839 17.688 -16.225 1.00 94.56 372 VAL A C 1
ATOM 2908 O O . VAL A 1 372 ? -11.285 17.339 -17.267 1.00 94.56 372 VAL A O 1
ATOM 2911 N N . LYS A 1 373 ? -11.474 18.769 -15.535 1.00 95.69 373 LYS A N 1
ATOM 2912 C CA . LYS A 1 373 ? -10.267 19.538 -15.835 1.00 95.69 373 LYS A CA 1
ATOM 2913 C C . LYS A 1 373 ? -9.124 19.005 -14.978 1.00 95.69 373 LYS A C 1
ATOM 2915 O O . LYS A 1 373 ? -9.288 18.949 -13.758 1.00 95.69 373 LYS A O 1
ATOM 2920 N N . PHE A 1 374 ? -8.008 18.669 -15.617 1.00 95.69 374 PHE A N 1
ATOM 2921 C CA . PHE A 1 374 ? -6.782 18.268 -14.936 1.00 95.69 374 PHE A CA 1
ATOM 2922 C C . PHE A 1 374 ? -5.950 19.508 -14.619 1.00 95.69 374 PHE A C 1
ATOM 2924 O O . PHE A 1 374 ? -5.818 20.411 -15.454 1.00 95.69 374 PHE A O 1
ATOM 2931 N N . LEU A 1 375 ? -5.505 19.627 -13.369 1.00 94.81 375 LEU A N 1
ATOM 2932 C CA . LEU A 1 375 ? -4.934 20.870 -12.853 1.00 94.81 375 LEU A CA 1
ATOM 2933 C C . LEU A 1 375 ? -3.515 21.116 -13.363 1.00 94.81 375 LEU A C 1
ATOM 2935 O O . LEU A 1 375 ? -3.195 22.265 -13.664 1.00 94.81 375 LEU A O 1
ATOM 2939 N N . ALA A 1 376 ? -2.694 20.071 -13.480 1.00 91.19 376 ALA A N 1
ATOM 2940 C CA . ALA A 1 376 ? -1.298 20.201 -13.880 1.00 91.19 376 ALA A CA 1
ATOM 2941 C C . ALA A 1 376 ? -1.158 20.555 -15.369 1.00 91.19 376 ALA A C 1
ATOM 2943 O O . ALA A 1 376 ? -0.443 21.493 -15.720 1.00 91.19 376 ALA A O 1
ATOM 2944 N N . GLU A 1 377 ? -1.881 19.861 -16.249 1.00 89.75 377 GLU A N 1
ATOM 2945 C CA . GLU A 1 377 ? -1.825 20.083 -17.699 1.00 89.75 377 GLU A CA 1
ATOM 2946 C C . GLU A 1 377 ? -2.791 21.184 -18.167 1.00 89.75 377 GLU A C 1
ATOM 2948 O O . GLU A 1 377 ? -2.640 21.740 -19.256 1.00 89.75 377 GLU A O 1
ATOM 2953 N N . GLY A 1 378 ? -3.827 21.488 -17.378 1.00 92.19 378 GLY A N 1
ATOM 2954 C CA . GLY A 1 378 ? -4.866 22.469 -17.703 1.00 92.19 378 GLY A CA 1
ATOM 2955 C C . GLY A 1 378 ? -5.868 22.021 -18.777 1.00 92.19 378 GLY A C 1
ATOM 2956 O O . GLY A 1 378 ? -6.797 22.775 -19.093 1.00 92.19 378 GLY A O 1
ATOM 2957 N N . ASN A 1 379 ? -5.706 20.817 -19.328 1.00 92.69 379 ASN A N 1
ATOM 2958 C CA . ASN A 1 379 ? -6.599 20.211 -20.312 1.00 92.69 379 ASN A CA 1
ATOM 2959 C C . ASN A 1 379 ? -7.827 19.563 -19.633 1.00 92.69 379 ASN A C 1
ATOM 2961 O O . ASN A 1 379 ? -8.043 19.667 -18.424 1.00 92.69 379 ASN A O 1
ATOM 2965 N N . SER A 1 380 ? -8.712 18.957 -20.426 1.00 95.19 380 SER A N 1
ATOM 2966 C CA . SER A 1 380 ? -9.876 18.236 -19.903 1.00 95.19 380 SER A CA 1
ATOM 2967 C C . SER A 1 380 ? -9.992 16.859 -20.530 1.00 95.19 380 SER A C 1
ATOM 2969 O O . SER A 1 380 ? -9.829 16.724 -21.743 1.00 95.19 380 SER A O 1
ATOM 2971 N N . GLY A 1 381 ? -10.341 15.869 -19.715 1.00 94.44 381 GLY A N 1
ATOM 2972 C CA . GLY A 1 381 ? -10.531 14.484 -20.133 1.00 94.44 381 GLY A CA 1
ATOM 2973 C C . GLY A 1 381 ? -11.796 13.867 -19.555 1.00 94.44 381 GLY A C 1
ATOM 2974 O O . GLY A 1 381 ? -12.633 14.550 -18.957 1.00 94.44 381 GLY A O 1
ATOM 2975 N N . ILE A 1 382 ? -11.948 12.570 -19.797 1.00 95.31 382 ILE A N 1
ATOM 2976 C CA . ILE A 1 382 ? -13.053 11.756 -19.287 1.00 95.31 382 ILE A CA 1
ATOM 2977 C C . ILE A 1 382 ? -12.762 11.420 -17.824 1.00 95.31 382 ILE A C 1
ATOM 2979 O O . ILE A 1 382 ? -11.655 10.999 -17.504 1.00 95.31 382 ILE A O 1
ATOM 2983 N N . ARG A 1 383 ? -13.753 11.578 -16.940 1.00 94.88 383 ARG A N 1
ATOM 2984 C CA . ARG A 1 383 ? -13.602 11.326 -15.500 1.00 94.88 383 ARG A CA 1
ATOM 2985 C C . ARG A 1 383 ? -13.149 9.899 -15.206 1.00 94.88 383 ARG A C 1
ATOM 2987 O O . ARG A 1 383 ? -12.238 9.704 -14.409 1.00 94.88 383 ARG A O 1
ATOM 2994 N N . LYS A 1 384 ? -13.797 8.904 -15.817 1.00 96.50 384 LYS A N 1
ATOM 2995 C CA . LYS A 1 384 ? -13.458 7.489 -15.631 1.00 96.50 384 LYS A CA 1
ATOM 2996 C C . LYS A 1 384 ? -13.526 6.743 -16.954 1.00 96.50 384 LYS A C 1
ATOM 2998 O O . LYS A 1 384 ? -14.601 6.582 -17.522 1.00 96.50 384 LYS A O 1
ATOM 3003 N N . VAL A 1 385 ? -12.380 6.246 -17.408 1.00 97.38 385 VAL A N 1
ATOM 3004 C CA . VAL A 1 385 ? -12.252 5.451 -18.636 1.00 97.38 385 VAL A CA 1
ATOM 3005 C C . VAL A 1 385 ? -12.413 3.964 -18.317 1.00 97.38 385 VAL A C 1
ATOM 3007 O O . VAL A 1 385 ? -11.852 3.468 -17.337 1.00 97.38 385 VAL A O 1
ATOM 3010 N N . ARG A 1 386 ? -13.170 3.230 -19.137 1.00 97.62 386 ARG A N 1
ATOM 3011 C CA . ARG A 1 386 ? -13.312 1.771 -19.010 1.00 97.62 386 ARG A CA 1
ATOM 3012 C C . ARG A 1 386 ? -11.973 1.065 -19.251 1.00 97.62 386 ARG A C 1
ATOM 3014 O O . ARG A 1 386 ? -11.267 1.393 -20.198 1.00 97.62 386 ARG A O 1
ATOM 3021 N N . GLY A 1 387 ? -11.642 0.080 -18.420 1.00 97.81 387 GLY A N 1
ATOM 3022 C CA . GLY A 1 387 ? -10.368 -0.648 -18.456 1.00 97.81 387 GLY A CA 1
ATOM 3023 C C . GLY A 1 387 ? -9.256 -0.003 -17.622 1.00 97.81 387 GLY A C 1
ATOM 3024 O O . GLY A 1 387 ? -8.386 -0.721 -17.139 1.00 97.81 387 GLY A O 1
ATOM 3025 N N . ALA A 1 388 ? -9.318 1.309 -17.369 1.00 98.25 388 ALA A N 1
ATOM 3026 C CA . ALA A 1 388 ? -8.463 1.963 -16.381 1.00 98.25 388 ALA A CA 1
ATOM 3027 C C . ALA A 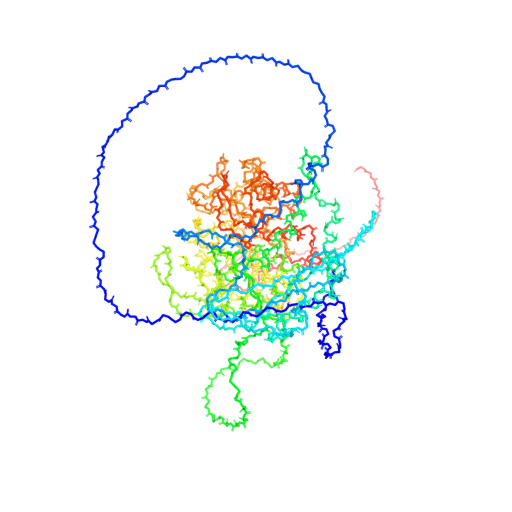1 388 ? -9.010 1.722 -14.968 1.00 98.25 388 ALA A C 1
ATOM 3029 O O . ALA A 1 388 ? -10.200 1.940 -14.709 1.00 98.25 388 ALA A O 1
ATOM 3030 N N . VAL A 1 389 ? -8.149 1.302 -14.049 1.00 98.50 389 VAL A N 1
ATOM 3031 C CA . VAL A 1 389 ? -8.434 1.300 -12.611 1.00 98.50 389 VAL A CA 1
ATOM 3032 C C . VAL A 1 389 ? -8.576 2.759 -12.156 1.00 98.50 389 VAL A C 1
ATOM 3034 O O . VAL A 1 389 ? -7.747 3.586 -12.537 1.00 98.50 389 VAL A O 1
ATOM 3037 N N . PRO A 1 390 ? -9.638 3.130 -11.414 1.00 97.75 390 PRO A N 1
ATOM 3038 C CA . PRO A 1 390 ? -9.718 4.476 -10.860 1.00 97.75 390 PRO A CA 1
ATOM 3039 C C . PRO A 1 390 ? -8.624 4.684 -9.804 1.00 97.75 390 PRO A C 1
ATOM 3041 O O . PRO A 1 390 ? -8.276 3.753 -9.084 1.00 97.75 390 PRO A O 1
ATOM 3044 N N . HIS A 1 391 ? -8.132 5.911 -9.681 1.00 97.94 391 HIS A N 1
ATOM 3045 C CA . HIS A 1 391 ? -7.223 6.312 -8.610 1.00 97.94 391 HIS A CA 1
ATOM 3046 C C . HIS A 1 391 ? -7.885 6.159 -7.241 1.00 97.94 391 HIS A C 1
ATOM 3048 O O . HIS A 1 391 ? -7.310 5.581 -6.332 1.00 97.94 391 HIS A O 1
ATOM 3054 N N . ASP A 1 392 ? -9.130 6.612 -7.113 1.00 96.56 392 ASP A N 1
ATOM 3055 C CA . ASP A 1 392 ? -9.896 6.566 -5.873 1.00 96.56 392 ASP A CA 1
ATOM 3056 C C . ASP A 1 392 ? -11.384 6.315 -6.160 1.00 96.56 392 ASP A C 1
ATOM 3058 O O . ASP A 1 392 ? -11.890 6.544 -7.268 1.00 96.56 392 ASP A O 1
ATOM 3062 N N . LEU A 1 393 ? -12.116 5.857 -5.144 1.00 93.38 393 LEU A N 1
ATOM 3063 C CA . LEU A 1 393 ? -13.558 5.615 -5.228 1.00 93.38 393 LEU A CA 1
ATOM 3064 C C . LEU A 1 393 ? -14.390 6.894 -5.060 1.00 93.38 393 LEU A C 1
ATOM 3066 O O . LEU A 1 393 ? -15.618 6.813 -5.069 1.00 93.38 393 LEU A O 1
ATOM 3070 N N . GLY A 1 394 ? -13.763 8.065 -4.956 1.00 91.19 394 GLY A N 1
ATOM 3071 C CA . GLY A 1 394 ? -14.407 9.370 -4.893 1.00 91.19 394 GLY A CA 1
ATOM 3072 C C . GLY A 1 394 ? -14.153 10.117 -3.585 1.00 91.19 394 GLY A C 1
ATOM 3073 O O . GLY A 1 394 ? -13.361 9.709 -2.741 1.00 91.19 394 GLY A O 1
ATOM 3074 N N . THR A 1 395 ? -14.884 11.221 -3.399 1.00 88.00 395 THR A N 1
ATOM 3075 C CA . THR A 1 395 ? -14.864 12.029 -2.162 1.00 88.00 395 THR A CA 1
ATOM 3076 C C . THR A 1 395 ? -16.272 12.450 -1.725 1.00 88.00 395 THR A C 1
ATOM 3078 O O . THR A 1 395 ? -16.714 12.147 -0.615 1.00 88.00 395 THR A O 1
ATOM 3081 N N . HIS A 1 396 ? -17.037 13.080 -2.627 1.00 83.19 396 HIS A N 1
ATOM 3082 C CA . HIS A 1 396 ? -18.339 13.679 -2.309 1.00 83.19 396 HIS A CA 1
ATOM 3083 C C . HIS A 1 396 ? -19.547 12.763 -2.542 1.00 83.19 396 HIS A C 1
ATOM 3085 O O . HIS A 1 396 ? -20.597 13.020 -1.950 1.00 83.19 396 HIS A O 1
ATOM 3091 N N . ASP A 1 397 ? -19.420 11.759 -3.410 1.00 82.88 397 ASP A N 1
ATOM 3092 C CA . ASP A 1 397 ? -20.383 10.668 -3.615 1.00 82.88 397 ASP A CA 1
ATOM 3093 C C . ASP A 1 397 ? -19.602 9.390 -3.963 1.00 82.88 397 ASP A C 1
ATOM 3095 O O . ASP A 1 397 ? -19.446 9.056 -5.144 1.00 82.88 397 ASP A O 1
ATOM 3099 N N . PRO A 1 398 ? -19.007 8.732 -2.952 1.00 83.06 398 PRO A N 1
ATOM 3100 C CA . PRO A 1 398 ? -18.128 7.594 -3.184 1.00 83.06 398 PRO A CA 1
ATOM 3101 C C . PRO A 1 398 ? -18.868 6.469 -3.918 1.00 83.06 398 PRO A C 1
ATOM 3103 O O . PRO A 1 398 ? -20.093 6.367 -3.842 1.00 83.06 398 PRO A O 1
ATOM 3106 N N . TRP A 1 399 ? -18.136 5.654 -4.676 1.00 84.25 399 TRP A N 1
ATOM 3107 C CA . TRP A 1 399 ? -18.645 4.564 -5.529 1.00 84.25 399 TRP A CA 1
ATOM 3108 C C . TRP A 1 399 ? -19.481 5.009 -6.743 1.00 84.25 399 TRP A C 1
ATOM 3110 O O . TRP A 1 399 ? -19.760 4.196 -7.626 1.00 84.25 399 TRP A O 1
ATOM 3120 N N . HIS A 1 400 ? -19.869 6.284 -6.824 1.00 85.12 400 HIS A N 1
ATOM 3121 C CA . HIS A 1 400 ? -20.674 6.846 -7.913 1.00 85.12 400 HIS A CA 1
ATOM 3122 C C . HIS A 1 400 ? -19.959 7.981 -8.666 1.00 85.12 400 HIS A C 1
ATOM 3124 O O . HIS A 1 400 ? -20.116 8.109 -9.880 1.00 85.12 400 HIS A O 1
ATOM 3130 N N . GLU A 1 401 ? -19.158 8.795 -7.978 1.00 89.50 401 GLU A N 1
ATOM 3131 C CA . GLU A 1 401 ? -18.282 9.820 -8.556 1.00 89.50 401 GLU A CA 1
ATOM 3132 C C . GLU A 1 401 ? -16.819 9.496 -8.213 1.00 89.50 401 GLU A C 1
ATOM 3134 O O . GLU A 1 401 ? -16.222 10.109 -7.331 1.00 89.50 401 GLU A O 1
ATOM 3139 N N . MET A 1 402 ? -16.272 8.496 -8.912 1.00 92.69 402 MET A N 1
ATOM 3140 C CA . MET A 1 402 ? -14.881 8.032 -8.787 1.00 92.69 402 MET A CA 1
ATOM 3141 C C . MET A 1 402 ? -13.887 9.040 -9.390 1.00 92.69 402 MET A C 1
ATOM 3143 O O . MET A 1 402 ? -14.288 9.926 -10.160 1.00 92.69 402 MET A O 1
ATOM 3147 N N . ASN A 1 403 ? -12.593 8.861 -9.099 1.00 95.06 403 ASN A N 1
ATOM 3148 C CA . ASN A 1 403 ? -11.513 9.768 -9.506 1.00 95.06 403 ASN A CA 1
ATOM 3149 C C . ASN A 1 403 ? -11.781 11.200 -9.025 1.00 95.06 403 ASN A C 1
ATOM 3151 O O . ASN A 1 403 ? -11.977 12.124 -9.822 1.00 95.06 403 ASN A O 1
ATOM 3155 N N . ALA A 1 404 ? -11.874 11.376 -7.707 1.00 93.88 404 ALA A N 1
ATOM 3156 C CA . ALA A 1 404 ? -11.883 12.698 -7.099 1.00 93.88 404 ALA A CA 1
ATOM 3157 C C . ALA A 1 404 ? -10.548 13.413 -7.329 1.00 93.88 404 ALA A C 1
ATOM 3159 O O . ALA A 1 404 ? -10.560 14.626 -7.557 1.00 93.88 404 ALA A O 1
ATOM 3160 N N . TYR A 1 405 ? -9.439 12.667 -7.348 1.00 94.62 405 TYR A N 1
ATOM 3161 C CA . TYR A 1 405 ? -8.149 13.176 -7.785 1.00 94.62 405 TYR A CA 1
ATOM 3162 C C . TYR A 1 405 ? -8.234 13.747 -9.201 1.00 94.62 405 TYR A C 1
ATOM 3164 O O . TYR A 1 405 ? -8.690 13.089 -10.139 1.00 94.62 405 TYR A O 1
ATOM 3172 N N . ASN A 1 406 ? -7.790 14.992 -9.354 1.00 93.56 406 ASN A N 1
ATOM 3173 C CA . ASN A 1 406 ? -7.850 15.708 -10.623 1.00 93.56 406 ASN A CA 1
ATOM 3174 C C . ASN A 1 406 ? -6.598 16.545 -10.913 1.00 93.56 406 ASN A C 1
ATOM 3176 O O . ASN A 1 406 ? -6.670 17.464 -11.729 1.00 93.56 406 ASN A O 1
ATOM 3180 N N . ILE A 1 407 ? -5.464 16.268 -10.262 1.00 94.56 407 ILE A N 1
ATOM 3181 C CA . ILE A 1 407 ? -4.207 16.945 -10.610 1.00 94.56 407 ILE A CA 1
ATOM 3182 C C . ILE A 1 407 ? -3.748 16.478 -11.995 1.00 94.56 407 ILE A C 1
ATOM 3184 O O . ILE A 1 407 ? -3.578 17.325 -12.870 1.00 94.56 407 ILE A O 1
ATOM 3188 N N . HIS A 1 408 ? -3.669 15.160 -12.196 1.00 95.06 408 HIS A N 1
ATOM 3189 C CA . HIS A 1 408 ? -3.309 14.497 -13.454 1.00 95.06 408 HIS A CA 1
ATOM 3190 C C . HIS A 1 408 ? -4.443 13.609 -13.991 1.00 95.06 408 HIS A C 1
ATOM 3192 O O . HIS A 1 408 ? -5.355 13.222 -13.255 1.00 95.06 408 HIS A O 1
ATOM 3198 N N . ASP A 1 409 ? -4.362 13.245 -15.276 1.00 95.56 409 ASP A N 1
ATOM 3199 C CA . ASP A 1 409 ? -5.219 12.215 -15.878 1.00 95.56 409 ASP A CA 1
ATOM 3200 C C . ASP A 1 409 ? -4.771 10.808 -15.460 1.00 95.56 409 ASP A C 1
ATOM 3202 O O . ASP A 1 409 ? -3.918 10.177 -16.094 1.00 95.56 409 ASP A O 1
ATOM 3206 N N . THR A 1 410 ? -5.398 10.279 -14.412 1.00 95.50 410 THR A N 1
ATOM 3207 C CA . THR A 1 410 ? -5.070 8.959 -13.855 1.00 95.50 410 THR A CA 1
ATOM 3208 C C . THR A 1 410 ? -5.426 7.800 -14.784 1.00 95.50 410 THR A C 1
ATOM 3210 O O . THR A 1 410 ? -4.902 6.702 -14.620 1.00 95.50 410 THR A O 1
ATOM 3213 N N . SER A 1 411 ? -6.228 8.018 -15.837 1.00 96.12 411 SER A N 1
ATOM 3214 C CA . SER A 1 411 ? -6.474 6.983 -16.853 1.00 96.12 411 SER A CA 1
ATOM 3215 C C . SER A 1 411 ? -5.241 6.671 -17.707 1.00 96.12 411 SER A C 1
ATOM 3217 O O . SER A 1 411 ? -5.227 5.674 -18.437 1.00 96.12 411 SER A O 1
ATOM 3219 N N . THR A 1 412 ? -4.217 7.521 -17.621 1.00 95.88 412 THR A N 1
ATOM 3220 C CA . THR A 1 412 ? -2.927 7.355 -18.292 1.00 95.88 412 THR A CA 1
ATOM 3221 C C . THR A 1 412 ? -1.826 6.856 -17.360 1.00 95.88 412 THR A C 1
ATOM 3223 O O . THR A 1 412 ? -0.710 6.634 -17.828 1.00 95.88 412 THR A O 1
ATOM 3226 N N . TRP A 1 413 ? -2.120 6.651 -16.072 1.00 98.00 413 TRP A N 1
ATOM 3227 C CA . TRP A 1 413 ? -1.127 6.188 -15.111 1.00 98.00 413 TRP A CA 1
ATOM 3228 C C . TRP A 1 413 ? -0.718 4.736 -15.356 1.00 98.00 413 TRP A C 1
ATOM 3230 O O . TRP A 1 413 ? -1.530 3.891 -15.741 1.00 98.00 413 TRP A O 1
ATOM 3240 N N . LYS A 1 414 ? 0.567 4.452 -15.139 1.00 98.38 414 LYS A N 1
ATOM 3241 C CA . LYS A 1 414 ? 1.203 3.185 -15.514 1.00 98.38 414 LYS A CA 1
ATOM 3242 C C . LYS A 1 414 ? 1.223 2.149 -14.392 1.00 98.38 414 LYS A C 1
ATOM 3244 O O . LYS A 1 414 ? 1.508 0.984 -14.655 1.00 98.38 414 LYS A O 1
ATOM 3249 N N . ASP A 1 415 ? 0.907 2.540 -13.161 1.00 98.69 415 ASP A N 1
ATOM 3250 C CA . ASP A 1 415 ? 1.008 1.697 -11.968 1.00 98.69 415 ASP A CA 1
ATOM 3251 C C . ASP A 1 415 ? -0.345 1.164 -11.461 1.00 98.69 415 ASP A C 1
ATOM 3253 O O . ASP A 1 415 ? -0.398 0.028 -10.994 1.00 98.69 415 ASP A O 1
ATOM 3257 N N . LEU A 1 416 ? -1.445 1.916 -11.591 1.00 98.75 416 LEU A N 1
ATOM 3258 C CA . LEU A 1 416 ? -2.768 1.543 -11.058 1.00 98.75 416 LEU A CA 1
ATOM 3259 C C . LEU A 1 416 ? -3.267 0.174 -11.555 1.00 98.75 416 LEU A C 1
ATOM 3261 O O . LEU A 1 416 ? -3.665 -0.676 -10.755 1.00 98.75 416 LEU A O 1
ATOM 3265 N N . ASN A 1 417 ? -3.217 -0.070 -12.867 1.00 98.88 417 ASN A N 1
ATOM 3266 C CA . ASN A 1 417 ? -3.651 -1.339 -13.459 1.00 98.88 417 ASN A CA 1
ATOM 3267 C C . ASN A 1 417 ? -2.776 -2.525 -13.007 1.00 98.88 417 ASN A C 1
ATOM 3269 O O . ASN A 1 417 ? -3.338 -3.507 -12.512 1.00 98.88 417 ASN A O 1
ATOM 3273 N N . PRO A 1 418 ? -1.430 -2.466 -13.099 1.00 98.88 418 PRO A N 1
ATOM 3274 C CA . PRO A 1 418 ? -0.572 -3.498 -12.522 1.00 98.88 418 PRO A CA 1
ATOM 3275 C C . PRO A 1 418 ? -0.814 -3.741 -11.027 1.00 98.88 418 PRO A C 1
ATOM 3277 O O . PRO A 1 418 ? -0.948 -4.894 -10.616 1.00 98.88 418 PRO A O 1
A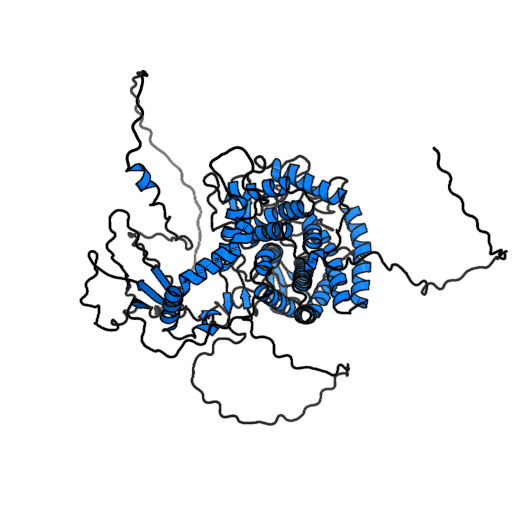TOM 3280 N N . LYS A 1 419 ? -0.950 -2.683 -10.215 1.00 98.88 419 LYS A N 1
ATOM 3281 C CA . LYS A 1 419 ? -1.233 -2.787 -8.773 1.00 98.88 419 LYS A CA 1
ATOM 3282 C C . LYS A 1 419 ? -2.559 -3.488 -8.484 1.00 98.88 419 LYS A C 1
ATOM 3284 O O . LYS A 1 419 ? -2.634 -4.245 -7.519 1.00 98.88 419 LYS A O 1
ATOM 3289 N N . PHE A 1 420 ? -3.587 -3.270 -9.305 1.00 98.88 420 PHE A N 1
ATOM 3290 C CA . PHE A 1 420 ? -4.874 -3.965 -9.185 1.00 98.88 420 PHE A CA 1
ATOM 3291 C C . PHE A 1 420 ? -4.738 -5.462 -9.410 1.00 98.88 420 PHE A C 1
ATOM 3293 O O . PHE A 1 420 ? -5.164 -6.261 -8.581 1.00 98.88 420 PHE A O 1
ATOM 3300 N N . VAL A 1 421 ? -4.088 -5.848 -10.506 1.00 98.88 421 VAL A N 1
ATOM 3301 C CA . VAL A 1 421 ? -3.873 -7.261 -10.839 1.00 98.88 421 VAL A CA 1
ATOM 3302 C C . VAL A 1 421 ? -3.074 -7.964 -9.740 1.00 98.88 421 VAL A C 1
ATOM 3304 O O . VAL A 1 421 ? -3.404 -9.086 -9.358 1.00 98.88 421 VAL A O 1
ATOM 3307 N N . LEU A 1 422 ? -2.048 -7.295 -9.214 1.00 98.81 422 LEU A N 1
ATOM 3308 C CA . LEU A 1 422 ? -1.197 -7.813 -8.149 1.00 98.81 422 LEU A CA 1
ATOM 3309 C C . LEU A 1 422 ? -1.957 -8.018 -6.834 1.00 98.81 422 LEU A C 1
ATOM 3311 O O . LEU A 1 422 ? -1.913 -9.119 -6.283 1.00 98.81 422 LEU A O 1
ATOM 3315 N N . GLN A 1 423 ? -2.688 -7.003 -6.366 1.00 98.62 423 GLN A N 1
ATOM 3316 C CA . GLN A 1 423 ? -3.501 -7.093 -5.147 1.00 98.62 423 GLN A CA 1
ATOM 3317 C C . GLN A 1 423 ? -4.558 -8.193 -5.258 1.00 98.62 423 GLN A C 1
ATOM 3319 O O . GLN A 1 423 ? -4.623 -9.078 -4.407 1.00 98.62 423 GLN A O 1
ATOM 3324 N N . VAL A 1 424 ? -5.313 -8.212 -6.360 1.00 98.62 424 VAL A N 1
ATOM 3325 C CA . VAL A 1 424 ? -6.333 -9.237 -6.611 1.00 98.62 424 VAL A CA 1
ATOM 3326 C C . VAL A 1 424 ? -5.738 -10.643 -6.600 1.00 98.62 424 VAL A C 1
ATOM 3328 O O . VAL A 1 424 ? -6.318 -11.543 -5.994 1.00 98.62 424 VAL A O 1
ATOM 3331 N N . TYR A 1 425 ? -4.587 -10.850 -7.246 1.00 98.44 425 TYR A N 1
ATOM 3332 C CA . TYR A 1 425 ? -3.934 -12.156 -7.254 1.00 98.44 425 TYR A CA 1
ATOM 3333 C C . TYR A 1 425 ? -3.486 -12.589 -5.855 1.00 98.44 425 TYR A C 1
ATOM 3335 O O . TYR A 1 425 ? -3.770 -13.722 -5.457 1.00 98.44 425 TYR A O 1
ATOM 3343 N N . ARG A 1 426 ? -2.817 -11.702 -5.10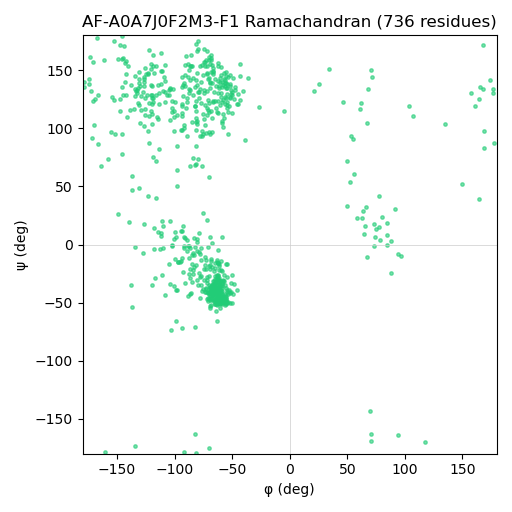3 1.00 97.88 426 ARG A N 1
ATOM 3344 C CA . ARG A 1 426 ? -2.382 -11.964 -3.722 1.00 97.88 426 ARG A CA 1
ATOM 3345 C C . ARG A 1 426 ? -3.570 -12.383 -2.859 1.00 97.88 426 ARG A C 1
ATOM 3347 O O . ARG A 1 426 ? -3.517 -13.405 -2.176 1.00 97.88 426 ARG A O 1
ATOM 3354 N N . ASP A 1 427 ? -4.659 -11.632 -2.927 1.00 97.94 427 ASP A N 1
ATOM 3355 C CA . ASP A 1 427 ? -5.831 -11.871 -2.090 1.00 97.94 427 ASP A CA 1
ATOM 3356 C C . ASP A 1 427 ? -6.544 -13.167 -2.496 1.00 97.94 427 ASP A C 1
ATOM 3358 O O . ASP A 1 427 ? -6.922 -13.970 -1.639 1.00 97.94 427 ASP A O 1
ATOM 3362 N N . PHE A 1 428 ? -6.656 -13.425 -3.802 1.00 96.50 428 PHE A N 1
ATOM 3363 C CA . PHE A 1 428 ? -7.199 -14.666 -4.349 1.00 96.50 428 PHE A CA 1
ATOM 3364 C C . PHE A 1 428 ? -6.393 -15.890 -3.899 1.00 96.50 428 PHE A C 1
ATOM 3366 O O . PHE A 1 428 ? -6.969 -16.849 -3.382 1.00 96.50 428 PHE A O 1
ATOM 3373 N N . THR A 1 429 ? -5.066 -15.861 -4.047 1.00 92.94 429 THR A N 1
ATOM 3374 C CA . THR A 1 429 ? -4.222 -17.025 -3.745 1.00 92.94 429 THR A CA 1
ATOM 3375 C C . THR A 1 429 ? -4.142 -17.316 -2.249 1.00 92.94 429 THR A C 1
ATOM 3377 O O . THR A 1 429 ? -4.085 -18.476 -1.850 1.00 92.94 429 THR A O 1
ATOM 3380 N N . VAL A 1 430 ? -4.161 -16.283 -1.403 1.00 93.31 430 VAL A N 1
ATOM 3381 C CA . VAL A 1 430 ? -4.086 -16.441 0.057 1.00 93.31 430 VAL A CA 1
ATOM 3382 C C . VAL A 1 430 ? -5.393 -16.979 0.622 1.00 93.31 430 VAL A C 1
ATOM 3384 O O . VAL A 1 430 ? -5.382 -17.809 1.531 1.00 93.31 430 VAL A O 1
ATOM 3387 N N . THR A 1 431 ? -6.523 -16.494 0.108 1.00 93.81 431 THR A N 1
ATOM 3388 C CA . THR A 1 431 ? -7.848 -16.885 0.605 1.00 93.81 431 THR A CA 1
ATOM 3389 C C . THR A 1 431 ? -8.349 -18.183 -0.021 1.00 93.81 431 THR A C 1
ATOM 3391 O O . THR A 1 431 ? -9.157 -18.877 0.595 1.00 93.81 431 THR A O 1
ATOM 3394 N N . GLY A 1 432 ? -7.877 -18.527 -1.224 1.00 92.06 432 GLY A N 1
ATOM 3395 C CA . GLY A 1 432 ? -8.376 -19.660 -2.003 1.00 92.06 432 GLY A CA 1
ATOM 3396 C C . GLY A 1 432 ? -9.831 -19.489 -2.459 1.00 92.06 432 GLY A C 1
ATOM 3397 O O . GLY A 1 432 ? -10.479 -20.474 -2.820 1.00 92.06 432 GLY A O 1
ATOM 3398 N N . ASP A 1 433 ? -10.375 -18.268 -2.413 1.00 95.06 433 ASP A N 1
ATOM 3399 C CA . ASP A 1 433 ? -11.774 -17.990 -2.737 1.00 95.06 433 ASP A CA 1
ATOM 3400 C C . ASP A 1 433 ? -11.987 -17.970 -4.262 1.00 95.06 433 ASP A C 1
ATOM 3402 O O . ASP A 1 433 ? -11.827 -16.954 -4.940 1.00 95.06 433 ASP A O 1
ATOM 3406 N N . LEU A 1 434 ? -12.378 -19.125 -4.812 1.00 95.06 434 LEU A N 1
ATOM 3407 C CA . LEU A 1 434 ? -12.723 -19.284 -6.230 1.00 95.06 434 LEU A CA 1
ATOM 3408 C C . LEU A 1 434 ? -13.911 -18.419 -6.667 1.00 95.06 434 LEU A C 1
ATOM 3410 O O . LEU A 1 434 ? -13.966 -18.035 -7.835 1.00 95.06 434 LEU A O 1
ATOM 3414 N N . SER A 1 435 ? -14.844 -18.094 -5.765 1.00 96.56 435 SER A N 1
ATOM 3415 C CA . SER A 1 435 ? -15.960 -17.201 -6.092 1.00 96.56 435 SER A CA 1
ATOM 3416 C C . SER A 1 435 ? -15.455 -15.779 -6.272 1.00 96.56 435 SER A C 1
ATOM 3418 O O . SER A 1 435 ? -15.785 -15.145 -7.267 1.00 96.56 435 SER A O 1
ATOM 3420 N N . PHE A 1 436 ? -14.618 -15.296 -5.350 1.00 97.88 436 PHE A N 1
ATOM 3421 C CA . PHE A 1 436 ? -13.942 -14.011 -5.500 1.00 97.88 436 PHE A CA 1
ATOM 3422 C C . PHE A 1 436 ? -13.129 -13.963 -6.795 1.00 97.88 436 PHE A C 1
ATOM 3424 O O . PHE A 1 436 ? -13.296 -13.029 -7.576 1.00 97.88 436 PHE A O 1
ATOM 3431 N N . GLY A 1 437 ? -12.317 -14.993 -7.060 1.00 97.69 437 GLY A N 1
ATOM 3432 C CA . GLY A 1 437 ? -11.526 -15.087 -8.285 1.00 97.69 437 GLY A CA 1
ATOM 3433 C C . GLY A 1 437 ? -12.386 -14.988 -9.547 1.00 97.69 437 GLY A C 1
ATOM 3434 O O . GLY A 1 437 ? -12.063 -14.213 -10.443 1.00 97.69 437 GLY A O 1
ATOM 3435 N N . ALA A 1 438 ? -13.511 -15.707 -9.600 1.00 97.56 438 ALA A N 1
ATOM 3436 C CA . ALA A 1 438 ? -14.449 -15.646 -10.719 1.00 97.56 438 ALA A CA 1
ATOM 3437 C C . ALA A 1 438 ? -15.122 -14.267 -10.867 1.00 97.56 438 ALA A C 1
ATOM 3439 O O . ALA A 1 438 ? -15.265 -13.791 -11.994 1.00 97.56 438 ALA A O 1
ATOM 3440 N N . ASP A 1 439 ? -15.495 -13.619 -9.757 1.00 97.44 439 ASP A N 1
ATOM 3441 C CA . ASP A 1 439 ? -16.147 -12.301 -9.750 1.00 97.44 439 ASP A CA 1
ATOM 3442 C C . ASP A 1 439 ? -15.252 -11.216 -10.377 1.00 97.44 439 ASP A C 1
ATOM 3444 O O . ASP A 1 439 ? -15.727 -10.368 -11.134 1.00 97.44 439 ASP A O 1
ATOM 3448 N N . VAL A 1 440 ? -13.954 -11.230 -10.057 1.00 98.56 440 VAL A N 1
ATOM 3449 C CA . VAL A 1 440 ? -13.009 -10.161 -10.431 1.00 98.56 440 VAL A CA 1
ATOM 3450 C C . VAL A 1 440 ? -12.231 -10.444 -11.719 1.00 98.56 440 VAL A C 1
ATOM 3452 O O . VAL A 1 440 ? -11.654 -9.524 -12.302 1.00 98.56 440 VAL A O 1
ATOM 3455 N N . TRP A 1 441 ? -12.220 -11.693 -12.198 1.00 98.62 441 TRP A N 1
ATOM 3456 C CA . TRP A 1 441 ? -11.430 -12.114 -13.362 1.00 98.62 441 TRP A CA 1
ATOM 3457 C C . TRP A 1 441 ? -11.656 -11.284 -14.638 1.00 98.62 441 TRP A C 1
ATOM 3459 O O . TRP A 1 441 ? -10.666 -10.908 -15.275 1.00 98.62 441 TRP A O 1
ATOM 3469 N N . PRO A 1 442 ? -12.899 -10.916 -15.020 1.00 98.69 442 PRO A N 1
ATOM 3470 C CA . PRO A 1 442 ? -13.118 -10.075 -16.198 1.00 98.69 442 PRO A CA 1
ATOM 3471 C C . PRO A 1 442 ? -12.435 -8.706 -16.091 1.00 98.69 442 PRO A C 1
ATOM 3473 O O . PRO A 1 442 ? -11.933 -8.182 -17.086 1.00 98.69 442 PRO A O 1
ATOM 3476 N N . SER A 1 443 ? -12.381 -8.139 -14.886 1.00 98.81 443 SER A N 1
ATOM 3477 C CA . SER A 1 443 ? -11.724 -6.861 -14.614 1.00 98.81 443 SER A CA 1
ATOM 3478 C C . SER A 1 443 ? -10.206 -6.985 -14.656 1.00 98.81 443 SER A C 1
ATOM 3480 O O . SER A 1 443 ? -9.550 -6.095 -15.185 1.00 98.81 443 SER A O 1
ATOM 3482 N N . VAL A 1 444 ? -9.646 -8.102 -14.176 1.00 98.88 444 VAL A N 1
ATOM 3483 C CA . VAL A 1 444 ? -8.208 -8.408 -14.304 1.00 98.88 444 VAL A CA 1
ATOM 3484 C C . VAL A 1 444 ? -7.805 -8.492 -15.776 1.00 98.88 444 VAL A C 1
ATOM 3486 O O . VAL A 1 444 ? -6.825 -7.867 -16.182 1.00 98.88 444 VAL A O 1
ATOM 3489 N N . CYS A 1 445 ? -8.594 -9.193 -16.596 1.00 98.81 445 CYS A N 1
ATOM 3490 C CA . CYS A 1 445 ? -8.362 -9.271 -18.039 1.00 98.81 445 CYS A CA 1
ATOM 3491 C C . CYS A 1 445 ? -8.401 -7.884 -18.690 1.00 98.81 445 CYS A C 1
ATOM 3493 O O . CYS A 1 445 ? -7.465 -7.509 -19.394 1.00 98.81 445 CYS A O 1
ATOM 3495 N N . ALA A 1 446 ? -9.449 -7.103 -18.402 1.00 98.81 446 ALA A N 1
ATOM 3496 C CA . ALA A 1 446 ? -9.605 -5.753 -18.934 1.00 98.81 446 ALA A CA 1
ATOM 3497 C C . ALA A 1 446 ? -8.463 -4.820 -18.504 1.00 98.81 446 ALA A C 1
ATOM 3499 O O . ALA A 1 446 ? -8.010 -4.013 -19.310 1.00 98.81 446 ALA A O 1
ATOM 3500 N N . ALA A 1 447 ? -7.977 -4.941 -17.265 1.00 98.81 447 ALA A N 1
ATOM 3501 C CA . ALA A 1 447 ? -6.878 -4.130 -16.756 1.00 98.81 447 ALA A CA 1
ATOM 3502 C C . ALA A 1 447 ? -5.554 -4.438 -17.474 1.00 98.81 447 ALA A C 1
ATOM 3504 O O . ALA A 1 447 ? -4.847 -3.507 -17.857 1.00 98.81 447 ALA A O 1
ATOM 3505 N N . ILE A 1 448 ? -5.235 -5.717 -17.705 1.00 98.75 448 ILE A N 1
ATOM 3506 C CA . ILE A 1 448 ? -4.048 -6.125 -18.476 1.00 98.75 448 ILE A CA 1
ATOM 3507 C C . ILE A 1 448 ? -4.156 -5.676 -19.936 1.00 98.75 448 ILE A C 1
ATOM 3509 O O . ILE A 1 448 ? -3.208 -5.114 -20.471 1.00 98.75 448 ILE A O 1
ATOM 3513 N N . GLU A 1 449 ? -5.300 -5.901 -20.584 1.00 98.56 449 GLU A N 1
ATOM 3514 C CA . GLU A 1 449 ? -5.508 -5.519 -21.987 1.00 98.56 449 GLU A CA 1
ATOM 3515 C C . GLU A 1 449 ? -5.478 -3.998 -22.180 1.00 98.56 449 GLU A C 1
ATOM 3517 O O . GLU A 1 449 ? -4.984 -3.513 -23.195 1.00 98.56 449 GLU A O 1
ATOM 3522 N N . TYR A 1 450 ? -5.947 -3.227 -21.194 1.00 98.62 450 TYR A N 1
ATOM 3523 C CA . TYR A 1 450 ? -5.867 -1.769 -21.225 1.00 98.62 450 TYR A CA 1
ATOM 3524 C C . TYR A 1 450 ? -4.420 -1.264 -21.244 1.00 98.62 450 TYR A C 1
ATOM 3526 O O . TYR A 1 450 ? -4.145 -0.264 -21.905 1.00 98.62 450 TYR A O 1
ATOM 3534 N N . MET A 1 451 ? -3.496 -1.958 -20.570 1.00 98.31 451 MET A N 1
ATOM 3535 C CA . MET A 1 451 ? -2.086 -1.557 -20.496 1.00 98.31 451 MET A CA 1
ATOM 3536 C C . MET A 1 451 ? -1.334 -1.693 -21.822 1.00 98.31 451 MET A C 1
ATOM 3538 O O . MET A 1 451 ? -0.354 -0.982 -22.022 1.00 98.31 451 MET A O 1
ATOM 3542 N N . ASP A 1 452 ? -1.818 -2.514 -22.761 1.00 96.44 452 ASP A N 1
ATOM 3543 C CA . ASP A 1 452 ? -1.176 -2.721 -24.072 1.00 96.44 452 ASP A CA 1
ATOM 3544 C C . ASP A 1 452 ? -1.030 -1.429 -24.883 1.00 96.44 452 ASP A C 1
ATOM 3546 O O . ASP A 1 452 ? -0.174 -1.324 -25.754 1.00 96.44 452 ASP A O 1
ATOM 3550 N N . ARG A 1 453 ? -1.845 -0.412 -24.592 1.00 97.00 453 ARG A N 1
ATOM 3551 C CA . ARG A 1 453 ? -1.759 0.899 -25.249 1.00 97.00 453 ARG A CA 1
ATOM 3552 C C . ARG A 1 453 ? -0.506 1.698 -24.881 1.00 97.00 453 ARG A C 1
ATOM 3554 O O . ARG A 1 453 ? -0.228 2.701 -25.538 1.00 97.00 453 ARG A O 1
ATOM 3561 N N . PHE A 1 454 ? 0.154 1.323 -23.789 1.00 98.06 454 PHE A N 1
ATOM 3562 C CA . PHE A 1 454 ? 1.341 1.990 -23.269 1.00 98.06 454 PHE A CA 1
ATOM 3563 C C . PHE A 1 454 ? 2.627 1.265 -23.645 1.00 98.06 454 PHE A C 1
ATOM 3565 O O . PHE A 1 454 ? 3.657 1.684 -23.155 1.00 98.06 454 PHE A O 1
ATOM 3572 N N . ASP A 1 455 ? 2.560 0.210 -24.460 1.00 97.62 455 ASP A N 1
ATOM 3573 C CA . ASP A 1 455 ? 3.700 -0.368 -25.177 1.00 97.62 455 ASP A CA 1
ATOM 3574 C C . ASP A 1 455 ? 3.742 0.278 -26.574 1.00 97.62 455 ASP A C 1
ATOM 3576 O O . ASP A 1 455 ? 2.940 -0.033 -27.464 1.00 97.62 455 ASP A O 1
ATOM 3580 N N . ARG A 1 456 ? 4.602 1.283 -26.739 1.00 95.75 456 ARG A N 1
ATOM 3581 C CA . ARG A 1 456 ? 4.679 2.138 -27.933 1.00 95.75 456 ARG A CA 1
ATOM 3582 C C . ARG A 1 456 ? 5.579 1.531 -29.002 1.00 95.75 456 ARG A C 1
ATOM 3584 O O . ARG A 1 456 ? 5.367 1.806 -30.188 1.00 95.75 456 ARG A O 1
ATOM 3591 N N . ASP A 1 457 ? 6.579 0.748 -28.606 1.00 95.88 457 ASP A N 1
ATOM 3592 C CA . ASP A 1 457 ? 7.574 0.154 -29.501 1.00 95.88 457 ASP A CA 1
ATOM 3593 C C . ASP A 1 457 ? 7.327 -1.343 -29.813 1.00 95.88 457 ASP A C 1
ATOM 3595 O O . ASP A 1 457 ? 7.979 -1.904 -30.700 1.00 95.88 457 ASP A O 1
ATOM 3599 N N . ASN A 1 458 ? 6.272 -1.937 -29.242 1.00 95.88 458 ASN A N 1
ATOM 3600 C CA . ASN A 1 458 ? 5.838 -3.334 -29.381 1.00 95.88 458 ASN A CA 1
ATOM 3601 C C . ASN A 1 458 ? 6.848 -4.358 -28.837 1.00 95.88 458 ASN A C 1
ATOM 3603 O O . ASN A 1 458 ? 6.910 -5.499 -29.324 1.00 95.88 458 ASN A O 1
ATOM 3607 N N . ASP A 1 459 ? 7.644 -3.981 -27.839 1.00 97.25 459 ASP A N 1
ATOM 3608 C CA . ASP A 1 459 ? 8.597 -4.869 -27.173 1.00 97.25 459 ASP A CA 1
ATOM 3609 C C . ASP A 1 459 ? 7.998 -5.634 -25.968 1.00 97.25 459 ASP A C 1
ATOM 3611 O O . ASP A 1 459 ? 8.672 -6.470 -25.353 1.00 97.25 459 ASP A O 1
ATOM 3615 N N . CYS A 1 460 ? 6.687 -5.467 -25.735 1.00 97.94 460 CYS A N 1
ATOM 3616 C CA . CYS A 1 460 ? 5.883 -6.003 -24.631 1.00 97.94 460 CYS A CA 1
ATOM 3617 C C . CYS A 1 460 ? 6.105 -5.316 -23.273 1.00 97.94 460 CYS A C 1
ATOM 3619 O O . CYS A 1 460 ? 5.545 -5.790 -22.275 1.00 97.94 460 CYS A O 1
ATOM 3621 N N . LEU A 1 461 ? 6.886 -4.237 -23.202 1.00 98.12 461 LEU A N 1
ATOM 3622 C CA . LEU A 1 461 ? 7.127 -3.451 -21.996 1.00 98.12 461 LEU A CA 1
ATOM 3623 C C . LEU A 1 461 ?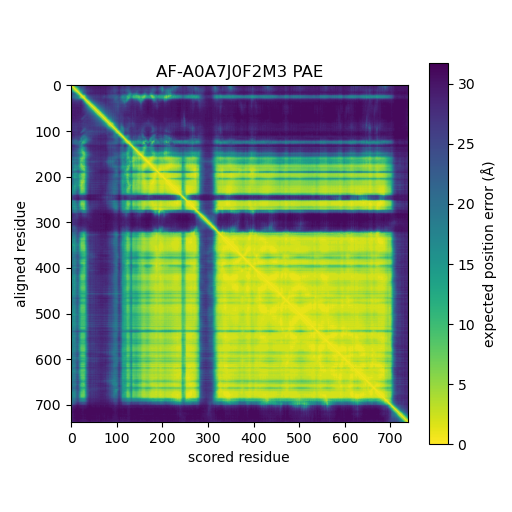 6.484 -2.068 -22.123 1.00 98.12 461 LEU A C 1
ATOM 3625 O O . LEU A 1 461 ? 6.533 -1.432 -23.163 1.00 98.12 461 LEU A O 1
ATOM 3629 N N . ILE A 1 462 ? 5.865 -1.607 -21.041 1.00 98.38 462 ILE A N 1
ATOM 3630 C CA . ILE A 1 462 ? 5.190 -0.308 -21.024 1.00 98.38 462 ILE A CA 1
ATOM 3631 C C . ILE A 1 462 ? 6.186 0.842 -20.826 1.00 98.38 462 ILE A C 1
ATOM 3633 O O . ILE A 1 462 ? 7.164 0.699 -20.083 1.00 98.38 462 ILE A O 1
ATOM 3637 N N . GLU A 1 463 ? 5.906 2.000 -21.422 1.00 98.44 463 GLU A N 1
ATOM 3638 C CA . GLU A 1 463 ? 6.690 3.224 -21.249 1.00 98.44 463 GLU A CA 1
ATOM 3639 C C . GLU A 1 463 ? 5.908 4.338 -20.547 1.00 98.44 463 GLU A C 1
ATOM 3641 O O . GLU A 1 463 ? 4.753 4.609 -20.867 1.00 98.44 463 GLU A O 1
ATOM 3646 N N . ASN A 1 464 ? 6.570 5.028 -19.620 1.00 97.94 464 ASN A N 1
ATOM 3647 C CA . ASN A 1 464 ? 6.134 6.285 -19.025 1.00 97.94 464 ASN A CA 1
ATOM 3648 C C . ASN A 1 464 ? 6.341 7.461 -20.000 1.00 97.94 464 ASN A C 1
ATOM 3650 O O . ASN A 1 464 ? 7.311 7.508 -20.765 1.00 97.94 464 ASN A O 1
ATOM 3654 N N . ASP A 1 465 ? 5.437 8.438 -19.950 1.00 94.62 465 ASP A N 1
ATOM 3655 C CA . ASP A 1 465 ? 5.259 9.445 -21.008 1.00 94.62 465 ASP A CA 1
ATOM 3656 C C . ASP A 1 465 ? 6.048 10.762 -20.792 1.00 94.62 465 ASP A C 1
ATOM 3658 O O . ASP A 1 465 ? 5.823 11.742 -21.505 1.00 94.62 465 ASP A O 1
ATOM 3662 N N . GLY A 1 466 ? 6.985 10.822 -19.838 1.00 92.69 466 GLY A N 1
ATOM 3663 C CA . GLY A 1 466 ? 7.763 12.042 -19.565 1.00 92.69 466 GLY A CA 1
ATOM 3664 C C . GLY A 1 466 ? 7.029 13.074 -18.707 1.00 92.69 466 GLY A C 1
ATOM 3665 O O . GLY A 1 466 ? 7.347 14.262 -18.752 1.00 92.69 466 GLY A O 1
ATOM 3666 N N . PHE A 1 467 ? 6.052 12.628 -17.920 1.00 92.19 467 PHE A N 1
ATOM 3667 C CA . PHE A 1 467 ? 5.387 13.387 -16.859 1.00 92.19 467 PHE A CA 1
ATOM 3668 C C . PHE A 1 467 ? 5.062 12.440 -15.687 1.00 92.19 467 PHE A C 1
ATOM 3670 O O . PHE A 1 467 ? 5.268 11.233 -15.824 1.00 92.19 467 PHE A O 1
ATOM 3677 N N . PRO A 1 468 ? 4.612 12.941 -14.523 1.00 93.50 468 PRO A N 1
ATOM 3678 C CA . PRO A 1 468 ? 4.222 12.083 -13.406 1.00 93.50 468 PRO A CA 1
ATOM 3679 C C . PRO A 1 468 ? 2.937 11.292 -13.710 1.00 93.50 468 PRO A C 1
ATOM 3681 O O . PRO A 1 468 ? 1.818 11.779 -13.562 1.00 93.50 468 PRO A O 1
ATOM 3684 N N . ASP A 1 469 ? 3.101 10.058 -14.175 1.00 96.31 469 ASP A N 1
ATOM 3685 C CA . ASP A 1 469 ? 2.023 9.148 -14.568 1.00 96.31 469 ASP A CA 1
ATOM 3686 C C . ASP A 1 469 ? 1.971 7.895 -13.672 1.00 96.31 469 ASP A C 1
ATOM 3688 O O . ASP A 1 469 ? 1.788 6.775 -14.152 1.00 96.31 469 ASP A O 1
ATOM 3692 N N . GLN A 1 470 ? 2.185 8.080 -12.366 1.00 97.62 470 GLN A N 1
ATOM 3693 C CA . GLN A 1 470 ? 2.179 7.044 -11.322 1.00 97.62 470 GLN A CA 1
ATOM 3694 C C . GLN A 1 470 ? 2.145 7.693 -9.912 1.00 97.62 470 GLN A C 1
ATOM 3696 O O . GLN A 1 470 ? 2.197 8.917 -9.814 1.00 97.62 470 GLN A O 1
ATOM 3701 N N . THR A 1 471 ? 2.082 6.892 -8.834 1.00 97.69 471 THR A N 1
ATOM 3702 C CA . THR A 1 471 ? 1.931 7.339 -7.420 1.00 97.69 471 THR A CA 1
ATOM 3703 C C . THR A 1 471 ? 2.882 8.459 -6.957 1.00 97.69 471 THR A C 1
ATOM 3705 O O . THR A 1 471 ? 2.493 9.307 -6.160 1.00 97.69 471 THR A O 1
ATOM 3708 N N . TYR A 1 472 ? 4.121 8.505 -7.455 1.00 97.75 472 TYR A N 1
ATOM 3709 C CA . TYR A 1 472 ? 5.039 9.640 -7.329 1.00 97.75 472 TYR A CA 1
ATOM 3710 C C . TYR A 1 472 ? 4.611 10.746 -8.299 1.00 97.75 472 TYR A C 1
ATOM 3712 O O . TYR A 1 472 ? 5.300 11.049 -9.275 1.00 97.75 472 TYR A O 1
ATOM 3720 N N . ASP A 1 473 ? 3.456 11.341 -8.013 1.00 95.50 473 ASP A N 1
ATOM 3721 C CA . ASP A 1 473 ? 2.688 12.236 -8.883 1.00 95.50 473 ASP A CA 1
ATOM 3722 C C . ASP A 1 473 ? 3.322 13.616 -9.140 1.00 95.50 473 ASP A C 1
ATOM 3724 O O . ASP A 1 473 ? 2.743 14.468 -9.801 1.00 95.50 473 ASP A O 1
ATOM 3728 N N . THR A 1 474 ? 4.550 13.844 -8.683 1.00 95.69 474 THR A N 1
ATOM 3729 C CA . THR A 1 474 ? 5.372 14.999 -9.077 1.00 95.69 474 THR A CA 1
ATOM 3730 C C . THR A 1 474 ? 6.759 14.599 -9.581 1.00 95.69 474 THR A C 1
ATOM 3732 O O . THR A 1 474 ? 7.494 15.450 -10.092 1.00 95.69 474 THR A O 1
ATOM 3735 N N . TRP A 1 475 ? 7.131 13.317 -9.483 1.00 96.69 475 TRP A N 1
ATOM 3736 C CA . TRP A 1 475 ? 8.417 12.816 -9.953 1.00 96.69 475 TRP A CA 1
ATOM 3737 C C . TRP A 1 475 ? 8.292 12.289 -11.380 1.00 96.69 475 TRP A C 1
ATOM 3739 O O . TRP A 1 475 ? 7.645 11.284 -11.662 1.00 96.69 475 TRP A O 1
ATOM 3749 N N . THR A 1 476 ? 8.900 13.016 -12.312 1.00 95.56 476 THR A N 1
ATOM 3750 C CA . THR A 1 476 ? 8.809 12.705 -13.741 1.00 95.56 476 THR A CA 1
ATOM 3751 C C . THR A 1 476 ? 9.598 11.446 -14.092 1.00 95.56 476 THR A C 1
ATOM 3753 O O . THR A 1 476 ? 10.703 11.246 -13.583 1.00 95.56 476 THR A O 1
ATOM 3756 N N . VAL A 1 477 ? 9.051 10.640 -15.003 1.00 95.38 477 VAL A N 1
ATOM 3757 C CA . VAL A 1 477 ? 9.630 9.383 -15.488 1.00 95.38 477 VAL A CA 1
ATOM 3758 C C . VAL A 1 477 ? 9.624 9.372 -17.019 1.00 95.38 477 VAL A C 1
ATOM 3760 O O . VAL A 1 477 ? 8.616 9.731 -17.626 1.00 95.38 477 VAL A O 1
ATOM 3763 N N . HIS A 1 478 ? 10.718 8.943 -17.655 1.00 95.81 478 HIS A N 1
ATOM 3764 C CA . HIS A 1 478 ? 10.833 8.863 -19.115 1.00 95.81 478 HIS A CA 1
ATOM 3765 C C . HIS A 1 478 ? 11.104 7.439 -19.614 1.00 95.81 478 HIS A C 1
ATOM 3767 O O . HIS A 1 478 ? 12.109 6.813 -19.268 1.00 95.81 478 HIS A O 1
ATOM 3773 N N . GLY A 1 479 ? 10.261 6.961 -20.531 1.00 96.94 479 GLY A N 1
ATOM 3774 C CA . GLY A 1 479 ? 10.436 5.645 -21.135 1.00 96.94 479 GLY A CA 1
ATOM 3775 C C . GLY A 1 479 ? 10.163 4.530 -20.127 1.00 96.94 479 GLY A C 1
ATOM 3776 O O . GLY A 1 479 ? 9.286 4.640 -19.280 1.00 96.94 479 GLY A O 1
ATOM 3777 N N . VAL A 1 480 ? 10.922 3.444 -20.196 1.00 97.94 480 VAL A N 1
ATOM 3778 C CA . VAL A 1 480 ? 10.804 2.329 -19.249 1.00 97.94 480 VAL A CA 1
ATOM 3779 C C . VAL A 1 480 ? 11.362 2.738 -17.886 1.00 97.94 480 VAL A C 1
ATOM 3781 O O . VAL A 1 480 ? 12.481 3.239 -17.818 1.00 97.94 480 VAL A O 1
ATOM 3784 N N . SER A 1 481 ? 10.628 2.472 -16.805 1.00 98.44 481 SER A N 1
ATOM 3785 C CA . SER A 1 481 ? 11.081 2.703 -15.426 1.00 98.44 481 SER A CA 1
ATOM 3786 C C . SER A 1 481 ? 11.199 1.430 -14.611 1.00 98.44 481 SER A C 1
ATOM 3788 O O . SER A 1 481 ? 10.488 0.455 -14.868 1.00 98.44 481 SER A O 1
ATOM 3790 N N . ALA A 1 482 ? 12.079 1.442 -13.606 1.00 98.69 482 ALA A N 1
ATOM 3791 C CA . ALA A 1 482 ? 12.234 0.302 -12.705 1.00 98.69 482 ALA A CA 1
ATOM 3792 C C . ALA A 1 482 ? 10.927 0.008 -11.954 1.00 98.69 482 ALA A C 1
ATOM 3794 O O . ALA A 1 482 ? 10.478 -1.136 -11.915 1.00 98.69 482 ALA A O 1
ATOM 3795 N N . TYR A 1 483 ? 10.273 1.060 -11.453 1.00 98.81 483 TYR A N 1
ATOM 3796 C CA . TYR A 1 483 ? 9.014 0.964 -10.723 1.00 98.81 483 TYR A CA 1
ATOM 3797 C C . TYR A 1 483 ? 7.860 0.419 -11.583 1.00 98.81 483 TYR A C 1
ATOM 3799 O O . TYR A 1 483 ? 7.383 -0.694 -11.350 1.00 98.81 483 TYR A O 1
ATOM 3807 N N . CYS A 1 484 ? 7.425 1.154 -12.617 1.00 98.81 484 CYS A N 1
ATOM 3808 C CA . CYS A 1 484 ? 6.253 0.755 -13.407 1.00 98.81 484 CYS A CA 1
ATOM 3809 C C . CYS A 1 484 ? 6.534 -0.491 -14.252 1.00 98.81 484 CYS A C 1
ATOM 3811 O O . CYS A 1 484 ? 5.685 -1.376 -14.351 1.00 98.81 484 CYS A O 1
ATOM 3813 N N . GLY A 1 485 ? 7.741 -0.600 -14.817 1.00 98.69 485 GLY A N 1
ATOM 3814 C CA . GLY A 1 485 ? 8.155 -1.776 -15.577 1.00 98.69 485 GLY A CA 1
ATOM 3815 C C . GLY A 1 485 ? 8.206 -3.032 -14.705 1.00 98.69 485 GLY A C 1
ATOM 3816 O O . GLY A 1 485 ? 7.691 -4.072 -15.108 1.00 98.69 485 GLY A O 1
ATOM 3817 N N . GLY A 1 486 ? 8.736 -2.937 -13.482 1.00 98.75 486 GLY A N 1
ATOM 3818 C CA . GLY A 1 486 ? 8.760 -4.050 -12.533 1.00 98.75 486 GLY A CA 1
ATOM 3819 C C . GLY A 1 486 ? 7.352 -4.497 -12.131 1.00 98.75 486 GLY A C 1
ATOM 3820 O O . GLY A 1 486 ? 7.053 -5.693 -12.156 1.00 98.75 486 GLY A O 1
ATOM 3821 N N . LEU A 1 487 ? 6.461 -3.545 -11.829 1.00 98.94 487 LEU A N 1
ATOM 3822 C CA . LEU A 1 487 ? 5.048 -3.826 -11.548 1.00 98.94 487 LEU A CA 1
ATOM 3823 C C . LEU A 1 487 ? 4.348 -4.490 -12.741 1.00 98.94 487 LEU A C 1
ATOM 3825 O O . LEU A 1 487 ? 3.586 -5.440 -12.557 1.00 98.94 487 LEU A O 1
ATOM 3829 N N . TRP A 1 488 ? 4.632 -4.045 -13.966 1.00 98.88 488 TRP A N 1
ATOM 3830 C CA . TRP A 1 488 ? 4.094 -4.657 -15.178 1.00 98.88 488 TRP A CA 1
ATOM 3831 C C . TRP A 1 488 ? 4.523 -6.119 -15.324 1.00 98.88 488 TRP A C 1
ATOM 3833 O O . TRP A 1 488 ? 3.662 -6.987 -15.488 1.00 98.88 488 TRP A O 1
ATOM 3843 N N . LEU A 1 489 ? 5.820 -6.420 -15.175 1.00 98.81 489 LEU A N 1
ATOM 3844 C CA . LEU A 1 489 ? 6.330 -7.797 -15.211 1.00 98.81 489 LEU A CA 1
ATOM 3845 C C . LEU A 1 489 ? 5.648 -8.681 -14.161 1.00 98.81 489 LEU A C 1
ATOM 3847 O O . LEU A 1 489 ? 5.178 -9.774 -14.487 1.00 98.81 489 LEU A O 1
ATOM 3851 N N . ALA A 1 490 ? 5.545 -8.188 -12.925 1.00 98.75 490 ALA A N 1
ATOM 3852 C CA . ALA A 1 490 ? 4.866 -8.885 -11.840 1.00 98.75 490 ALA A CA 1
ATOM 3853 C C . ALA A 1 490 ? 3.389 -9.149 -12.177 1.00 98.75 490 ALA A C 1
ATOM 3855 O O . ALA A 1 490 ? 2.904 -10.270 -12.019 1.00 98.75 490 ALA A O 1
ATOM 3856 N N . SER A 1 491 ? 2.674 -8.148 -12.700 1.00 98.81 491 SER A N 1
ATOM 3857 C CA . SER A 1 491 ? 1.250 -8.273 -13.030 1.00 98.81 491 SER A CA 1
ATOM 3858 C C . SER A 1 491 ? 0.986 -9.269 -14.163 1.00 98.81 491 SER A C 1
ATOM 3860 O O . SER A 1 491 ? 0.024 -10.032 -14.093 1.00 98.81 491 SER A O 1
ATOM 3862 N N . LEU A 1 492 ? 1.865 -9.347 -15.170 1.00 98.75 492 LEU A N 1
ATOM 3863 C CA . LEU A 1 492 ? 1.781 -10.356 -16.228 1.00 98.75 492 LEU A CA 1
ATOM 3864 C C . LEU A 1 492 ? 1.934 -11.772 -15.662 1.00 98.75 492 LEU A C 1
ATOM 3866 O O . LEU A 1 492 ? 1.211 -12.687 -16.064 1.00 98.75 492 LEU A O 1
ATOM 3870 N N . GLN A 1 493 ? 2.859 -11.959 -14.721 1.00 97.81 493 GLN A N 1
ATOM 3871 C CA . GLN A 1 493 ? 3.070 -13.242 -14.060 1.00 97.81 493 GLN A CA 1
ATOM 3872 C C . GLN A 1 493 ? 1.881 -13.621 -13.163 1.00 97.81 493 GLN A C 1
ATOM 3874 O O . GLN A 1 493 ? 1.382 -14.745 -13.254 1.00 97.81 493 GLN A O 1
ATOM 3879 N N . ALA A 1 494 ? 1.370 -12.672 -12.377 1.00 98.25 494 ALA A N 1
ATOM 3880 C CA . ALA A 1 494 ? 0.189 -12.836 -11.533 1.00 98.25 494 ALA A CA 1
ATOM 3881 C C . ALA A 1 494 ? -1.067 -13.176 -12.351 1.00 98.25 494 ALA A C 1
ATOM 3883 O O . ALA A 1 494 ? -1.768 -14.144 -12.055 1.00 98.25 494 ALA A O 1
ATOM 3884 N N . ALA A 1 495 ? -1.320 -12.448 -13.442 1.00 98.56 495 ALA A N 1
ATOM 3885 C CA . ALA A 1 495 ? -2.454 -12.710 -14.320 1.00 98.56 495 ALA A CA 1
ATOM 3886 C C . ALA A 1 495 ? -2.339 -14.078 -15.006 1.00 98.56 495 ALA A C 1
ATOM 3888 O O . ALA A 1 495 ? -3.328 -14.803 -15.098 1.00 98.56 495 ALA A O 1
ATOM 3889 N N . ALA A 1 496 ? -1.136 -14.477 -15.439 1.00 98.06 496 ALA A N 1
ATOM 3890 C CA . ALA A 1 496 ? -0.914 -15.811 -15.989 1.00 98.06 496 ALA A CA 1
ATOM 3891 C C . ALA A 1 496 ? -1.201 -16.915 -14.961 1.00 98.06 496 ALA A C 1
ATOM 3893 O O . ALA A 1 496 ? -1.796 -17.940 -15.299 1.00 98.06 496 ALA A O 1
ATOM 3894 N N . ALA A 1 497 ? -0.786 -16.706 -13.712 1.00 96.31 497 ALA A N 1
ATOM 3895 C CA . ALA A 1 497 ? -1.018 -17.636 -12.621 1.00 96.31 497 ALA A CA 1
ATOM 3896 C C . ALA A 1 497 ? -2.500 -17.771 -12.274 1.00 96.31 497 ALA A C 1
ATOM 3898 O O . ALA A 1 497 ? -3.025 -18.886 -12.219 1.00 96.31 497 ALA A O 1
ATOM 3899 N N . MET A 1 498 ? -3.186 -16.641 -12.120 1.00 96.62 498 MET A N 1
ATOM 3900 C CA . MET A 1 498 ? -4.621 -16.590 -11.860 1.00 96.62 498 MET A CA 1
ATOM 3901 C C . MET A 1 498 ? -5.423 -17.252 -12.985 1.00 96.62 498 MET A C 1
ATOM 3903 O O . MET A 1 498 ? -6.280 -18.095 -12.723 1.00 96.62 498 MET A O 1
ATOM 3907 N N . ALA A 1 499 ? -5.087 -16.950 -14.244 1.00 97.44 499 ALA A N 1
ATOM 3908 C CA . ALA A 1 499 ? -5.730 -17.520 -15.424 1.00 97.44 499 ALA A CA 1
ATOM 3909 C C . ALA A 1 499 ? -5.669 -19.054 -15.439 1.00 97.44 499 ALA A C 1
ATOM 3911 O O . ALA A 1 499 ? -6.659 -19.715 -15.748 1.00 97.44 499 ALA A O 1
ATOM 3912 N N . LEU A 1 500 ? -4.522 -19.644 -15.076 1.00 95.06 500 LEU A N 1
ATOM 3913 C CA . LEU A 1 500 ? -4.376 -21.100 -15.004 1.00 95.06 500 LEU A CA 1
ATOM 3914 C C . LEU A 1 500 ? -5.284 -21.720 -13.942 1.00 95.06 500 LEU A C 1
ATOM 3916 O O . LEU A 1 500 ? -5.889 -22.759 -14.212 1.00 95.06 500 LEU A O 1
ATOM 3920 N N . GLN A 1 501 ? -5.386 -21.091 -12.769 1.00 93.88 501 GLN A N 1
ATOM 3921 C CA . GLN A 1 501 ? -6.238 -21.567 -11.677 1.00 93.88 501 GLN A CA 1
ATOM 3922 C C . GLN A 1 501 ? -7.731 -21.453 -12.021 1.00 93.88 501 GLN A C 1
ATOM 3924 O O . GLN A 1 501 ? -8.509 -22.336 -11.671 1.00 93.88 501 GLN A O 1
ATOM 3929 N N . LEU A 1 502 ? -8.118 -20.417 -12.770 1.00 95.88 502 LEU A N 1
ATOM 3930 C CA . LEU A 1 502 ? -9.496 -20.192 -13.224 1.00 95.88 502 LEU A CA 1
ATOM 3931 C C . LEU A 1 502 ? -9.842 -20.902 -14.547 1.00 95.88 502 LEU A C 1
ATOM 3933 O O . LEU A 1 502 ? -10.988 -20.870 -14.991 1.00 95.88 502 LEU A O 1
ATOM 3937 N N . GLY A 1 503 ? -8.875 -21.575 -15.177 1.00 95.62 503 GLY A N 1
ATOM 3938 C CA . GLY A 1 503 ? -9.078 -22.375 -16.388 1.00 95.62 503 GLY A CA 1
ATOM 3939 C C . GLY A 1 503 ? -8.946 -21.626 -17.722 1.00 95.62 503 GLY A C 1
ATOM 3940 O O . GLY A 1 503 ? -9.095 -22.254 -18.774 1.00 95.62 503 GLY A O 1
ATOM 3941 N N . ASP A 1 504 ? -8.599 -20.336 -17.725 1.00 97.25 504 ASP A N 1
ATOM 3942 C CA . ASP A 1 504 ? -8.350 -19.544 -18.938 1.00 97.25 504 ASP A CA 1
ATOM 3943 C C . ASP A 1 504 ? -6.911 -19.722 -19.453 1.00 97.25 504 ASP A C 1
ATOM 3945 O O . ASP A 1 504 ? -6.029 -18.869 -19.336 1.00 97.25 504 ASP A O 1
ATOM 3949 N N . ARG A 1 505 ? -6.652 -20.883 -20.056 1.00 96.19 505 ARG A N 1
ATOM 3950 C CA . ARG A 1 505 ? -5.315 -21.219 -20.574 1.00 96.19 505 ARG A CA 1
ATOM 3951 C C . ARG A 1 505 ? -4.846 -20.278 -21.685 1.00 96.19 505 ARG A C 1
ATOM 3953 O O . ARG A 1 505 ? -3.653 -20.019 -21.791 1.00 96.19 505 ARG A O 1
ATOM 3960 N N . ALA A 1 506 ? -5.768 -19.766 -22.500 1.00 97.44 506 ALA A N 1
ATOM 3961 C CA . ALA A 1 506 ? -5.417 -18.880 -23.602 1.00 97.44 506 ALA A CA 1
ATOM 3962 C C . ALA A 1 506 ? -4.913 -17.529 -23.085 1.00 97.44 506 ALA A C 1
ATOM 3964 O O . ALA A 1 506 ? -3.942 -17.000 -23.623 1.00 97.44 506 ALA A O 1
ATOM 3965 N N . PHE A 1 507 ? -5.546 -16.969 -22.050 1.00 97.44 507 PHE A N 1
ATOM 3966 C CA . PHE A 1 507 ? -5.059 -15.755 -21.396 1.00 97.44 507 PHE A CA 1
ATOM 3967 C C . PHE A 1 507 ? -3.715 -16.000 -20.702 1.00 97.44 507 PHE A C 1
ATOM 3969 O O . PHE A 1 507 ? -2.779 -15.219 -20.883 1.00 97.44 507 PHE A O 1
ATOM 3976 N N . ALA A 1 508 ? -3.577 -17.137 -20.009 1.00 97.44 508 ALA A N 1
ATOM 3977 C CA . ALA A 1 508 ? -2.326 -17.518 -19.359 1.00 97.44 508 ALA A CA 1
ATOM 3978 C C . ALA A 1 508 ? -1.134 -17.541 -20.330 1.00 97.44 508 ALA A C 1
ATOM 3980 O O . ALA A 1 508 ? -0.093 -16.944 -20.053 1.00 97.44 508 ALA A O 1
ATOM 3981 N N . ASP A 1 509 ? -1.287 -18.193 -21.485 1.00 96.56 509 ASP A N 1
ATOM 3982 C CA . ASP A 1 509 ? -0.220 -18.315 -22.483 1.00 96.56 509 ASP A CA 1
ATOM 3983 C C . ASP A 1 509 ? 0.138 -16.959 -23.123 1.00 96.56 509 ASP A C 1
ATOM 3985 O O . ASP A 1 509 ? 1.316 -16.697 -23.401 1.00 96.56 509 ASP A O 1
ATOM 3989 N N . ARG A 1 510 ? -0.843 -16.055 -23.300 1.00 97.50 510 ARG A N 1
ATOM 3990 C CA . ARG A 1 510 ? -0.591 -14.674 -23.760 1.00 97.50 510 ARG A CA 1
ATOM 3991 C C . ARG A 1 510 ? 0.261 -13.899 -22.757 1.00 97.50 510 ARG A C 1
ATOM 3993 O O . ARG A 1 510 ? 1.283 -13.335 -23.145 1.00 97.50 510 ARG A O 1
ATOM 4000 N N . CYS A 1 511 ? -0.123 -13.904 -21.482 1.00 98.12 511 CYS A N 1
ATOM 4001 C CA . CYS A 1 511 ? 0.612 -13.206 -20.427 1.00 98.12 511 CYS A CA 1
ATOM 4002 C C . CYS A 1 511 ? 2.027 -13.762 -20.240 1.00 98.12 511 CYS A C 1
ATOM 4004 O O . CYS A 1 511 ? 2.976 -12.985 -20.173 1.00 98.12 511 CYS A O 1
ATOM 4006 N N . LYS A 1 512 ? 2.199 -15.091 -20.263 1.00 97.06 512 LYS A N 1
ATOM 4007 C CA . LYS A 1 512 ? 3.526 -15.733 -20.233 1.00 97.06 512 LYS A CA 1
ATOM 4008 C C . LYS A 1 512 ? 4.418 -15.276 -21.384 1.00 97.06 512 LYS A C 1
ATOM 4010 O O . LYS A 1 512 ? 5.576 -14.930 -21.170 1.00 97.06 512 LYS A O 1
ATOM 4015 N N . SER A 1 513 ? 3.872 -15.247 -22.598 1.00 96.44 513 SER A N 1
ATOM 4016 C CA . SER A 1 513 ? 4.623 -14.843 -23.791 1.00 96.44 513 SER A CA 1
ATOM 4017 C C . SER A 1 513 ? 5.073 -13.381 -23.725 1.00 96.44 513 SER A C 1
ATOM 4019 O O . SER A 1 513 ? 6.203 -13.080 -24.109 1.00 96.44 513 SER A O 1
ATOM 4021 N N . LYS A 1 514 ? 4.215 -12.483 -23.218 1.00 97.94 514 LYS A N 1
ATOM 4022 C CA . LYS A 1 514 ? 4.566 -11.075 -22.971 1.00 97.94 514 LYS A CA 1
ATOM 4023 C C . LYS A 1 514 ? 5.636 -10.949 -21.890 1.00 97.94 514 LYS A C 1
ATOM 4025 O O . LYS A 1 514 ? 6.646 -10.300 -22.126 1.00 97.94 514 LYS A O 1
ATOM 4030 N N . PHE A 1 515 ? 5.457 -11.637 -20.761 1.00 98.25 515 PHE A N 1
ATOM 4031 C CA . PHE A 1 515 ? 6.381 -11.606 -19.625 1.00 98.25 515 PHE A CA 1
ATOM 4032 C C . PHE A 1 515 ? 7.818 -11.943 -20.031 1.00 98.25 515 PHE A C 1
ATOM 4034 O O . PHE A 1 515 ? 8.739 -11.198 -19.709 1.00 98.25 515 PHE A O 1
ATOM 4041 N N . VAL A 1 516 ? 8.018 -13.035 -20.778 1.00 96.88 516 VAL A N 1
ATOM 4042 C CA . VAL A 1 516 ? 9.363 -13.480 -21.184 1.00 96.88 516 VAL A CA 1
ATOM 4043 C C . VAL A 1 516 ? 10.071 -12.429 -22.045 1.00 96.88 516 VAL A C 1
ATOM 4045 O O . VAL A 1 516 ? 11.258 -12.173 -21.844 1.00 96.88 516 VAL A O 1
ATOM 4048 N N . LYS A 1 517 ? 9.352 -11.804 -22.985 1.00 97.50 517 LYS A N 1
ATOM 4049 C CA . LYS A 1 517 ? 9.905 -10.746 -23.843 1.00 97.50 517 LYS A CA 1
ATOM 4050 C C . LYS A 1 517 ? 10.197 -9.478 -23.043 1.00 97.50 517 LYS A C 1
ATOM 4052 O O . LYS A 1 517 ? 11.336 -9.018 -23.034 1.00 97.50 517 LYS A O 1
ATOM 4057 N N . ALA A 1 518 ? 9.197 -8.994 -22.310 1.00 98.38 518 ALA A N 1
ATOM 4058 C CA . ALA A 1 518 ? 9.271 -7.771 -21.524 1.00 98.38 518 ALA A CA 1
ATOM 4059 C C . ALA A 1 518 ? 10.385 -7.831 -20.469 1.00 98.38 518 ALA A C 1
ATOM 4061 O O . ALA A 1 518 ? 11.123 -6.866 -20.298 1.00 98.38 518 ALA A O 1
ATOM 4062 N N . LYS A 1 519 ? 10.573 -8.978 -19.798 1.00 98.25 519 LYS A N 1
ATOM 4063 C CA . LYS A 1 519 ? 11.644 -9.158 -18.805 1.00 98.25 519 LYS A CA 1
ATOM 4064 C C . LYS A 1 519 ? 13.029 -8.985 -19.431 1.00 98.25 519 LYS A C 1
ATOM 4066 O O . LYS A 1 519 ? 13.876 -8.300 -18.863 1.00 98.25 519 LYS A O 1
ATOM 4071 N N . SER A 1 520 ? 13.257 -9.573 -20.608 1.00 97.81 520 SER A N 1
ATOM 4072 C CA . SER A 1 520 ? 14.541 -9.438 -21.309 1.00 97.81 520 SER A CA 1
ATOM 4073 C C . SER A 1 520 ? 14.830 -7.988 -21.697 1.00 97.81 520 SER A C 1
ATOM 4075 O O . SER A 1 520 ? 15.978 -7.556 -21.623 1.00 97.81 520 SER A O 1
ATOM 4077 N N . VAL A 1 521 ? 13.805 -7.249 -22.119 1.00 98.38 521 VAL A N 1
ATOM 4078 C CA . VAL A 1 521 ? 13.906 -5.824 -22.454 1.00 98.38 521 VAL A CA 1
ATOM 4079 C C . VAL A 1 521 ? 14.194 -4.996 -21.203 1.00 98.38 521 VAL A C 1
ATOM 4081 O O . VAL A 1 521 ? 15.107 -4.173 -21.215 1.00 98.38 521 VAL A O 1
ATOM 4084 N N . PHE A 1 522 ? 13.444 -5.227 -20.124 1.00 98.69 522 PHE A N 1
ATOM 4085 C CA . PHE A 1 522 ? 13.576 -4.511 -18.858 1.00 98.69 522 PHE A CA 1
ATOM 4086 C C . PHE A 1 522 ? 15.004 -4.603 -18.318 1.00 98.69 522 PHE A C 1
ATOM 4088 O O . PHE A 1 522 ? 15.634 -3.581 -18.044 1.00 98.69 522 PHE A O 1
ATOM 4095 N N . GLU A 1 523 ? 15.550 -5.821 -18.231 1.00 98.38 523 GLU A N 1
ATOM 4096 C CA . GLU A 1 523 ? 16.918 -6.022 -17.755 1.00 98.38 523 GLU A CA 1
ATOM 4097 C C . GLU A 1 523 ? 17.938 -5.343 -18.677 1.00 98.38 523 GLU A C 1
ATOM 4099 O O . GLU A 1 523 ? 18.847 -4.679 -18.185 1.00 98.38 523 GLU A O 1
ATOM 4104 N N . ALA A 1 524 ? 17.770 -5.435 -20.000 1.00 98.31 524 ALA A N 1
ATOM 4105 C CA . ALA A 1 524 ? 18.680 -4.803 -20.953 1.00 98.31 524 ALA A CA 1
ATOM 4106 C C . ALA A 1 524 ? 18.661 -3.264 -20.889 1.00 98.31 524 ALA A C 1
ATOM 4108 O O . ALA A 1 524 ? 19.707 -2.639 -21.065 1.00 98.31 524 ALA A O 1
ATOM 4109 N N . LYS A 1 525 ? 17.492 -2.651 -20.653 1.00 98.19 525 LYS A N 1
ATOM 4110 C CA . LYS A 1 525 ? 17.328 -1.189 -20.589 1.00 98.19 525 LYS A CA 1
ATOM 4111 C C . LYS A 1 525 ? 17.781 -0.610 -19.237 1.00 98.19 525 LYS A C 1
ATOM 4113 O O . LYS A 1 525 ? 18.310 0.500 -19.216 1.00 98.19 525 LYS A O 1
ATOM 4118 N N . LEU A 1 526 ? 17.589 -1.326 -18.121 1.00 98.62 526 LEU A N 1
ATOM 4119 C CA . LEU A 1 526 ? 17.704 -0.733 -16.778 1.00 98.62 526 LEU A CA 1
ATOM 4120 C C . LEU A 1 526 ? 18.813 -1.296 -15.887 1.00 98.62 526 LEU A C 1
ATOM 4122 O O . LEU A 1 526 ? 19.304 -0.562 -15.026 1.00 98.62 526 LEU A O 1
ATOM 4126 N N . TRP A 1 527 ? 19.216 -2.560 -16.044 1.00 98.69 527 TRP A N 1
ATOM 4127 C CA . TRP A 1 527 ? 20.245 -3.138 -15.178 1.00 98.69 527 TRP A CA 1
ATOM 4128 C C . TRP A 1 527 ? 21.618 -2.541 -15.503 1.00 98.69 527 TRP A C 1
ATOM 4130 O O . TRP A 1 527 ? 22.154 -2.730 -16.594 1.00 98.69 527 TRP A O 1
ATOM 4140 N N . ASN A 1 528 ? 22.226 -1.845 -14.540 1.00 98.00 528 ASN A N 1
ATOM 4141 C CA . ASN A 1 528 ? 23.512 -1.167 -14.742 1.00 98.00 528 ASN A CA 1
ATOM 4142 C C . ASN A 1 528 ? 24.730 -1.952 -14.219 1.00 98.00 528 ASN A C 1
ATOM 4144 O O . ASN A 1 528 ? 25.843 -1.424 -14.210 1.00 98.00 528 ASN A O 1
ATOM 4148 N N . GLY A 1 529 ? 24.528 -3.194 -13.769 1.00 97.88 529 GLY A N 1
ATOM 4149 C CA . GLY A 1 529 ? 25.561 -4.027 -13.149 1.00 97.88 529 GLY A CA 1
ATOM 4150 C C . GLY A 1 529 ? 25.569 -4.005 -11.618 1.00 97.88 529 GLY A C 1
ATOM 4151 O O . GLY A 1 529 ? 26.267 -4.823 -11.027 1.00 97.88 529 GLY A O 1
ATOM 4152 N N . SER A 1 530 ? 24.811 -3.111 -10.974 1.00 97.88 530 SER A N 1
ATOM 4153 C CA . SER A 1 530 ? 24.706 -3.046 -9.508 1.00 97.88 530 SER A CA 1
ATOM 4154 C C . SER A 1 530 ? 23.284 -2.807 -8.995 1.00 97.88 530 SER A C 1
ATOM 4156 O O . SER A 1 530 ? 22.938 -3.316 -7.935 1.00 97.88 530 SER A O 1
ATOM 4158 N N . TYR A 1 531 ? 22.471 -2.033 -9.703 1.00 98.75 531 TYR A N 1
ATOM 4159 C CA . TYR A 1 531 ? 21.067 -1.778 -9.376 1.00 98.75 531 TYR A CA 1
ATOM 4160 C C . TYR A 1 531 ? 20.302 -1.459 -10.673 1.00 98.75 531 TYR A C 1
ATOM 4162 O O . TYR A 1 531 ? 20.905 -1.383 -11.752 1.00 98.75 531 TYR A O 1
ATOM 4170 N N . PHE A 1 532 ? 18.984 -1.288 -10.596 1.00 98.81 532 PHE A N 1
ATOM 4171 C CA . PHE A 1 532 ? 18.179 -0.853 -11.735 1.00 98.81 532 PHE A CA 1
ATOM 4172 C C . PHE A 1 532 ? 18.120 0.674 -11.770 1.00 98.81 532 PHE A C 1
ATOM 4174 O O . PHE A 1 532 ? 17.771 1.316 -10.781 1.00 98.81 532 PHE A O 1
ATOM 4181 N N . ASN A 1 533 ? 18.484 1.264 -12.907 1.00 98.75 533 ASN A N 1
ATOM 4182 C CA . ASN A 1 533 ? 18.322 2.699 -13.132 1.00 98.75 533 ASN A CA 1
ATOM 4183 C C . ASN A 1 533 ? 16.855 3.110 -12.919 1.00 98.75 533 ASN A C 1
ATOM 4185 O O . ASN A 1 533 ? 15.955 2.348 -13.270 1.00 98.75 533 ASN A O 1
ATOM 4189 N N . TYR A 1 534 ? 16.629 4.311 -12.380 1.00 98.56 534 TYR A N 1
ATOM 4190 C CA . TYR A 1 534 ? 15.292 4.871 -12.158 1.00 98.56 534 TYR A CA 1
ATOM 4191 C C . TYR A 1 534 ? 14.421 4.785 -13.419 1.00 98.56 534 TYR A C 1
ATOM 4193 O O . TYR A 1 534 ? 13.314 4.241 -13.381 1.00 98.56 534 TYR A O 1
ATOM 4201 N N . ASP A 1 535 ? 14.963 5.247 -14.548 1.00 98.44 535 ASP A N 1
ATOM 4202 C CA . ASP A 1 535 ? 14.337 5.106 -15.854 1.00 98.44 535 ASP A CA 1
ATOM 4203 C C . ASP A 1 535 ? 15.360 4.958 -16.994 1.00 98.44 535 ASP A C 1
ATOM 4205 O O . ASP A 1 535 ? 16.576 5.070 -16.815 1.00 98.44 535 ASP A O 1
ATOM 4209 N N . SER A 1 536 ? 14.848 4.647 -18.183 1.00 97.44 536 SER A N 1
ATOM 4210 C CA . SER A 1 536 ? 15.615 4.501 -19.427 1.00 97.44 536 SER A CA 1
ATOM 4211 C C . SER A 1 536 ? 15.897 5.833 -20.133 1.00 97.44 536 SER A C 1
ATOM 4213 O O . SER A 1 536 ? 16.417 5.847 -21.252 1.00 97.44 536 SER A O 1
ATOM 4215 N N . GLY A 1 537 ? 15.528 6.950 -19.505 1.00 94.50 537 GLY A N 1
ATOM 4216 C CA . GLY A 1 537 ? 15.744 8.286 -20.023 1.00 94.50 537 GLY A CA 1
ATOM 4217 C C . GLY A 1 537 ? 17.215 8.702 -20.017 1.00 94.50 537 GLY A C 1
ATOM 4218 O O . GLY A 1 537 ? 18.139 7.950 -19.696 1.00 94.50 537 GLY A O 1
ATOM 4219 N N . SER A 1 538 ? 17.437 9.959 -20.390 1.00 92.75 538 SER A N 1
ATOM 4220 C CA . SER A 1 538 ? 18.762 10.584 -20.406 1.00 92.75 538 SER A CA 1
ATOM 4221 C C . SER A 1 538 ? 18.870 11.783 -19.462 1.00 92.75 538 SER A C 1
ATOM 4223 O O . SER A 1 538 ? 19.793 12.588 -19.609 1.00 92.75 538 SER A O 1
ATOM 4225 N N . SER A 1 539 ? 17.917 11.959 -18.544 1.00 90.56 539 SER A N 1
ATOM 4226 C CA . SER A 1 539 ? 17.950 13.051 -17.573 1.00 90.56 539 SER A CA 1
ATOM 4227 C C . SER A 1 539 ? 18.994 12.781 -16.485 1.00 90.56 539 SER A C 1
ATOM 4229 O O . SER A 1 539 ? 19.557 11.691 -16.356 1.00 90.56 539 SER A O 1
ATOM 4231 N N . ASN A 1 540 ? 19.295 13.805 -15.686 1.00 87.44 540 ASN A N 1
ATOM 4232 C CA . ASN A 1 540 ? 20.240 13.689 -14.575 1.00 87.44 540 ASN A CA 1
ATOM 4233 C C . ASN A 1 540 ? 19.775 12.694 -13.490 1.00 87.44 540 ASN A C 1
ATOM 4235 O O . ASN A 1 540 ? 20.626 12.073 -12.853 1.00 87.44 540 ASN A O 1
ATOM 4239 N N . ASN A 1 541 ? 18.463 12.519 -13.304 1.00 92.75 541 ASN A N 1
ATOM 4240 C CA . ASN A 1 541 ? 17.867 11.561 -12.371 1.00 92.75 541 ASN A CA 1
ATOM 4241 C C . ASN A 1 541 ? 17.610 10.167 -12.963 1.00 92.75 541 ASN A C 1
ATOM 4243 O O . ASN A 1 541 ? 17.290 9.265 -12.199 1.00 92.75 541 ASN A O 1
ATOM 4247 N N . SER A 1 542 ? 17.811 9.926 -14.267 1.00 97.12 542 SER A N 1
ATOM 4248 C CA . SER A 1 542 ? 17.618 8.585 -14.859 1.00 97.12 542 SER A CA 1
ATOM 4249 C C . SER A 1 542 ? 18.468 7.502 -14.186 1.00 97.12 542 SER A C 1
ATOM 4251 O O . SER A 1 542 ? 18.098 6.336 -14.148 1.00 97.12 542 SER A O 1
ATOM 4253 N N . LYS A 1 543 ? 19.607 7.886 -13.595 1.00 97.25 543 LYS A N 1
ATOM 4254 C CA . LYS A 1 543 ? 20.502 6.992 -12.839 1.00 97.25 543 LYS A CA 1
ATOM 4255 C C . LYS A 1 543 ? 20.320 7.079 -11.323 1.00 97.25 543 LYS A C 1
ATOM 4257 O O . LYS A 1 543 ? 21.183 6.605 -10.589 1.00 97.25 543 LYS A O 1
ATOM 4262 N N . SER A 1 544 ? 19.277 7.741 -10.835 1.00 98.25 544 SER A N 1
ATOM 4263 C CA . SER A 1 544 ? 19.003 7.781 -9.402 1.00 98.25 544 SER A CA 1
ATOM 4264 C C . SER A 1 544 ? 18.663 6.380 -8.895 1.00 98.25 544 SER A C 1
ATOM 4266 O O . SER A 1 544 ? 18.031 5.578 -9.579 1.00 98.25 544 SER A O 1
ATOM 4268 N N . ILE A 1 545 ? 19.132 6.078 -7.692 1.00 98.75 545 ILE A N 1
ATOM 4269 C CA . ILE A 1 545 ? 18.802 4.871 -6.947 1.00 98.75 545 ILE A CA 1
ATOM 4270 C C . ILE A 1 545 ? 17.451 5.152 -6.298 1.00 98.75 545 ILE A C 1
ATOM 4272 O O . ILE A 1 545 ? 17.365 5.946 -5.357 1.00 98.75 545 ILE A O 1
ATOM 4276 N N . GLN A 1 546 ? 16.397 4.549 -6.839 1.00 98.75 546 GLN A N 1
ATOM 4277 C CA . GLN A 1 546 ? 15.060 4.660 -6.272 1.00 98.75 546 GLN A CA 1
ATOM 4278 C C . GLN A 1 546 ? 14.865 3.588 -5.197 1.00 98.75 546 GLN A C 1
ATOM 4280 O O . GLN A 1 546 ? 15.166 2.415 -5.432 1.00 98.75 546 GLN A O 1
ATOM 4285 N N . THR A 1 547 ? 14.330 3.970 -4.039 1.00 98.75 547 THR A N 1
ATOM 4286 C CA . THR A 1 547 ? 13.997 3.021 -2.961 1.00 98.75 547 THR A CA 1
ATOM 4287 C C . THR A 1 547 ? 12.998 1.965 -3.429 1.00 98.75 547 THR A C 1
ATOM 4289 O O . THR A 1 547 ? 13.136 0.794 -3.100 1.00 98.75 547 THR A O 1
ATOM 4292 N N . ASP A 1 548 ? 12.036 2.358 -4.262 1.00 98.50 548 ASP A N 1
ATOM 4293 C CA . ASP A 1 548 ? 10.957 1.490 -4.743 1.00 98.50 548 ASP A CA 1
ATOM 4294 C C . ASP A 1 548 ? 11.262 0.787 -6.083 1.00 98.50 548 ASP A C 1
ATOM 4296 O O . ASP A 1 548 ? 10.376 0.254 -6.747 1.00 98.50 548 ASP A O 1
ATOM 4300 N N . GLN A 1 549 ? 12.530 0.750 -6.516 1.00 98.69 549 GLN A N 1
ATOM 4301 C CA . GLN A 1 549 ? 12.907 0.177 -7.823 1.00 98.69 549 GLN A CA 1
ATOM 4302 C C . GLN A 1 549 ? 12.563 -1.324 -7.968 1.00 98.69 549 GLN A C 1
ATOM 4304 O O . GLN A 1 549 ? 12.556 -1.852 -9.077 1.00 98.69 549 GLN A O 1
ATOM 4309 N N . LEU A 1 550 ? 12.299 -2.016 -6.852 1.00 98.62 550 LEU A N 1
ATOM 4310 C CA . LEU A 1 550 ? 11.960 -3.439 -6.786 1.00 98.62 550 LEU A CA 1
ATOM 4311 C C . LEU A 1 550 ? 10.502 -3.707 -6.366 1.00 98.62 550 LEU A C 1
ATOM 4313 O O . LEU A 1 550 ? 10.191 -4.832 -5.982 1.00 98.62 550 LEU A O 1
ATOM 4317 N N . ALA A 1 551 ? 9.585 -2.738 -6.486 1.00 98.62 551 ALA A N 1
ATOM 4318 C CA . ALA A 1 551 ? 8.171 -2.899 -6.111 1.00 98.62 551 ALA A CA 1
ATOM 4319 C C . ALA A 1 551 ? 7.509 -4.168 -6.683 1.00 98.62 551 ALA A C 1
ATOM 4321 O O . ALA A 1 551 ? 6.778 -4.875 -5.991 1.00 98.62 551 ALA A O 1
ATOM 4322 N N . GLY A 1 552 ? 7.777 -4.476 -7.958 1.00 98.38 552 GLY A N 1
ATOM 4323 C CA . GLY A 1 552 ? 7.265 -5.686 -8.605 1.00 98.38 552 GLY A CA 1
ATOM 4324 C C . GLY A 1 552 ? 7.846 -6.971 -8.012 1.00 98.38 552 GLY A C 1
ATOM 4325 O O . GLY A 1 552 ? 7.103 -7.917 -7.774 1.00 98.38 552 GLY A O 1
ATOM 4326 N N . GLN A 1 553 ? 9.152 -6.984 -7.730 1.00 98.31 553 GLN A N 1
ATOM 4327 C CA . GLN A 1 553 ? 9.858 -8.122 -7.129 1.00 98.31 553 GLN A CA 1
ATOM 4328 C C . GLN A 1 553 ? 9.389 -8.370 -5.689 1.00 98.31 553 GLN A C 1
ATOM 4330 O O . GLN A 1 553 ? 9.159 -9.511 -5.293 1.00 98.31 553 GLN A O 1
ATOM 4335 N N . TRP A 1 554 ? 9.202 -7.299 -4.916 1.00 98.38 554 TRP A N 1
ATOM 4336 C CA . TRP A 1 554 ? 8.581 -7.362 -3.596 1.00 98.38 554 TRP A CA 1
ATOM 4337 C C . TRP A 1 554 ? 7.237 -8.087 -3.657 1.00 98.38 554 TRP A C 1
ATOM 4339 O O . TRP A 1 554 ? 7.001 -9.036 -2.910 1.00 98.38 554 TRP A O 1
ATOM 4349 N N . TYR A 1 555 ? 6.378 -7.674 -4.589 1.00 97.62 555 TYR A N 1
ATOM 4350 C CA . TYR A 1 555 ? 5.027 -8.203 -4.673 1.00 97.62 555 TYR A CA 1
ATOM 4351 C C . TYR A 1 555 ? 4.959 -9.642 -5.193 1.00 97.62 555 TYR A C 1
ATOM 4353 O O . TYR A 1 555 ? 4.090 -10.403 -4.765 1.00 97.62 555 TYR A O 1
ATOM 4361 N N . THR A 1 556 ? 5.860 -10.055 -6.094 1.00 95.50 556 THR A N 1
ATOM 4362 C CA . THR A 1 556 ? 5.937 -11.463 -6.518 1.00 95.50 556 THR A CA 1
ATOM 4363 C C . THR A 1 556 ? 6.345 -12.359 -5.357 1.00 95.50 556 THR A C 1
ATOM 4365 O O . THR A 1 556 ? 5.640 -13.330 -5.066 1.00 95.50 556 THR A O 1
ATOM 4368 N N . ALA A 1 557 ? 7.411 -11.986 -4.642 1.00 94.12 557 ALA A N 1
ATOM 4369 C CA . ALA A 1 557 ? 7.918 -12.745 -3.504 1.00 94.12 557 ALA A CA 1
ATOM 4370 C C . ALA A 1 557 ? 6.886 -12.820 -2.365 1.00 94.12 557 ALA A C 1
ATOM 4372 O O . ALA A 1 557 ? 6.663 -13.886 -1.789 1.00 94.12 557 ALA A O 1
ATOM 4373 N N . SER A 1 558 ? 6.172 -11.724 -2.090 1.00 94.12 558 SER A N 1
ATOM 4374 C CA . SER A 1 558 ? 5.131 -11.691 -1.058 1.00 94.12 558 SER A CA 1
ATOM 4375 C C . SER A 1 558 ? 3.847 -12.440 -1.438 1.00 94.12 558 SER A C 1
ATOM 4377 O O . SER A 1 558 ? 3.026 -12.693 -0.558 1.00 94.12 558 SER A O 1
ATOM 4379 N N . SER A 1 559 ? 3.663 -12.807 -2.712 1.00 93.69 559 SER A N 1
ATOM 4380 C CA . SER A 1 559 ? 2.446 -13.456 -3.231 1.00 93.69 559 SER A CA 1
ATOM 4381 C C . SER A 1 559 ? 2.658 -14.914 -3.657 1.00 93.69 559 SER A C 1
ATOM 4383 O O . SER A 1 559 ? 1.763 -15.516 -4.251 1.00 93.69 559 SER A O 1
ATOM 4385 N N . GLY A 1 560 ? 3.832 -15.497 -3.391 1.00 90.00 560 GLY A N 1
ATOM 4386 C CA . GLY A 1 560 ? 4.156 -16.876 -3.782 1.00 90.00 560 GLY A CA 1
ATOM 4387 C C . GLY A 1 560 ? 4.409 -17.071 -5.275 1.00 90.00 560 GLY A C 1
ATOM 4388 O O . GLY A 1 560 ? 4.342 -18.196 -5.775 1.00 90.00 560 GLY A O 1
ATOM 4389 N N . LEU A 1 561 ? 4.671 -15.987 -6.005 1.00 92.81 561 LEU A N 1
ATOM 4390 C CA . LEU A 1 561 ? 5.101 -16.054 -7.395 1.00 92.81 561 LEU A CA 1
ATOM 4391 C C . LEU A 1 561 ? 6.625 -16.232 -7.471 1.00 92.81 561 LEU A C 1
ATOM 4393 O O . LEU A 1 561 ? 7.332 -15.829 -6.549 1.00 92.81 561 LEU A O 1
ATOM 4397 N N . PRO A 1 562 ? 7.152 -16.829 -8.557 1.00 92.94 562 PRO A N 1
ATOM 4398 C CA . PRO A 1 562 ? 8.592 -16.889 -8.778 1.00 92.94 562 PRO A CA 1
ATOM 4399 C C . PRO A 1 562 ? 9.213 -15.494 -8.858 1.00 92.94 562 PRO A C 1
ATOM 4401 O O . PRO A 1 562 ? 8.620 -14.594 -9.449 1.00 92.94 562 PRO A O 1
ATOM 4404 N N . ASP A 1 563 ? 10.439 -15.357 -8.363 1.00 95.00 563 ASP A N 1
ATOM 4405 C CA . ASP A 1 563 ? 11.171 -14.096 -8.425 1.00 95.00 563 ASP A CA 1
ATOM 4406 C C . ASP A 1 563 ? 11.307 -13.565 -9.857 1.00 95.00 563 ASP A C 1
ATOM 4408 O O . ASP A 1 563 ? 11.500 -14.306 -10.834 1.00 95.00 563 ASP A O 1
ATOM 4412 N N . LEU A 1 564 ? 11.185 -12.243 -9.985 1.00 95.75 564 LEU A N 1
ATOM 4413 C CA . LEU A 1 564 ? 11.349 -11.546 -11.251 1.00 95.75 564 LEU A CA 1
ATOM 4414 C C . LEU A 1 564 ? 12.796 -11.568 -11.707 1.00 95.75 564 LEU A C 1
ATOM 4416 O O . LEU A 1 564 ? 13.030 -11.694 -12.907 1.00 95.75 564 LEU A O 1
ATOM 4420 N N . PHE A 1 565 ? 13.750 -11.464 -10.787 1.00 97.00 565 PHE A N 1
ATOM 4421 C CA . PHE A 1 565 ? 15.176 -11.358 -11.087 1.00 97.00 565 PHE A CA 1
ATOM 4422 C C . PHE A 1 565 ? 15.960 -12.487 -10.416 1.00 97.00 565 PHE A C 1
ATOM 4424 O O . PHE A 1 565 ? 15.422 -13.228 -9.604 1.00 97.00 565 PHE A O 1
ATOM 4431 N N . ASP A 1 566 ? 17.217 -12.665 -10.816 1.00 96.00 566 ASP A N 1
ATOM 4432 C CA . ASP A 1 566 ? 18.114 -13.580 -10.108 1.00 96.00 566 ASP A CA 1
ATOM 4433 C C . ASP A 1 566 ? 18.524 -13.012 -8.738 1.00 96.00 566 ASP A C 1
ATOM 4435 O O . ASP A 1 566 ? 18.552 -11.792 -8.551 1.00 96.00 566 ASP A O 1
ATOM 4439 N N . ASP A 1 567 ? 18.864 -13.905 -7.803 1.00 96.38 567 ASP A N 1
ATOM 4440 C CA . ASP A 1 567 ? 19.211 -13.568 -6.414 1.00 96.38 567 ASP A CA 1
ATOM 4441 C C . ASP A 1 567 ? 20.284 -12.472 -6.343 1.00 96.38 567 ASP A C 1
ATOM 4443 O O . ASP A 1 567 ? 20.157 -11.514 -5.584 1.00 96.38 567 ASP A O 1
ATOM 4447 N N . PHE A 1 568 ? 21.293 -12.538 -7.220 1.00 97.69 568 PHE A N 1
ATOM 4448 C CA . PHE A 1 568 ? 22.362 -11.542 -7.279 1.00 97.69 568 PHE A CA 1
ATOM 4449 C C . PHE A 1 568 ? 21.841 -10.130 -7.580 1.00 97.69 568 PHE A C 1
ATOM 4451 O O . PHE A 1 568 ? 22.240 -9.174 -6.912 1.00 97.69 568 PHE A O 1
ATOM 4458 N N . LYS A 1 569 ? 20.963 -9.963 -8.577 1.00 98.62 569 LYS A N 1
ATOM 4459 C CA . LYS A 1 569 ? 20.377 -8.653 -8.899 1.00 98.62 569 LYS A CA 1
ATOM 4460 C C . LYS A 1 569 ? 19.514 -8.127 -7.757 1.00 98.62 569 LYS A C 1
ATOM 4462 O O . LYS A 1 569 ? 19.565 -6.927 -7.485 1.00 98.62 569 LYS A O 1
ATOM 4467 N N . ILE A 1 570 ? 18.750 -9.003 -7.100 1.00 98.56 570 ILE A N 1
ATOM 4468 C CA . ILE A 1 570 ? 17.885 -8.653 -5.965 1.00 98.56 570 ILE A CA 1
ATOM 4469 C C . ILE A 1 570 ? 18.741 -8.164 -4.794 1.00 98.56 570 ILE A C 1
ATOM 4471 O O . ILE A 1 570 ? 18.595 -7.018 -4.368 1.00 98.56 570 ILE A O 1
ATOM 4475 N N . GLU A 1 571 ? 19.682 -8.986 -4.332 1.00 98.38 571 GLU A N 1
ATOM 4476 C CA . GLU A 1 571 ? 20.579 -8.670 -3.217 1.00 98.38 571 GLU A CA 1
ATOM 4477 C C . GLU A 1 571 ? 21.416 -7.420 -3.506 1.00 98.38 571 GLU A C 1
ATOM 4479 O O . GLU A 1 571 ? 21.501 -6.519 -2.673 1.00 98.38 571 GLU A O 1
ATOM 4484 N N . SER A 1 572 ? 21.994 -7.305 -4.707 1.00 98.75 572 SER A N 1
ATOM 4485 C CA . SER A 1 572 ? 22.826 -6.155 -5.078 1.00 98.75 572 SER A CA 1
ATOM 4486 C C . SER A 1 572 ? 22.030 -4.845 -5.099 1.00 98.75 572 SER A C 1
ATOM 4488 O O . SER A 1 572 ? 22.529 -3.817 -4.630 1.00 98.75 572 SER A O 1
ATOM 4490 N N . ALA A 1 573 ? 20.798 -4.853 -5.618 1.00 98.81 573 ALA A N 1
ATOM 4491 C CA . ALA A 1 573 ? 19.951 -3.663 -5.640 1.00 98.81 573 ALA A CA 1
ATOM 4492 C C . ALA A 1 573 ? 19.460 -3.281 -4.233 1.00 98.81 573 ALA A C 1
ATOM 4494 O O . ALA A 1 573 ? 19.531 -2.107 -3.869 1.00 98.81 573 ALA A O 1
ATOM 4495 N N . LEU A 1 574 ? 19.036 -4.250 -3.413 1.00 98.81 574 LEU A N 1
ATOM 4496 C CA . LEU A 1 574 ? 18.621 -4.007 -2.026 1.00 98.81 574 LEU A CA 1
ATOM 4497 C C . LEU A 1 574 ? 19.780 -3.513 -1.160 1.00 98.81 574 LEU A C 1
ATOM 4499 O O . LEU A 1 574 ? 19.623 -2.536 -0.429 1.00 98.81 574 LEU A O 1
ATOM 4503 N N . GLN A 1 575 ? 20.963 -4.114 -1.294 1.00 98.75 575 GLN A N 1
ATOM 4504 C CA . GLN A 1 575 ? 22.160 -3.645 -0.601 1.00 98.75 575 GLN A CA 1
ATOM 4505 C C . GLN A 1 575 ? 22.529 -2.229 -1.052 1.00 98.75 575 GLN A C 1
ATOM 4507 O O . GLN A 1 575 ? 22.899 -1.401 -0.224 1.00 98.75 575 GLN A O 1
ATOM 4512 N N . LYS A 1 576 ? 22.360 -1.896 -2.341 1.00 98.75 576 LYS A N 1
ATOM 4513 C CA . LYS A 1 576 ? 22.555 -0.522 -2.821 1.00 98.75 576 LYS A CA 1
ATOM 4514 C C . LYS A 1 576 ? 21.573 0.454 -2.169 1.00 98.75 576 LYS A C 1
ATOM 4516 O O . LYS A 1 576 ? 22.016 1.513 -1.732 1.00 98.75 576 LYS A O 1
ATOM 4521 N N . ILE A 1 577 ? 20.284 0.115 -2.096 1.00 98.88 577 ILE A N 1
ATOM 4522 C CA . ILE A 1 577 ? 19.259 0.935 -1.425 1.00 98.88 577 ILE A CA 1
ATOM 4523 C C . ILE A 1 577 ? 19.628 1.136 0.047 1.00 98.88 577 ILE A C 1
ATOM 4525 O O . ILE A 1 577 ? 19.609 2.265 0.531 1.00 98.88 577 ILE A O 1
ATOM 4529 N N . TYR A 1 578 ? 20.023 0.073 0.747 1.00 98.75 578 TYR A N 1
ATOM 4530 C CA . TYR A 1 578 ? 20.452 0.161 2.140 1.00 98.75 578 TYR A CA 1
ATOM 4531 C C . TYR A 1 578 ? 21.671 1.082 2.306 1.00 98.75 578 TYR A C 1
ATOM 4533 O O . TYR A 1 578 ? 21.620 2.074 3.031 1.00 98.75 578 TYR A O 1
ATOM 4541 N N . ASP A 1 579 ? 22.751 0.825 1.568 1.00 98.69 579 ASP A N 1
ATOM 4542 C CA . ASP A 1 579 ? 24.003 1.578 1.685 1.00 98.69 579 ASP A CA 1
ATOM 4543 C C . ASP A 1 579 ? 23.848 3.062 1.318 1.00 98.69 579 ASP A C 1
ATOM 4545 O O . ASP A 1 579 ? 24.601 3.905 1.813 1.00 98.69 579 ASP A O 1
ATOM 4549 N N . PHE A 1 580 ? 22.915 3.391 0.418 1.00 98.69 580 PHE A N 1
ATOM 4550 C CA . PHE A 1 580 ? 22.708 4.746 -0.087 1.00 98.69 580 PHE A CA 1
ATOM 4551 C C . PHE A 1 580 ? 21.486 5.401 0.550 1.00 98.69 580 PHE A C 1
ATOM 4553 O O . PHE A 1 580 ? 21.634 6.278 1.399 1.00 98.69 580 PHE A O 1
ATOM 4560 N N . ASN A 1 581 ? 20.290 4.981 0.153 1.00 98.75 581 ASN A N 1
ATOM 4561 C CA . ASN A 1 581 ? 19.029 5.627 0.501 1.00 98.75 581 ASN A CA 1
ATOM 4562 C C . ASN A 1 581 ? 18.734 5.601 2.009 1.00 98.75 581 ASN A C 1
ATOM 4564 O O . ASN A 1 581 ? 18.053 6.502 2.496 1.00 98.75 581 ASN A O 1
ATOM 4568 N N . VAL A 1 582 ? 19.265 4.612 2.739 1.00 98.44 582 VAL A N 1
ATOM 4569 C CA . VAL A 1 582 ? 19.116 4.486 4.198 1.00 98.44 582 VAL A CA 1
ATOM 4570 C C . VAL A 1 582 ? 20.352 5.034 4.911 1.00 98.44 582 VAL A C 1
ATOM 4572 O O . VAL A 1 582 ? 20.297 6.064 5.582 1.00 98.44 582 VAL A O 1
ATOM 4575 N N . MET A 1 583 ? 21.512 4.396 4.740 1.00 98.06 583 MET A N 1
ATOM 4576 C CA . MET A 1 583 ? 22.672 4.656 5.598 1.00 98.06 583 MET A CA 1
ATOM 4577 C C . MET A 1 583 ? 23.336 6.018 5.361 1.00 98.06 583 MET A C 1
ATOM 4579 O O . MET A 1 583 ? 23.881 6.600 6.303 1.00 98.06 583 MET A O 1
ATOM 4583 N N . LYS A 1 584 ? 23.261 6.595 4.152 1.00 97.44 584 LYS A N 1
ATOM 4584 C CA . LYS A 1 584 ? 23.769 7.964 3.911 1.00 97.44 584 LYS A CA 1
ATOM 4585 C C . LYS A 1 584 ? 22.820 9.049 4.422 1.00 97.44 584 LYS A C 1
ATOM 4587 O O . LYS A 1 584 ? 23.213 10.215 4.471 1.00 97.44 584 LYS A O 1
ATOM 4592 N N . VAL A 1 585 ? 21.611 8.690 4.850 1.00 93.69 585 VAL A N 1
ATOM 4593 C CA . VAL A 1 585 ? 20.628 9.615 5.415 1.00 93.69 585 VAL A CA 1
ATOM 4594 C C . VAL A 1 585 ? 20.647 9.498 6.934 1.00 93.69 585 VAL A C 1
ATOM 4596 O O . VAL A 1 585 ? 20.075 8.584 7.518 1.00 93.69 585 VAL A O 1
ATOM 4599 N N . ARG A 1 586 ? 21.365 10.420 7.591 1.00 92.38 586 ARG A N 1
ATOM 4600 C CA . ARG A 1 586 ? 21.515 10.464 9.064 1.00 92.38 586 ARG A CA 1
ATOM 4601 C C . ARG A 1 586 ? 21.912 9.115 9.696 1.00 92.38 586 ARG A C 1
ATOM 4603 O O . ARG A 1 586 ? 21.510 8.824 10.819 1.00 92.38 586 ARG A O 1
ATOM 4610 N N . GLY A 1 587 ? 22.694 8.293 8.993 1.00 93.62 587 GLY A N 1
ATOM 4611 C CA . GLY A 1 587 ? 23.112 6.981 9.493 1.00 93.62 587 GLY A CA 1
ATOM 4612 C C . GLY A 1 587 ? 21.962 5.980 9.642 1.00 93.62 587 GLY A C 1
ATOM 4613 O O . GLY A 1 587 ? 21.993 5.188 10.575 1.00 93.62 587 GLY A O 1
ATOM 4614 N N . GLY A 1 588 ? 20.930 6.056 8.792 1.00 93.50 588 GLY A N 1
ATOM 4615 C CA . GLY A 1 588 ? 19.769 5.157 8.817 1.00 93.50 588 GLY A CA 1
ATOM 4616 C C . GLY A 1 588 ? 18.663 5.551 9.801 1.00 93.50 588 GLY A C 1
ATOM 4617 O O . GLY A 1 588 ? 17.622 4.908 9.847 1.00 93.50 588 GLY A O 1
ATOM 4618 N N . ARG A 1 589 ? 18.826 6.646 10.554 1.00 93.94 589 ARG A N 1
ATOM 4619 C CA . ARG A 1 589 ? 17.909 7.046 11.640 1.00 93.94 589 ARG A CA 1
ATOM 4620 C C . ARG A 1 589 ? 16.608 7.730 11.195 1.00 93.94 589 ARG A C 1
ATOM 4622 O O . ARG A 1 589 ? 15.927 8.305 12.036 1.00 93.94 589 ARG A O 1
ATOM 4629 N N . MET A 1 590 ? 16.289 7.734 9.900 1.00 94.44 590 MET A N 1
ATOM 4630 C CA . MET A 1 590 ? 15.110 8.439 9.370 1.00 94.44 590 MET A CA 1
ATOM 4631 C C . MET A 1 590 ? 14.265 7.635 8.376 1.00 94.44 590 MET A C 1
ATOM 4633 O O . MET A 1 590 ? 13.249 8.154 7.926 1.00 94.44 590 MET A O 1
ATOM 4637 N N . GLY A 1 591 ? 14.661 6.408 8.029 1.00 96.38 591 GLY A N 1
ATOM 4638 C CA . GLY A 1 591 ? 14.070 5.625 6.939 1.00 96.38 591 GLY A CA 1
ATOM 4639 C C . GLY A 1 591 ? 14.818 5.795 5.614 1.00 96.38 591 GLY A C 1
ATOM 4640 O O . GLY A 1 591 ? 15.961 6.253 5.598 1.00 96.38 591 GLY A O 1
ATOM 4641 N N . ALA A 1 592 ? 14.186 5.408 4.504 1.00 98.38 592 ALA A N 1
ATOM 4642 C CA . ALA A 1 592 ? 14.803 5.408 3.178 1.00 98.38 592 ALA A CA 1
ATOM 4643 C C . ALA A 1 592 ? 14.341 6.610 2.337 1.00 98.38 592 ALA A C 1
ATOM 4645 O O . ALA A 1 592 ? 13.161 6.716 2.000 1.00 98.38 592 ALA A O 1
ATOM 4646 N N . VAL A 1 593 ? 15.259 7.501 1.944 1.00 98.50 593 VAL A N 1
ATOM 4647 C CA . VAL A 1 593 ? 14.918 8.606 1.024 1.00 98.50 593 VAL A CA 1
ATOM 4648 C C . VAL A 1 593 ? 14.588 8.055 -0.361 1.00 98.50 593 VAL A C 1
ATOM 4650 O O . VAL A 1 593 ? 15.266 7.149 -0.836 1.00 98.50 593 VAL A O 1
ATOM 4653 N N . ASN A 1 594 ? 13.561 8.579 -1.024 1.00 98.62 594 ASN A N 1
ATOM 4654 C CA . ASN A 1 594 ? 13.031 8.021 -2.267 1.00 98.62 594 ASN A CA 1
ATOM 4655 C C . ASN A 1 594 ? 14.069 7.953 -3.389 1.00 98.62 594 ASN A C 1
ATOM 4657 O O . ASN A 1 594 ? 14.166 6.921 -4.052 1.00 98.62 594 ASN A O 1
ATOM 4661 N N . GLY A 1 595 ? 14.841 9.021 -3.596 1.00 98.19 595 GLY A N 1
ATOM 4662 C CA . GLY A 1 595 ? 15.844 9.122 -4.647 1.00 98.19 595 GLY A CA 1
ATOM 4663 C C . GLY A 1 595 ? 17.213 9.524 -4.113 1.00 98.19 595 GLY A C 1
ATOM 4664 O O . GLY A 1 595 ? 17.369 10.516 -3.398 1.00 98.19 595 GLY A O 1
ATOM 4665 N N . MET A 1 596 ? 18.240 8.781 -4.519 1.00 98.19 596 MET A N 1
ATOM 4666 C CA . MET A 1 596 ? 19.629 9.142 -4.259 1.00 98.19 596 MET A CA 1
ATOM 4667 C C . MET A 1 596 ? 20.479 9.001 -5.515 1.00 98.19 596 MET A C 1
ATOM 4669 O O . MET A 1 596 ? 20.456 7.978 -6.193 1.00 98.19 596 MET A O 1
ATOM 4673 N N . HIS A 1 597 ? 21.284 10.010 -5.826 1.00 98.00 597 HIS A N 1
ATOM 4674 C CA . HIS A 1 597 ? 22.230 9.917 -6.927 1.00 98.00 597 HIS A CA 1
ATOM 4675 C C . HIS A 1 597 ? 23.372 8.931 -6.611 1.00 98.00 597 HIS A C 1
ATOM 4677 O O . HIS A 1 597 ? 23.761 8.772 -5.450 1.00 98.00 597 HIS A O 1
ATOM 4683 N N . PRO A 1 598 ? 24.030 8.347 -7.631 1.00 96.62 598 PRO A N 1
ATOM 4684 C CA . PRO A 1 598 ? 25.121 7.380 -7.432 1.00 96.62 598 PRO A CA 1
ATOM 4685 C C . PRO A 1 598 ? 26.358 7.955 -6.729 1.00 96.62 598 PRO A C 1
ATOM 4687 O O . PRO A 1 598 ? 27.219 7.216 -6.260 1.00 96.62 598 PRO A O 1
ATOM 4690 N N . ASN A 1 599 ? 26.463 9.284 -6.655 1.00 96.06 599 ASN A N 1
ATOM 4691 C CA . ASN A 1 599 ? 27.497 9.986 -5.896 1.00 96.06 599 ASN A CA 1
ATOM 4692 C C . ASN A 1 599 ? 27.169 10.104 -4.390 1.00 96.06 599 ASN A C 1
ATOM 4694 O O . ASN A 1 599 ? 27.979 10.636 -3.634 1.00 96.06 599 ASN A O 1
ATOM 4698 N N . GLY A 1 600 ? 26.008 9.611 -3.946 1.00 96.62 600 GLY A N 1
ATOM 4699 C CA . GLY A 1 600 ? 25.550 9.643 -2.559 1.00 96.62 600 GLY A CA 1
ATOM 4700 C C . GLY A 1 600 ? 24.848 10.933 -2.131 1.00 96.62 600 GLY A C 1
ATOM 4701 O O . GLY A 1 600 ? 24.603 11.094 -0.940 1.00 96.62 600 GLY A O 1
ATOM 4702 N N . LYS A 1 601 ? 24.552 11.858 -3.053 1.00 97.06 601 LYS A N 1
ATOM 4703 C CA . LYS A 1 601 ? 23.708 13.028 -2.770 1.00 97.06 601 LYS A CA 1
ATOM 4704 C C . LYS A 1 601 ? 22.238 12.676 -2.964 1.00 97.06 601 LYS A C 1
ATOM 4706 O O . LYS A 1 601 ? 21.910 11.976 -3.919 1.00 97.06 601 LYS A O 1
ATOM 4711 N N . VAL A 1 602 ? 21.376 13.196 -2.093 1.00 97.38 602 VAL A N 1
ATOM 4712 C CA . VAL A 1 602 ? 19.918 13.104 -2.254 1.00 97.38 602 VAL A CA 1
ATOM 4713 C C . VAL A 1 602 ? 19.517 13.687 -3.610 1.00 97.38 602 VAL A C 1
ATOM 4715 O O . VAL A 1 602 ? 20.087 14.685 -4.058 1.00 97.38 602 VAL A O 1
ATOM 4718 N N . ASP A 1 603 ? 18.581 13.024 -4.281 1.00 97.06 603 ASP A N 1
ATOM 4719 C CA . ASP A 1 603 ? 17.992 13.522 -5.515 1.00 97.06 603 ASP A CA 1
ATOM 4720 C C . ASP A 1 603 ? 17.001 14.645 -5.183 1.00 97.06 603 ASP A C 1
ATOM 4722 O O . ASP A 1 603 ? 15.951 14.415 -4.586 1.00 97.06 603 ASP A O 1
ATOM 4726 N N . GLU A 1 604 ? 17.334 15.873 -5.573 1.00 95.19 604 GLU A N 1
ATOM 4727 C CA . GLU A 1 604 ? 16.506 17.066 -5.354 1.00 95.19 604 GLU A CA 1
ATOM 4728 C C . GLU A 1 604 ? 15.778 17.520 -6.633 1.00 95.19 604 GLU A C 1
ATOM 4730 O O . GLU A 1 604 ? 15.377 18.680 -6.743 1.00 95.19 604 GLU A O 1
ATOM 4735 N N . THR A 1 605 ? 15.615 16.639 -7.629 1.00 94.25 605 THR A N 1
ATOM 4736 C CA . THR A 1 605 ? 14.925 16.984 -8.885 1.00 94.25 605 THR A CA 1
ATOM 4737 C C . THR A 1 605 ? 13.448 17.314 -8.699 1.00 94.25 605 THR A C 1
ATOM 4739 O O . THR A 1 605 ? 12.909 18.105 -9.472 1.00 94.25 605 THR A O 1
ATOM 4742 N N . CYS A 1 606 ? 12.795 16.770 -7.671 1.00 94.25 606 CYS A N 1
ATOM 4743 C CA . CYS A 1 606 ? 11.456 17.182 -7.266 1.00 94.25 606 CYS A CA 1
ATOM 4744 C C . CYS A 1 606 ? 11.272 17.091 -5.743 1.00 94.25 606 CYS A C 1
ATOM 4746 O O . CYS A 1 606 ? 12.171 16.707 -4.996 1.00 94.25 606 CYS A O 1
ATOM 4748 N N . MET A 1 607 ? 10.082 17.463 -5.267 1.00 95.56 607 MET A N 1
ATOM 4749 C CA . MET A 1 607 ? 9.743 17.362 -3.847 1.00 95.56 607 MET A CA 1
ATOM 4750 C C . MET A 1 607 ? 9.781 15.910 -3.361 1.00 95.56 607 MET A C 1
ATOM 4752 O O . MET A 1 607 ? 10.352 15.645 -2.310 1.00 95.56 607 MET A O 1
ATOM 4756 N N . GLN A 1 608 ? 9.229 14.981 -4.141 1.00 97.50 608 GLN A N 1
ATOM 4757 C CA . GLN A 1 608 ? 9.094 13.582 -3.740 1.00 97.50 608 GLN A CA 1
ATOM 4758 C C . GLN A 1 608 ? 10.414 12.817 -3.780 1.00 97.50 608 GLN A C 1
ATOM 4760 O O . GLN A 1 608 ? 10.616 11.922 -2.967 1.00 97.50 608 GLN A O 1
ATOM 4765 N N . SER A 1 609 ? 11.346 13.176 -4.666 1.00 97.19 609 SER A N 1
ATOM 4766 C CA . SER A 1 609 ? 12.639 12.490 -4.770 1.00 97.19 609 SER A CA 1
ATOM 4767 C C . SER A 1 609 ? 13.496 12.663 -3.509 1.00 97.19 609 SER A C 1
ATOM 4769 O O . SER A 1 609 ? 14.212 11.741 -3.123 1.00 97.19 609 SER A O 1
ATOM 4771 N N . ARG A 1 610 ? 13.375 13.807 -2.823 1.00 96.88 610 ARG A N 1
ATOM 4772 C CA . ARG A 1 610 ? 14.097 14.115 -1.573 1.00 96.88 610 ARG A CA 1
ATOM 4773 C C . ARG A 1 610 ? 13.353 13.729 -0.293 1.00 96.88 610 ARG A C 1
ATOM 4775 O O . ARG A 1 610 ? 13.857 13.959 0.806 1.00 96.88 610 ARG A O 1
ATOM 4782 N N . GLU A 1 611 ? 12.135 13.222 -0.422 1.00 98.50 611 GLU A N 1
ATOM 4783 C CA . GLU A 1 611 ? 11.321 12.788 0.707 1.00 98.50 611 GLU A CA 1
ATOM 4784 C C . GLU A 1 611 ? 11.651 11.354 1.108 1.00 98.50 611 GLU A C 1
ATOM 4786 O O . GLU A 1 611 ? 12.071 10.534 0.295 1.00 98.50 611 GLU A O 1
ATOM 4791 N N . ILE A 1 612 ? 11.406 11.043 2.372 1.00 98.62 612 ILE A N 1
ATOM 4792 C CA . ILE A 1 612 ? 11.313 9.685 2.887 1.00 98.62 612 ILE A CA 1
ATOM 4793 C C . ILE A 1 612 ? 9.835 9.373 3.008 1.00 98.62 612 ILE A C 1
ATOM 4795 O O . ILE A 1 612 ? 9.143 10.018 3.793 1.00 98.62 612 ILE A O 1
ATOM 4799 N N . TRP A 1 613 ? 9.352 8.408 2.231 1.00 98.69 613 TRP A N 1
ATOM 4800 C CA . TRP A 1 613 ? 7.985 7.919 2.367 1.00 98.69 613 TRP A CA 1
ATOM 4801 C C . TRP A 1 613 ? 7.955 6.776 3.374 1.00 98.69 613 TRP A C 1
ATOM 4803 O O . TRP A 1 613 ? 8.654 5.766 3.221 1.00 98.69 613 TRP A O 1
ATOM 4813 N N . THR A 1 614 ? 7.145 6.934 4.414 1.00 98.06 614 THR A N 1
ATOM 4814 C CA . THR A 1 614 ? 7.071 6.005 5.551 1.00 98.06 614 THR A CA 1
ATOM 4815 C C . THR A 1 614 ? 6.642 4.612 5.088 1.00 98.06 614 THR A C 1
ATOM 4817 O O . THR A 1 614 ? 7.333 3.623 5.334 1.00 98.06 614 THR A O 1
ATOM 4820 N N . GLY A 1 615 ? 5.561 4.536 4.309 1.00 98.06 615 GLY A N 1
ATOM 4821 C CA . GLY A 1 615 ? 5.045 3.276 3.782 1.00 98.06 615 GLY A CA 1
ATOM 4822 C C . GLY A 1 615 ? 5.964 2.594 2.761 1.00 98.06 615 GLY A C 1
ATOM 4823 O O . GLY A 1 615 ? 6.071 1.370 2.766 1.00 98.06 615 GLY A O 1
ATOM 4824 N N . VAL A 1 616 ? 6.684 3.361 1.932 1.00 98.56 616 VAL A N 1
ATOM 4825 C CA . VAL A 1 616 ? 7.676 2.812 0.981 1.00 98.56 616 VAL A CA 1
ATOM 4826 C C . VAL A 1 616 ? 8.878 2.238 1.726 1.00 98.56 616 VAL A C 1
ATOM 4828 O O . VAL A 1 616 ? 9.363 1.165 1.374 1.00 98.56 616 VAL A O 1
ATOM 4831 N N . THR A 1 617 ? 9.323 2.905 2.794 1.00 98.62 617 THR A N 1
ATOM 4832 C CA . THR A 1 617 ? 10.398 2.399 3.659 1.00 98.62 617 THR A CA 1
ATOM 4833 C C . THR A 1 617 ? 10.026 1.039 4.256 1.00 98.62 617 THR A C 1
ATOM 4835 O O . THR A 1 617 ? 10.837 0.113 4.222 1.00 98.62 617 THR A O 1
ATOM 4838 N N . TYR A 1 618 ? 8.795 0.882 4.751 1.00 98.50 618 TYR A N 1
ATOM 4839 C CA . TYR A 1 618 ? 8.335 -0.393 5.306 1.00 98.50 618 TYR A CA 1
ATOM 4840 C C . TYR A 1 618 ? 8.151 -1.491 4.258 1.00 98.50 618 TYR A C 1
ATOM 4842 O O . TYR A 1 618 ? 8.606 -2.613 4.465 1.00 98.50 618 TYR A O 1
ATOM 4850 N N . ALA A 1 619 ? 7.483 -1.192 3.147 1.00 94.88 619 ALA A N 1
ATOM 4851 C CA . ALA A 1 619 ? 7.167 -2.188 2.132 1.00 94.88 619 ALA A CA 1
ATOM 4852 C C . ALA A 1 619 ? 8.338 -2.438 1.180 1.00 94.88 619 ALA A C 1
ATOM 4854 O O . ALA A 1 619 ? 8.982 -3.484 1.226 1.00 94.88 619 ALA A O 1
ATOM 4855 N N . ALA A 1 620 ? 8.622 -1.464 0.321 1.00 85.81 620 ALA A N 1
ATOM 4856 C CA . ALA A 1 620 ? 9.521 -1.638 -0.807 1.00 85.81 620 ALA A CA 1
ATOM 4857 C C . ALA A 1 620 ? 10.975 -1.880 -0.397 1.00 85.81 620 ALA A C 1
ATOM 4859 O O . ALA A 1 620 ? 11.691 -2.602 -1.092 1.00 85.81 620 ALA A O 1
ATOM 4860 N N . ALA A 1 621 ? 11.400 -1.315 0.735 1.00 91.44 621 ALA A N 1
ATOM 4861 C CA . ALA A 1 621 ? 12.717 -1.575 1.298 1.00 91.44 621 ALA A CA 1
ATOM 4862 C C . ALA A 1 621 ? 12.674 -2.707 2.334 1.00 91.44 621 ALA A C 1
ATOM 4864 O O . ALA A 1 621 ? 13.151 -3.805 2.050 1.00 91.44 621 ALA A O 1
ATOM 4865 N N . ALA A 1 622 ? 12.099 -2.476 3.518 1.00 92.00 622 ALA A N 1
ATOM 4866 C CA . ALA A 1 622 ? 12.258 -3.398 4.642 1.00 92.00 622 ALA A CA 1
ATOM 4867 C C . ALA A 1 622 ? 11.591 -4.768 4.414 1.00 92.00 622 ALA A C 1
ATOM 4869 O O . ALA A 1 622 ? 12.232 -5.797 4.622 1.00 92.00 622 ALA A O 1
ATOM 4870 N N . ALA A 1 623 ? 10.344 -4.829 3.938 1.00 96.00 623 ALA A N 1
ATOM 4871 C CA . ALA A 1 623 ? 9.689 -6.113 3.677 1.00 96.00 623 ALA A CA 1
ATOM 4872 C C . ALA A 1 623 ? 10.377 -6.893 2.542 1.00 96.00 623 ALA A C 1
ATOM 4874 O O . ALA A 1 623 ? 10.541 -8.108 2.649 1.00 96.00 623 ALA A O 1
ATOM 4875 N N . THR A 1 624 ? 10.845 -6.214 1.492 1.00 97.50 624 THR A N 1
ATOM 4876 C CA . THR A 1 624 ? 11.631 -6.847 0.416 1.00 97.50 624 THR A CA 1
ATOM 4877 C C . THR A 1 624 ? 12.971 -7.380 0.918 1.00 97.50 624 THR A C 1
ATOM 4879 O O . THR A 1 624 ? 13.363 -8.480 0.542 1.00 97.50 624 THR A O 1
ATOM 4882 N N . MET A 1 625 ? 13.654 -6.644 1.801 1.00 98.12 625 MET A N 1
ATOM 4883 C CA . MET A 1 625 ? 14.882 -7.102 2.458 1.00 98.12 625 MET A CA 1
ATOM 4884 C C . MET A 1 625 ? 14.635 -8.360 3.299 1.00 98.12 625 MET A C 1
ATOM 4886 O O . MET A 1 625 ? 15.412 -9.302 3.189 1.00 98.12 625 MET A O 1
ATOM 4890 N N . ILE A 1 626 ? 13.532 -8.438 4.056 1.00 96.75 626 ILE A N 1
ATOM 4891 C CA . ILE A 1 626 ? 13.155 -9.664 4.789 1.00 96.75 626 ILE A CA 1
ATOM 4892 C C . ILE A 1 626 ? 12.964 -10.836 3.819 1.00 96.75 626 ILE A C 1
ATOM 4894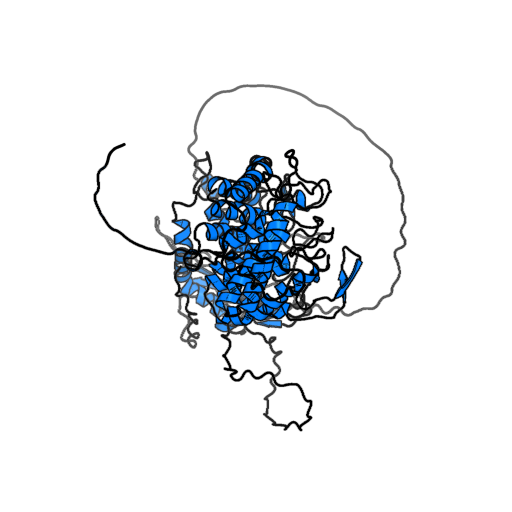 O O . ILE A 1 626 ? 13.519 -11.910 4.037 1.00 96.75 626 ILE A O 1
ATOM 4898 N N . LEU A 1 627 ? 12.221 -10.632 2.724 1.00 96.00 627 LEU A N 1
ATOM 4899 C CA . LEU A 1 627 ? 11.974 -11.676 1.719 1.00 96.00 627 LEU A CA 1
ATOM 4900 C C . LEU A 1 627 ? 13.259 -12.148 1.016 1.00 96.00 627 LEU A C 1
ATOM 4902 O O . LEU A 1 627 ? 13.317 -13.294 0.580 1.00 96.00 627 LEU A O 1
ATOM 4906 N N . ALA A 1 628 ? 14.284 -11.296 0.943 1.00 96.38 628 ALA A N 1
ATOM 4907 C CA . ALA A 1 628 ? 15.609 -11.617 0.413 1.00 96.38 628 ALA A CA 1
ATOM 4908 C C . ALA A 1 628 ? 16.602 -12.137 1.479 1.00 96.38 628 ALA A C 1
ATOM 4910 O O . ALA A 1 628 ? 17.777 -12.321 1.178 1.00 96.38 628 ALA A O 1
ATOM 4911 N N . GLY A 1 629 ? 16.173 -12.353 2.729 1.00 95.31 629 GLY A N 1
ATOM 4912 C CA . GLY A 1 629 ? 17.038 -12.839 3.815 1.00 95.31 629 GLY A CA 1
ATOM 4913 C C . GLY A 1 629 ? 17.968 -11.785 4.437 1.00 95.31 629 GLY A C 1
ATOM 4914 O O . GLY A 1 629 ? 18.892 -12.134 5.167 1.00 95.31 629 GLY A O 1
ATOM 4915 N N . MET A 1 630 ? 17.728 -10.497 4.182 1.00 96.12 630 MET A N 1
ATOM 4916 C CA . MET A 1 630 ? 18.485 -9.346 4.695 1.00 96.12 630 MET A CA 1
ATOM 4917 C C . MET A 1 630 ? 17.800 -8.721 5.928 1.00 96.12 630 MET A C 1
ATOM 4919 O O . MET A 1 630 ? 17.529 -7.518 5.969 1.00 96.12 630 MET A O 1
ATOM 4923 N N . GLU A 1 631 ? 17.452 -9.541 6.923 1.00 92.38 631 GLU A N 1
ATOM 4924 C CA . GLU A 1 631 ? 16.619 -9.116 8.062 1.00 92.38 631 GLU A CA 1
ATOM 4925 C C . GLU A 1 631 ? 17.244 -7.978 8.891 1.00 92.38 631 GLU A C 1
ATOM 4927 O O . GLU A 1 631 ? 16.541 -7.046 9.277 1.00 92.38 631 GLU A O 1
ATOM 4932 N N . GLU A 1 632 ? 18.560 -7.990 9.125 1.00 90.69 632 GLU A N 1
ATOM 4933 C CA . GLU A 1 632 ? 19.248 -6.934 9.888 1.00 90.69 632 GLU A CA 1
ATOM 4934 C C . GLU A 1 632 ? 19.110 -5.559 9.210 1.00 90.69 632 GLU A C 1
ATOM 4936 O O . GLU A 1 632 ? 18.732 -4.566 9.844 1.00 90.69 632 GLU A O 1
ATOM 4941 N N . GLN A 1 633 ? 19.350 -5.509 7.897 1.00 95.25 633 GLN A N 1
ATOM 4942 C CA . GLN A 1 633 ? 19.176 -4.310 7.080 1.00 95.25 633 GLN A CA 1
ATOM 4943 C C . GLN A 1 633 ? 17.712 -3.860 7.071 1.00 95.25 633 GLN A C 1
ATOM 4945 O O . GLN A 1 633 ? 17.434 -2.661 7.167 1.00 95.25 633 GLN A O 1
ATOM 4950 N N . ALA A 1 634 ? 16.773 -4.808 6.999 1.00 95.94 634 ALA A N 1
ATOM 4951 C CA . ALA A 1 634 ? 15.346 -4.519 7.017 1.00 95.94 634 ALA A CA 1
ATOM 4952 C C . ALA A 1 634 ? 14.913 -3.829 8.313 1.00 95.94 634 ALA A C 1
ATOM 4954 O O . ALA A 1 634 ? 14.267 -2.779 8.272 1.00 95.94 634 ALA A O 1
ATOM 4955 N N . PHE A 1 635 ? 15.286 -4.392 9.465 1.00 93.62 635 PHE A N 1
ATOM 4956 C CA . PHE A 1 635 ? 14.915 -3.829 10.759 1.00 93.62 635 PHE A CA 1
ATOM 4957 C C . PHE A 1 635 ? 15.610 -2.498 11.026 1.00 93.62 635 PHE A C 1
ATOM 4959 O O . PHE A 1 635 ? 14.949 -1.584 11.507 1.00 93.62 635 PHE A O 1
ATOM 4966 N N . THR A 1 636 ? 16.872 -2.335 10.621 1.00 93.81 636 THR A N 1
ATOM 4967 C CA . THR A 1 636 ? 17.566 -1.035 10.689 1.00 93.81 636 THR A CA 1
ATOM 4968 C C . THR A 1 636 ? 16.849 0.025 9.844 1.00 93.81 636 THR A C 1
ATOM 4970 O O . THR A 1 636 ? 16.627 1.151 10.286 1.00 93.81 636 THR A O 1
ATOM 4973 N N . THR A 1 637 ? 16.417 -0.341 8.634 1.00 96.31 637 THR A N 1
ATOM 4974 C CA . THR A 1 637 ? 15.677 0.552 7.728 1.00 96.31 637 THR A CA 1
ATOM 4975 C C . THR A 1 637 ? 14.332 0.981 8.323 1.00 96.31 637 THR A C 1
ATOM 4977 O O . THR A 1 637 ? 13.993 2.166 8.310 1.00 96.31 637 THR A O 1
ATOM 4980 N N . ALA A 1 638 ? 13.576 0.033 8.879 1.00 95.88 638 ALA A N 1
ATOM 4981 C CA . ALA A 1 638 ? 12.286 0.282 9.521 1.00 95.88 638 ALA A CA 1
ATOM 4982 C C . ALA A 1 638 ? 12.416 1.069 10.837 1.00 95.88 638 ALA A C 1
ATOM 4984 O O . ALA A 1 638 ? 11.578 1.922 11.138 1.00 95.88 638 ALA A O 1
ATOM 4985 N N . GLU A 1 639 ? 13.474 0.816 11.608 1.00 92.94 639 GLU A N 1
ATOM 4986 C CA . GLU A 1 639 ? 13.767 1.514 12.859 1.00 92.94 639 GLU A CA 1
ATOM 4987 C C . GLU A 1 639 ? 13.987 3.013 12.638 1.00 92.94 639 GLU A C 1
ATOM 4989 O O . GLU A 1 639 ? 13.595 3.817 13.482 1.00 92.94 639 GLU A O 1
ATOM 4994 N N . GLY A 1 640 ? 14.505 3.418 11.477 1.00 94.69 640 GLY A N 1
ATOM 4995 C CA . GLY A 1 640 ? 14.598 4.828 11.112 1.00 94.69 640 GLY A CA 1
ATOM 4996 C C . GLY A 1 640 ? 13.251 5.566 11.139 1.00 94.69 640 GLY A C 1
ATOM 4997 O O . GLY A 1 640 ? 13.208 6.721 11.561 1.00 94.69 640 GLY A O 1
ATOM 4998 N N . ILE A 1 641 ? 12.144 4.907 10.770 1.00 96.25 641 ILE A N 1
ATOM 4999 C CA . ILE A 1 641 ? 10.794 5.492 10.883 1.00 96.25 641 ILE A CA 1
ATOM 5000 C C . ILE A 1 641 ? 10.374 5.593 12.353 1.00 96.25 641 ILE A C 1
ATOM 5002 O O . ILE A 1 641 ? 9.827 6.618 12.758 1.00 96.25 641 ILE A O 1
ATOM 5006 N N . PHE A 1 642 ? 10.667 4.582 13.177 1.00 94.81 642 PHE A N 1
ATOM 5007 C CA . PHE A 1 642 ? 10.386 4.652 14.614 1.00 94.81 642 PHE A CA 1
ATOM 5008 C C . PHE A 1 642 ? 11.156 5.800 15.280 1.00 94.81 642 PHE A C 1
ATOM 5010 O O . PHE A 1 642 ? 10.559 6.616 15.979 1.00 94.81 642 PHE A O 1
ATOM 5017 N N . ILE A 1 643 ? 12.465 5.906 15.040 1.00 93.56 643 ILE A N 1
ATOM 5018 C CA . ILE A 1 643 ? 13.306 6.946 15.643 1.00 93.56 643 ILE A CA 1
ATOM 5019 C C . ILE A 1 643 ? 12.800 8.332 15.235 1.00 93.56 643 ILE A C 1
ATOM 5021 O O . ILE A 1 643 ? 12.566 9.173 16.100 1.00 93.56 643 ILE A O 1
ATOM 5025 N N . ALA A 1 644 ? 12.589 8.573 13.940 1.00 94.06 644 ALA A N 1
ATOM 5026 C CA . ALA A 1 644 ? 12.171 9.887 13.463 1.00 94.06 644 ALA A CA 1
ATOM 5027 C C . ALA A 1 644 ? 10.712 10.225 13.809 1.00 94.06 644 ALA A C 1
ATOM 5029 O O . ALA A 1 644 ? 10.419 11.376 14.115 1.00 94.06 644 ALA A O 1
ATOM 5030 N N . GLY A 1 645 ? 9.791 9.262 13.750 1.00 93.88 645 GLY A N 1
ATOM 5031 C CA . GLY A 1 645 ? 8.355 9.518 13.882 1.00 93.88 645 GLY A CA 1
ATOM 5032 C C . GLY A 1 645 ? 7.778 9.278 15.277 1.00 93.88 645 GLY A C 1
ATOM 5033 O O . GLY A 1 645 ? 6.936 10.055 15.721 1.00 93.88 645 GLY A O 1
ATOM 5034 N N . TRP A 1 646 ? 8.221 8.224 15.964 1.00 93.12 646 TRP A N 1
ATOM 5035 C CA . TRP A 1 646 ? 7.558 7.677 17.155 1.00 93.12 646 TRP A CA 1
ATOM 5036 C C . TRP A 1 646 ? 8.336 7.872 18.461 1.00 93.12 646 TRP A C 1
ATOM 5038 O O . TRP A 1 646 ? 7.725 7.885 19.530 1.00 93.12 646 TRP A O 1
ATOM 5048 N N . SER A 1 647 ? 9.664 7.995 18.396 1.00 90.69 647 SER A N 1
ATOM 5049 C CA . SER A 1 647 ? 10.502 8.153 19.589 1.00 90.69 647 SER A CA 1
ATOM 5050 C C . SER A 1 647 ? 10.385 9.548 20.212 1.00 90.69 647 SER A C 1
ATOM 5052 O O . SER A 1 647 ? 10.055 10.519 19.529 1.00 90.69 647 SER A O 1
ATOM 5054 N N . GLU A 1 648 ? 10.710 9.664 21.503 1.00 87.94 648 GLU A N 1
ATOM 5055 C CA . GLU A 1 648 ? 10.723 10.948 22.224 1.00 87.94 648 GLU A CA 1
ATOM 5056 C C . GLU A 1 648 ? 11.744 11.948 21.654 1.00 87.94 648 GLU A C 1
ATOM 5058 O O . GLU A 1 648 ? 11.544 13.157 21.741 1.00 87.94 648 GLU A O 1
ATOM 5063 N N . GLU A 1 649 ? 12.822 11.449 21.039 1.00 86.38 649 GLU A N 1
ATOM 5064 C CA . GLU A 1 649 ? 13.848 12.259 20.368 1.00 86.38 649 GLU A CA 1
ATOM 5065 C C . GLU A 1 649 ? 13.465 12.639 18.923 1.00 86.38 649 GLU A C 1
ATOM 5067 O O . GLU A 1 649 ? 14.198 13.380 18.262 1.00 86.38 649 GLU A O 1
ATOM 5072 N N . GLY A 1 650 ? 12.358 12.092 18.410 1.00 90.44 650 GLY A N 1
ATOM 5073 C CA . GLY A 1 650 ? 11.883 12.287 17.045 1.00 90.44 650 GLY A CA 1
ATOM 5074 C C . GLY A 1 650 ? 11.087 13.578 16.841 1.00 90.44 650 GLY A C 1
ATOM 5075 O O . GLY A 1 650 ? 11.099 14.509 17.644 1.00 90.44 650 GLY A O 1
ATOM 5076 N N . TYR A 1 651 ? 10.353 13.631 15.733 1.00 93.25 651 TYR A N 1
ATOM 5077 C CA . TYR A 1 651 ? 9.553 14.782 15.313 1.00 93.25 651 TYR A CA 1
ATOM 5078 C C . TYR A 1 651 ? 8.124 14.796 15.882 1.00 93.25 651 TYR A C 1
ATOM 5080 O O . TYR A 1 651 ? 7.379 15.741 15.625 1.00 93.25 651 TYR A O 1
ATOM 5088 N N . GLY A 1 652 ? 7.735 13.780 16.663 1.00 92.31 652 GLY A N 1
ATOM 5089 C CA . GLY A 1 652 ? 6.450 13.744 17.371 1.00 92.31 652 GLY A CA 1
ATOM 5090 C C . GLY A 1 652 ? 5.243 13.394 16.494 1.00 92.31 652 GLY A C 1
ATOM 5091 O O . GLY A 1 652 ? 4.177 13.989 16.644 1.00 92.31 652 GLY A O 1
ATOM 5092 N N . TYR A 1 653 ? 5.388 12.424 15.589 1.00 94.94 653 TYR A N 1
ATOM 5093 C CA . TYR A 1 653 ? 4.328 11.985 14.669 1.00 94.94 653 TYR A CA 1
ATOM 5094 C C . TYR A 1 653 ? 3.511 10.785 15.159 1.00 94.94 653 TYR A C 1
ATOM 5096 O O . TYR A 1 653 ? 2.713 10.236 14.398 1.00 94.94 653 TYR A O 1
ATOM 5104 N N . SER A 1 654 ? 3.653 10.391 16.423 1.00 92.88 654 SER A N 1
ATOM 5105 C CA . SER A 1 654 ? 2.868 9.312 17.027 1.00 92.88 654 SER A CA 1
ATOM 5106 C C . SER A 1 654 ? 1.363 9.526 16.822 1.00 92.88 654 SER A C 1
ATOM 5108 O O . SER A 1 654 ? 0.832 10.585 17.162 1.00 92.88 654 SER A O 1
ATOM 5110 N N . PHE A 1 655 ? 0.683 8.515 16.267 1.00 95.50 655 PHE A N 1
ATOM 5111 C CA . PHE A 1 655 ? -0.751 8.534 15.912 1.00 95.50 655 PHE A CA 1
ATOM 5112 C C . PHE A 1 655 ? -1.168 9.626 14.916 1.00 95.50 655 PHE A C 1
ATOM 5114 O O . PHE A 1 655 ? -2.332 10.028 14.852 1.00 95.50 655 PHE A O 1
ATOM 5121 N N . GLN A 1 656 ? -0.212 10.108 14.134 1.00 95.56 656 GLN A N 1
ATOM 5122 C CA . GLN A 1 656 ? -0.435 11.023 13.023 1.00 95.56 656 GLN A CA 1
ATOM 5123 C C . GLN A 1 656 ? 0.608 10.817 11.923 1.00 95.56 656 GLN A C 1
ATOM 5125 O O . GLN A 1 656 ? 0.895 11.750 11.175 1.00 95.56 656 GLN A O 1
ATOM 5130 N N . THR A 1 657 ? 1.164 9.603 11.825 1.00 97.44 657 THR A N 1
ATOM 5131 C CA . THR A 1 657 ? 2.239 9.245 10.900 1.00 97.44 657 THR A CA 1
ATOM 5132 C C . THR A 1 657 ? 1.950 9.786 9.496 1.00 97.44 657 THR A C 1
ATOM 5134 O O . THR A 1 657 ? 0.890 9.476 8.937 1.00 97.44 657 THR A O 1
ATOM 5137 N N . PRO A 1 658 ? 2.839 10.631 8.941 1.00 97.75 658 PRO A N 1
ATOM 5138 C CA . PRO A 1 658 ? 2.617 11.246 7.645 1.00 97.75 658 PRO A CA 1
ATOM 5139 C C . PRO A 1 658 ? 2.937 10.297 6.488 1.00 97.75 658 PRO A C 1
ATOM 5141 O O . PRO A 1 658 ? 3.596 9.268 6.667 1.00 97.75 658 PRO A O 1
ATOM 5144 N N . GLU A 1 659 ? 2.540 10.693 5.278 1.00 97.88 659 GLU A N 1
ATOM 5145 C CA . GLU A 1 659 ? 3.050 10.088 4.041 1.00 97.88 659 GLU A CA 1
ATOM 5146 C C . GLU A 1 659 ? 4.574 10.181 4.007 1.00 97.88 659 GLU A C 1
ATOM 5148 O O . GLU A 1 659 ? 5.275 9.192 3.781 1.00 97.88 659 GLU A O 1
ATOM 5153 N N . ALA A 1 660 ? 5.080 11.392 4.253 1.00 98.06 660 ALA A N 1
ATOM 5154 C CA . ALA A 1 660 ? 6.468 11.720 4.006 1.00 98.06 660 ALA A CA 1
ATOM 5155 C C . ALA A 1 660 ? 7.063 12.714 5.000 1.00 98.06 660 ALA A C 1
ATOM 5157 O O . ALA A 1 660 ? 6.349 13.529 5.588 1.00 98.06 660 ALA A O 1
ATOM 5158 N N . TRP A 1 661 ? 8.395 12.714 5.083 1.00 97.81 661 TRP A N 1
ATOM 5159 C CA . TRP A 1 661 ? 9.184 13.832 5.604 1.00 97.81 661 TRP A CA 1
ATOM 5160 C C . TRP A 1 661 ? 10.494 14.044 4.836 1.00 97.81 661 TRP A C 1
ATOM 5162 O O . TRP A 1 661 ? 11.017 13.127 4.202 1.00 97.81 661 TRP A O 1
ATOM 5172 N N . THR A 1 662 ? 11.056 15.253 4.897 1.00 95.44 662 THR A N 1
ATOM 5173 C CA . THR A 1 662 ? 12.411 15.546 4.391 1.00 95.44 662 THR A CA 1
ATOM 5174 C C . THR A 1 662 ? 13.493 15.145 5.400 1.00 95.44 662 THR A C 1
ATOM 5176 O O . THR A 1 662 ? 13.210 14.836 6.557 1.00 95.44 662 THR A O 1
ATOM 5179 N N . THR A 1 663 ? 14.767 15.220 4.999 1.00 90.44 663 THR A N 1
ATOM 5180 C CA . THR A 1 663 ? 15.949 14.978 5.861 1.00 90.44 663 THR A CA 1
ATOM 5181 C C . THR A 1 663 ? 16.107 15.938 7.048 1.00 90.44 663 THR A C 1
ATOM 5183 O O . THR A 1 663 ? 17.023 15.800 7.869 1.00 90.44 663 THR A O 1
ATOM 5186 N N . ASP A 1 664 ? 15.226 16.928 7.112 1.00 89.06 664 ASP A N 1
ATOM 5187 C CA . ASP A 1 664 ? 15.200 18.026 8.071 1.00 89.06 664 ASP A CA 1
ATOM 5188 C C . ASP A 1 664 ? 13.976 17.903 8.995 1.00 89.06 664 ASP A C 1
ATOM 5190 O O . ASP A 1 664 ? 13.848 18.676 9.940 1.00 89.06 664 ASP A O 1
ATOM 5194 N N . GLY A 1 665 ? 13.110 16.909 8.757 1.00 89.12 665 GLY A N 1
ATOM 5195 C CA . GLY A 1 665 ? 11.926 16.639 9.569 1.00 89.12 665 GLY A CA 1
ATOM 5196 C C . GLY A 1 665 ? 10.701 17.463 9.193 1.00 89.12 665 GLY A C 1
ATOM 5197 O O . GLY A 1 665 ? 9.792 17.600 10.001 1.00 89.12 665 GLY A O 1
ATOM 5198 N N . HIS A 1 666 ? 10.649 18.053 7.996 1.00 93.81 666 HIS A N 1
ATOM 5199 C CA . HIS A 1 666 ? 9.417 18.672 7.510 1.00 93.81 666 HIS A CA 1
ATOM 5200 C C . HIS A 1 666 ? 8.516 17.603 6.902 1.00 93.81 666 HIS A C 1
ATOM 5202 O O . HIS A 1 666 ? 8.921 16.951 5.942 1.00 93.81 666 HIS A O 1
ATOM 5208 N N . PHE A 1 667 ? 7.316 17.425 7.456 1.00 95.75 667 PHE A N 1
ATOM 5209 C CA . PHE A 1 667 ? 6.362 16.419 6.995 1.00 95.75 667 PHE A CA 1
ATOM 5210 C C . PHE A 1 667 ? 5.490 16.903 5.830 1.00 95.75 667 PHE A C 1
ATOM 5212 O O . PHE A 1 667 ? 5.324 18.106 5.608 1.00 95.75 667 PHE A O 1
ATOM 5219 N N . ARG A 1 668 ? 4.859 15.945 5.146 1.00 96.38 668 ARG A N 1
ATOM 5220 C CA . ARG A 1 668 ? 3.739 16.162 4.225 1.00 96.38 668 ARG A CA 1
ATOM 5221 C C . ARG A 1 668 ? 2.626 15.157 4.512 1.00 96.38 668 ARG A C 1
ATOM 5223 O O . ARG A 1 668 ? 2.889 13.958 4.567 1.00 96.38 668 ARG A O 1
ATOM 5230 N N . SER A 1 669 ? 1.401 15.666 4.649 1.00 94.56 669 SER A N 1
ATOM 5231 C CA . SER A 1 669 ? 0.171 14.908 4.879 1.00 94.56 669 SER A CA 1
ATOM 5232 C C . SER A 1 669 ? 0.201 13.978 6.088 1.00 94.56 669 SER A C 1
ATOM 5234 O O . SER A 1 669 ? 0.528 12.802 5.958 1.00 94.56 669 SER A O 1
ATOM 5236 N N . LEU A 1 670 ? -0.221 14.493 7.244 1.00 95.00 670 LEU A N 1
ATOM 5237 C CA . LEU A 1 670 ? -0.419 13.717 8.477 1.00 95.00 670 LEU A CA 1
ATOM 5238 C C . LEU A 1 670 ? -1.592 12.739 8.370 1.00 95.00 670 LEU A C 1
ATOM 5240 O O . LEU A 1 670 ? -2.474 12.910 7.527 1.00 95.00 670 LEU A O 1
ATOM 5244 N N . ILE A 1 671 ? -1.617 11.767 9.291 1.00 95.50 671 ILE A N 1
ATOM 5245 C CA . ILE A 1 671 ? -2.645 10.719 9.389 1.00 95.50 671 ILE A CA 1
ATOM 5246 C C . ILE A 1 671 ? -2.823 10.086 8.009 1.00 95.50 671 ILE A C 1
ATOM 5248 O O . ILE A 1 671 ? -3.802 10.360 7.314 1.00 95.50 671 ILE A O 1
ATOM 5252 N N . TYR A 1 672 ? -1.826 9.310 7.586 1.00 97.50 672 TYR A N 1
ATOM 5253 C CA . TYR A 1 672 ? -1.742 8.775 6.231 1.00 97.50 672 TYR A CA 1
ATOM 5254 C C . TYR A 1 672 ? -1.925 7.259 6.176 1.00 97.50 672 TYR A C 1
ATOM 5256 O O . TYR A 1 672 ? -1.532 6.542 7.095 1.00 97.50 672 TYR A O 1
ATOM 5264 N N . MET A 1 673 ? -2.481 6.763 5.069 1.00 97.50 673 MET A N 1
ATOM 5265 C CA . MET A 1 673 ? -2.784 5.340 4.883 1.00 97.50 673 MET A CA 1
ATOM 5266 C C . MET A 1 673 ? -1.546 4.466 4.659 1.00 97.50 673 MET A C 1
ATOM 5268 O O . MET A 1 673 ? -1.463 3.357 5.188 1.00 97.50 673 MET A O 1
ATOM 5272 N N . ARG A 1 674 ? -0.577 4.943 3.868 1.00 98.06 674 ARG A N 1
ATOM 5273 C CA . ARG A 1 674 ? 0.607 4.164 3.459 1.00 98.06 674 ARG A CA 1
ATOM 5274 C C . ARG A 1 674 ? 1.434 3.573 4.619 1.00 98.06 674 ARG A C 1
ATOM 5276 O O . ARG A 1 674 ? 1.877 2.439 4.446 1.00 98.06 674 ARG A O 1
ATOM 5283 N N . PRO A 1 675 ? 1.637 4.241 5.778 1.00 98.31 675 PRO A N 1
ATOM 5284 C CA . PRO A 1 675 ? 2.319 3.669 6.948 1.00 98.31 675 PRO A CA 1
ATOM 5285 C C . PRO A 1 675 ? 1.827 2.294 7.422 1.00 98.31 675 PRO A C 1
ATOM 5287 O O . PRO A 1 675 ? 2.626 1.515 7.945 1.00 98.31 675 PRO A O 1
ATOM 5290 N N . LEU A 1 676 ? 0.560 1.929 7.166 1.00 98.12 676 LEU A N 1
ATOM 5291 C CA . LEU A 1 676 ? 0.043 0.578 7.439 1.00 98.12 676 LEU A CA 1
ATOM 5292 C C . LEU A 1 676 ? 0.865 -0.532 6.759 1.00 98.12 676 LEU A C 1
ATOM 5294 O O . LEU A 1 676 ? 0.804 -1.690 7.174 1.00 98.12 676 LEU A O 1
ATOM 5298 N N . ALA A 1 677 ? 1.683 -0.184 5.763 1.00 98.31 677 ALA A N 1
ATOM 5299 C CA . ALA A 1 677 ? 2.659 -1.049 5.116 1.00 98.31 677 ALA A CA 1
ATOM 5300 C C . ALA A 1 677 ? 3.655 -1.732 6.064 1.00 98.31 677 ALA A C 1
ATOM 5302 O O . ALA A 1 677 ? 4.245 -2.733 5.662 1.00 98.31 677 ALA A O 1
ATOM 5303 N N . ILE A 1 678 ? 3.826 -1.290 7.316 1.00 98.19 678 ILE A N 1
ATOM 5304 C CA . ILE A 1 678 ? 4.585 -2.056 8.324 1.00 98.19 678 ILE A CA 1
ATOM 5305 C C . ILE A 1 678 ? 4.055 -3.495 8.483 1.00 98.19 678 ILE A C 1
ATOM 5307 O O . ILE A 1 678 ? 4.823 -4.427 8.731 1.00 98.19 678 ILE A O 1
ATOM 5311 N N . TRP A 1 679 ? 2.764 -3.722 8.223 1.00 98.19 679 TRP A N 1
ATOM 5312 C CA . TRP A 1 679 ? 2.166 -5.059 8.200 1.00 98.19 679 TRP A CA 1
ATOM 5313 C C . TRP A 1 679 ? 2.665 -5.940 7.050 1.00 98.19 679 TRP A C 1
ATOM 5315 O O . TRP A 1 679 ? 2.605 -7.161 7.159 1.00 98.19 679 TRP A O 1
ATOM 5325 N N . SER A 1 680 ? 3.236 -5.367 5.989 1.00 98.00 680 SER A N 1
ATOM 5326 C CA . SER A 1 680 ? 3.921 -6.147 4.952 1.00 98.00 680 SER A CA 1
ATOM 5327 C C . SER A 1 680 ? 5.245 -6.753 5.441 1.00 98.00 680 SER A C 1
ATOM 5329 O O . SER A 1 680 ? 5.626 -7.828 4.981 1.00 98.00 680 SER A O 1
ATOM 5331 N N . MET A 1 681 ? 5.910 -6.143 6.433 1.00 97.44 681 MET A N 1
ATOM 5332 C CA . MET A 1 681 ? 7.052 -6.774 7.107 1.00 97.44 681 MET A CA 1
ATOM 5333 C C . MET A 1 681 ? 6.584 -7.969 7.937 1.00 97.44 681 MET A C 1
ATOM 5335 O O . MET A 1 681 ? 7.155 -9.052 7.839 1.00 97.44 681 MET A O 1
ATOM 5339 N N . GLN A 1 682 ? 5.502 -7.800 8.709 1.00 96.38 682 GLN A N 1
ATOM 5340 C CA . GLN A 1 682 ? 4.933 -8.901 9.490 1.00 96.38 682 GLN A CA 1
ATOM 5341 C C . GLN A 1 682 ? 4.468 -10.035 8.569 1.00 96.38 682 GLN A C 1
ATOM 5343 O O . GLN A 1 682 ? 4.672 -11.208 8.880 1.00 96.38 682 GLN A O 1
ATOM 5348 N N . TRP A 1 683 ? 3.895 -9.702 7.411 1.00 96.12 683 TRP A N 1
ATOM 5349 C CA . TRP A 1 683 ? 3.570 -10.659 6.358 1.00 96.12 683 TRP A CA 1
ATOM 5350 C C . TRP A 1 683 ? 4.796 -11.434 5.873 1.00 96.12 683 TRP A C 1
ATOM 5352 O O . TRP A 1 683 ? 4.748 -12.659 5.829 1.00 96.12 683 TRP A O 1
ATOM 5362 N N . ALA A 1 684 ? 5.899 -10.751 5.556 1.00 95.38 684 ALA A N 1
ATOM 5363 C CA . ALA A 1 684 ? 7.140 -11.388 5.115 1.00 95.38 684 ALA A CA 1
ATOM 5364 C C . ALA A 1 684 ? 7.726 -12.336 6.181 1.00 95.38 684 ALA A C 1
ATOM 5366 O O . ALA A 1 684 ? 8.156 -13.440 5.857 1.00 95.38 684 ALA A O 1
ATOM 5367 N N . LEU A 1 685 ? 7.656 -11.955 7.460 1.00 92.75 685 LEU A N 1
ATOM 5368 C CA . LEU A 1 685 ? 8.112 -12.768 8.600 1.00 92.75 685 LEU A CA 1
ATOM 5369 C C . LEU A 1 685 ? 7.195 -13.965 8.899 1.00 92.75 685 LEU A C 1
ATOM 5371 O O . LEU A 1 685 ? 7.593 -14.920 9.570 1.00 92.75 685 LEU A O 1
ATOM 5375 N N . SER A 1 686 ? 5.944 -13.915 8.438 1.00 90.88 686 SER A N 1
ATOM 5376 C CA . SER A 1 686 ? 4.918 -14.918 8.734 1.00 90.88 686 SER A CA 1
ATOM 5377 C C . SER A 1 686 ? 4.092 -15.292 7.504 1.00 90.88 686 SER A C 1
ATOM 5379 O O . SER A 1 686 ? 2.861 -15.369 7.570 1.00 90.88 686 SER A O 1
ATOM 5381 N N . LEU A 1 687 ? 4.788 -15.554 6.388 1.00 87.75 687 LEU A N 1
ATOM 5382 C CA . LEU A 1 687 ? 4.168 -15.855 5.098 1.00 87.75 687 LEU A CA 1
ATOM 5383 C C . LEU A 1 687 ? 3.056 -16.912 5.233 1.00 87.75 687 LEU A C 1
ATOM 5385 O O . LEU A 1 687 ? 3.256 -17.959 5.866 1.00 87.75 687 LEU A O 1
ATOM 5389 N N . PRO A 1 688 ? 1.874 -16.676 4.633 1.00 84.00 688 PRO A N 1
ATOM 5390 C CA . PRO A 1 688 ? 0.783 -17.636 4.664 1.00 84.00 688 PRO A CA 1
ATOM 5391 C C . PRO A 1 688 ? 1.196 -19.005 4.131 1.00 84.00 688 PRO A C 1
ATOM 5393 O O . PRO A 1 688 ? 1.823 -19.110 3.079 1.00 84.00 688 PRO A O 1
ATOM 5396 N N . LYS A 1 689 ? 0.744 -20.078 4.792 1.00 78.81 689 LYS A N 1
ATOM 5397 C CA . LYS A 1 689 ? 0.967 -21.452 4.302 1.00 78.81 689 LYS A CA 1
ATOM 5398 C C . LYS A 1 689 ? 0.473 -21.642 2.869 1.00 78.81 689 LYS A C 1
ATOM 5400 O O . LYS A 1 689 ? 1.158 -22.261 2.075 1.00 78.81 689 LYS A O 1
ATOM 5405 N N . ALA A 1 690 ? -0.667 -21.037 2.524 1.00 74.38 690 ALA A N 1
ATOM 5406 C CA . ALA A 1 690 ? -1.214 -21.072 1.167 1.00 74.38 690 ALA A CA 1
ATOM 5407 C C . ALA A 1 690 ? -0.240 -20.529 0.105 1.00 74.38 690 ALA A C 1
ATOM 5409 O O . ALA A 1 690 ? -0.247 -21.012 -1.021 1.00 74.38 690 ALA A O 1
ATOM 5410 N N . ILE A 1 691 ? 0.606 -19.561 0.469 1.00 79.50 691 ILE A N 1
ATOM 5411 C CA . ILE A 1 691 ? 1.666 -19.031 -0.394 1.00 79.50 691 ILE A CA 1
ATOM 5412 C C . ILE A 1 691 ? 2.867 -19.980 -0.432 1.00 79.50 691 ILE A C 1
ATOM 5414 O O . ILE A 1 691 ? 3.369 -20.283 -1.509 1.00 79.50 691 ILE A O 1
ATOM 5418 N N . LEU A 1 692 ? 3.310 -20.475 0.726 1.00 72.50 692 LEU A N 1
ATOM 5419 C CA . LEU A 1 692 ? 4.463 -21.381 0.821 1.00 72.50 692 LEU A CA 1
ATOM 5420 C C . LEU A 1 692 ? 4.227 -22.714 0.093 1.00 72.50 692 LEU A C 1
ATOM 5422 O O . LEU A 1 692 ? 5.145 -23.264 -0.513 1.00 72.50 692 LEU A O 1
ATOM 5426 N N . ASP A 1 693 ? 2.988 -23.201 0.127 1.00 72.81 693 ASP A N 1
ATOM 5427 C CA . ASP A 1 693 ? 2.561 -24.465 -0.474 1.00 72.81 693 ASP A CA 1
ATOM 5428 C C . ASP A 1 693 ? 2.054 -24.289 -1.922 1.00 72.81 693 ASP A C 1
ATOM 5430 O O . ASP A 1 693 ? 1.656 -25.268 -2.565 1.00 72.81 693 ASP A O 1
ATOM 5434 N N . ALA A 1 694 ? 2.038 -23.057 -2.449 1.00 65.00 694 ALA A N 1
ATOM 5435 C CA . ALA A 1 694 ? 1.513 -22.770 -3.777 1.00 65.00 694 ALA A CA 1
ATOM 5436 C C . ALA A 1 694 ? 2.307 -23.530 -4.862 1.00 65.00 694 ALA A C 1
ATOM 5438 O O . ALA A 1 694 ? 3.544 -23.557 -4.838 1.00 65.00 694 ALA A O 1
ATOM 5439 N N . PRO A 1 695 ? 1.634 -24.136 -5.861 1.00 59.62 695 PRO A N 1
ATOM 5440 C CA . PRO A 1 695 ? 2.324 -24.789 -6.963 1.00 59.62 695 PRO A CA 1
ATOM 5441 C C . PRO A 1 695 ? 3.218 -23.790 -7.699 1.00 59.62 695 PRO A C 1
ATOM 5443 O O . PRO A 1 695 ? 2.735 -22.789 -8.229 1.00 59.62 695 PRO A O 1
ATOM 5446 N N . LYS A 1 696 ? 4.520 -24.085 -7.789 1.00 67.06 696 LYS A N 1
ATOM 5447 C CA . LYS A 1 696 ? 5.448 -23.246 -8.553 1.00 67.06 696 LYS A CA 1
ATOM 5448 C C . LYS A 1 696 ? 5.050 -23.256 -10.024 1.00 67.06 696 LYS A C 1
ATOM 5450 O O . LYS A 1 696 ? 5.139 -24.279 -10.706 1.00 67.06 696 LYS A O 1
ATOM 5455 N N . ILE A 1 697 ? 4.621 -22.103 -10.524 1.00 66.50 697 ILE A N 1
ATOM 5456 C CA . ILE A 1 697 ? 4.316 -21.933 -11.940 1.00 66.50 697 ILE A CA 1
ATOM 5457 C C . ILE A 1 697 ? 5.629 -21.690 -12.659 1.00 66.50 697 ILE A C 1
ATOM 5459 O O . ILE A 1 697 ? 6.227 -20.622 -12.548 1.00 66.50 697 ILE A O 1
ATOM 5463 N N . ASN A 1 698 ? 6.078 -22.677 -13.429 1.00 66.56 698 ASN A N 1
ATOM 5464 C CA . ASN A 1 698 ? 7.205 -22.452 -14.313 1.00 66.56 698 ASN A CA 1
ATOM 5465 C C . ASN A 1 698 ? 6.742 -21.600 -15.504 1.00 66.56 698 ASN A C 1
ATOM 5467 O O . ASN A 1 698 ? 6.075 -22.079 -16.426 1.00 66.56 698 ASN A O 1
ATOM 5471 N N . MET A 1 699 ? 7.087 -20.314 -15.466 1.00 67.12 699 MET A N 1
ATOM 5472 C CA . MET A 1 699 ? 6.801 -19.367 -16.547 1.00 67.12 699 MET A CA 1
ATOM 5473 C C . MET A 1 699 ? 7.547 -19.712 -17.845 1.00 67.12 699 MET A C 1
ATOM 5475 O O . MET A 1 699 ? 7.151 -19.236 -18.905 1.00 67.12 699 MET A O 1
ATOM 5479 N N . MET A 1 700 ? 8.571 -20.571 -17.777 1.00 60.84 700 MET A N 1
ATOM 5480 C CA . MET A 1 700 ? 9.384 -21.002 -18.918 1.00 60.84 700 MET A CA 1
ATOM 5481 C C . MET A 1 700 ? 8.946 -22.351 -19.521 1.00 60.84 700 MET A C 1
ATOM 5483 O O . MET A 1 700 ? 9.309 -22.660 -20.659 1.00 60.84 700 MET A O 1
ATOM 5487 N N . ASP A 1 701 ? 8.126 -23.149 -18.826 1.00 53.03 701 ASP A N 1
ATOM 5488 C CA . ASP A 1 701 ? 7.672 -24.453 -19.330 1.00 53.03 701 ASP A CA 1
ATOM 5489 C C . ASP A 1 701 ? 6.501 -24.296 -20.310 1.00 53.03 701 ASP A C 1
ATOM 5491 O O . ASP A 1 701 ? 5.334 -24.391 -19.923 1.00 53.03 701 ASP A O 1
ATOM 5495 N N . ARG A 1 702 ? 6.846 -24.050 -21.586 1.00 45.97 702 ARG A N 1
ATOM 5496 C CA . ARG A 1 702 ? 6.141 -24.407 -22.849 1.00 45.97 702 ARG A CA 1
ATOM 5497 C C . ARG A 1 702 ? 6.393 -23.399 -23.979 1.00 45.97 702 ARG A C 1
ATOM 5499 O O . ARG A 1 702 ? 5.472 -22.995 -24.684 1.00 45.97 702 ARG A O 1
ATOM 5506 N N . ILE A 1 703 ? 7.652 -23.083 -24.270 1.00 44.75 703 ILE A N 1
ATOM 5507 C CA . ILE A 1 703 ? 8.006 -22.528 -25.587 1.00 44.75 703 ILE A CA 1
ATOM 5508 C C . ILE A 1 703 ? 8.153 -23.693 -26.580 1.00 44.75 703 ILE A C 1
ATOM 5510 O O . ILE A 1 703 ? 9.241 -24.028 -27.034 1.00 44.75 703 ILE A O 1
ATOM 5514 N N . LEU A 1 704 ? 7.044 -24.360 -26.908 1.00 35.62 704 LEU A N 1
ATOM 5515 C CA . LEU A 1 704 ? 6.944 -25.096 -28.169 1.00 35.62 704 LEU A CA 1
ATOM 5516 C C . LEU A 1 704 ? 6.201 -24.187 -29.136 1.00 35.62 704 LEU A C 1
ATOM 5518 O O . LEU A 1 704 ? 4.985 -24.276 -29.296 1.00 35.62 704 LEU A O 1
ATOM 5522 N N . VAL A 1 705 ? 6.951 -23.290 -29.775 1.00 35.66 705 VAL A N 1
ATOM 5523 C CA . VAL A 1 705 ? 6.482 -22.633 -30.994 1.00 35.66 705 VAL A CA 1
ATOM 5524 C C . VAL A 1 705 ? 6.208 -23.753 -31.996 1.00 35.66 705 VAL A C 1
ATOM 5526 O O . VAL A 1 705 ? 7.134 -24.393 -32.490 1.00 35.66 705 VAL A O 1
ATOM 5529 N N . SER A 1 706 ? 4.934 -24.047 -32.249 1.00 26.61 706 SER A N 1
ATOM 5530 C CA . SER A 1 706 ? 4.542 -24.970 -33.312 1.00 26.61 706 SER A CA 1
ATOM 5531 C C . SER A 1 706 ? 5.035 -24.397 -34.647 1.00 26.61 706 SER A C 1
ATOM 5533 O O . SER A 1 706 ? 4.630 -23.288 -35.007 1.00 26.61 706 SER A O 1
ATOM 5535 N N . PRO A 1 707 ? 5.899 -25.091 -35.411 1.00 31.25 707 PRO A N 1
ATOM 5536 C CA . PRO A 1 707 ? 6.397 -24.580 -36.679 1.00 31.25 707 PRO A CA 1
ATOM 5537 C C . PRO A 1 707 ? 5.351 -24.846 -37.764 1.00 31.25 707 PRO A C 1
ATOM 5539 O O . PRO A 1 707 ? 5.535 -25.724 -38.598 1.00 31.25 707 PRO A O 1
ATOM 5542 N N . HIS A 1 708 ? 4.208 -24.164 -37.724 1.00 33.06 708 HIS A N 1
ATOM 5543 C CA . HIS A 1 708 ? 3.152 -24.271 -38.742 1.00 33.06 708 HIS A CA 1
ATOM 5544 C C . HIS A 1 708 ? 2.683 -22.887 -39.213 1.00 33.06 708 HIS A C 1
ATOM 5546 O O . HIS A 1 708 ? 1.492 -22.625 -39.314 1.00 33.06 708 HIS A O 1
ATOM 5552 N N . SER A 1 709 ? 3.621 -22.000 -39.553 1.00 33.66 709 SER A N 1
ATOM 5553 C CA . SER A 1 709 ? 3.325 -20.819 -40.378 1.00 33.66 709 SER A CA 1
ATOM 5554 C C . SER A 1 709 ? 4.598 -20.187 -40.953 1.00 33.66 709 SER A C 1
ATOM 5556 O O . SER A 1 709 ? 4.972 -19.078 -40.592 1.00 33.66 709 SER A O 1
ATOM 5558 N N . ALA A 1 710 ? 5.278 -20.889 -41.860 1.00 28.45 710 ALA A N 1
ATOM 5559 C CA . ALA A 1 710 ? 6.205 -20.259 -42.801 1.00 28.45 710 ALA A CA 1
ATOM 5560 C C . ALA A 1 710 ? 6.274 -21.102 -44.083 1.00 28.45 710 ALA A C 1
ATOM 5562 O O . ALA A 1 710 ? 6.993 -22.094 -44.168 1.00 28.45 710 ALA A O 1
ATOM 5563 N N . LYS A 1 711 ? 5.464 -20.730 -45.077 1.00 29.95 711 LYS A N 1
ATOM 5564 C CA . LYS A 1 711 ? 5.613 -21.177 -46.465 1.00 29.95 711 LYS A CA 1
ATOM 5565 C C . LYS A 1 711 ? 6.443 -20.131 -47.218 1.00 29.95 711 LYS A C 1
ATOM 5567 O O . LYS A 1 711 ? 5.932 -19.045 -47.449 1.00 29.95 711 LYS A O 1
ATOM 5572 N N . SER A 1 712 ? 7.654 -20.493 -47.643 1.00 26.84 712 SER A N 1
ATOM 5573 C CA . SER A 1 712 ? 8.316 -20.030 -48.885 1.00 26.84 712 SER A CA 1
ATOM 5574 C C . SER A 1 712 ? 9.578 -20.883 -49.105 1.00 26.84 712 SER A C 1
ATOM 5576 O O . SER A 1 712 ? 10.489 -20.862 -48.286 1.00 26.84 712 SER A O 1
ATOM 5578 N N . SER A 1 713 ? 9.557 -21.862 -50.013 1.00 25.34 713 SER A N 1
ATOM 5579 C CA . SER A 1 713 ? 10.163 -21.797 -51.360 1.00 25.34 713 SER A CA 1
ATOM 5580 C C . SER A 1 713 ? 11.647 -21.384 -51.399 1.00 25.34 713 SER A C 1
ATOM 5582 O O . SER A 1 713 ? 11.942 -20.199 -51.500 1.00 25.34 713 SER A O 1
ATOM 5584 N N . HIS A 1 714 ? 12.574 -22.351 -51.393 1.00 26.98 714 HIS A N 1
ATOM 5585 C CA . HIS A 1 714 ? 13.388 -22.689 -52.576 1.00 26.98 714 HIS A CA 1
ATOM 5586 C C . HIS A 1 714 ? 14.453 -23.775 -52.305 1.00 26.98 714 HIS A C 1
ATOM 5588 O O . HIS A 1 714 ? 15.229 -23.693 -51.362 1.00 26.98 714 HIS A O 1
ATOM 5594 N N . ASN A 1 715 ? 14.472 -24.724 -53.247 1.00 27.16 715 ASN A N 1
ATOM 5595 C CA . ASN A 1 715 ? 15.553 -25.556 -53.788 1.00 27.16 715 ASN A CA 1
ATOM 5596 C C . ASN A 1 715 ? 16.259 -26.635 -52.942 1.00 27.16 715 ASN A C 1
ATOM 5598 O O . ASN A 1 715 ? 17.190 -26.395 -52.178 1.00 27.16 715 ASN A O 1
ATOM 5602 N N . ASP A 1 716 ? 15.852 -27.862 -53.279 1.00 26.97 716 ASP A N 1
ATOM 5603 C CA . ASP A 1 716 ? 16.562 -29.138 -53.227 1.00 26.97 716 ASP A CA 1
ATOM 5604 C C . ASP A 1 716 ? 18.030 -29.071 -53.668 1.00 26.97 716 ASP A C 1
ATOM 5606 O O . ASP A 1 716 ? 18.293 -28.636 -54.784 1.00 26.97 716 ASP A O 1
ATOM 5610 N N . ILE A 1 717 ? 18.932 -29.661 -52.870 1.00 28.47 717 ILE A N 1
ATOM 5611 C CA . ILE A 1 717 ? 19.858 -30.734 -53.294 1.00 28.47 717 ILE A CA 1
ATOM 5612 C C . ILE A 1 717 ? 20.081 -31.642 -52.074 1.00 28.47 717 ILE A C 1
ATOM 5614 O O . ILE A 1 717 ? 20.605 -31.216 -51.047 1.00 28.47 717 ILE A O 1
ATOM 5618 N N . GLY A 1 718 ? 19.632 -32.895 -52.167 1.00 26.61 718 GLY A N 1
ATOM 5619 C CA . GLY A 1 718 ? 19.679 -33.860 -51.070 1.00 26.61 718 GLY A CA 1
ATOM 5620 C C . GLY A 1 718 ? 20.947 -34.706 -51.014 1.00 26.61 718 GLY A C 1
ATOM 5621 O O . GLY A 1 718 ? 21.610 -34.895 -52.024 1.00 26.61 718 GLY A O 1
ATOM 5622 N N . VAL A 1 719 ? 21.197 -35.323 -49.853 1.00 28.53 719 VAL A N 1
ATOM 5623 C CA . VAL A 1 719 ? 21.889 -36.618 -49.724 1.00 28.53 719 VAL A CA 1
ATOM 5624 C C . VAL A 1 719 ? 21.297 -37.388 -48.535 1.00 28.53 719 VAL A C 1
ATOM 5626 O O . VAL A 1 719 ? 21.009 -36.837 -47.474 1.00 28.53 719 VAL A O 1
ATOM 5629 N N . ARG A 1 720 ? 21.058 -38.683 -48.764 1.00 28.50 720 ARG A N 1
ATOM 5630 C CA . ARG A 1 720 ? 20.355 -39.646 -47.907 1.00 28.50 720 ARG A CA 1
ATOM 5631 C C . ARG A 1 720 ? 21.137 -40.073 -46.656 1.00 28.50 720 ARG A C 1
ATOM 5633 O O . ARG A 1 720 ? 22.344 -40.281 -46.688 1.00 28.50 720 ARG A O 1
ATOM 5640 N N . LYS A 1 721 ? 20.351 -40.336 -45.605 1.00 28.59 721 LYS A N 1
ATOM 5641 C CA . LYS A 1 721 ? 20.662 -41.059 -44.360 1.00 28.59 721 LYS A CA 1
ATOM 5642 C C . LYS A 1 721 ? 21.346 -42.415 -44.583 1.00 28.59 721 LYS A C 1
ATOM 5644 O O . LYS A 1 721 ? 20.879 -43.209 -45.397 1.00 28.59 721 LYS A O 1
ATOM 5649 N N . ILE A 1 722 ? 22.278 -42.750 -43.690 1.00 27.67 722 ILE A N 1
ATOM 5650 C CA . ILE A 1 722 ? 22.501 -44.129 -43.235 1.00 27.67 722 ILE A CA 1
ATOM 5651 C C . ILE A 1 722 ? 22.271 -44.167 -41.723 1.00 27.67 722 ILE A C 1
ATOM 5653 O O . ILE A 1 722 ? 22.902 -43.448 -40.955 1.00 27.67 722 ILE A O 1
ATOM 5657 N N . ALA A 1 723 ? 21.320 -45.004 -41.321 1.00 27.81 723 ALA A N 1
ATOM 5658 C CA . ALA A 1 723 ? 21.009 -45.338 -39.942 1.00 27.81 723 ALA A CA 1
ATOM 5659 C C . ALA A 1 723 ? 21.771 -46.600 -39.523 1.00 27.81 723 ALA A C 1
ATOM 5661 O O . ALA A 1 723 ? 21.826 -47.548 -40.304 1.00 27.81 723 ALA A O 1
ATOM 5662 N N . LYS A 1 724 ? 22.219 -46.674 -38.265 1.00 27.81 724 LYS A N 1
ATOM 5663 C CA . LYS A 1 724 ? 22.231 -47.930 -37.498 1.00 27.81 724 LYS A CA 1
ATOM 5664 C C . LYS A 1 724 ? 21.874 -47.653 -36.039 1.00 27.81 724 LYS A C 1
ATOM 5666 O O . LYS A 1 724 ? 22.426 -46.767 -35.400 1.00 27.81 724 LYS A O 1
ATOM 5671 N N . LYS A 1 725 ? 20.899 -48.422 -35.559 1.00 27.56 725 LYS A N 1
ATOM 5672 C CA . LYS A 1 725 ? 20.349 -48.446 -34.203 1.00 27.56 725 LYS A CA 1
ATOM 5673 C C . LYS A 1 725 ? 20.795 -49.760 -33.547 1.00 27.56 725 LYS A C 1
ATOM 5675 O O . LYS A 1 725 ? 20.721 -50.781 -34.223 1.00 27.56 725 LYS A O 1
ATOM 5680 N N . ALA A 1 726 ? 21.070 -49.705 -32.236 1.00 28.72 726 ALA A N 1
ATOM 5681 C CA . ALA A 1 726 ? 20.942 -50.788 -31.239 1.00 28.72 726 ALA A CA 1
ATOM 5682 C C . ALA A 1 726 ? 21.959 -51.964 -31.329 1.00 28.72 726 ALA A C 1
ATOM 5684 O O . ALA A 1 726 ? 22.402 -52.302 -32.413 1.00 28.72 726 ALA A O 1
ATOM 5685 N N . LYS A 1 727 ? 22.371 -52.677 -30.264 1.00 28.89 727 LYS A N 1
ATOM 5686 C CA . LYS A 1 727 ? 21.840 -52.887 -28.897 1.00 28.89 727 LYS A CA 1
ATOM 5687 C C . LYS A 1 727 ? 22.866 -53.706 -28.058 1.00 28.89 727 LYS A C 1
ATOM 5689 O O . LYS A 1 727 ? 23.606 -54.470 -28.664 1.00 28.89 727 LYS A O 1
ATOM 5694 N N . CYS A 1 728 ? 22.738 -53.664 -26.719 1.00 26.53 728 CYS A N 1
ATOM 5695 C CA . CYS A 1 728 ? 23.153 -54.674 -25.702 1.00 26.53 728 CYS A CA 1
ATOM 5696 C C . CYS A 1 728 ? 24.677 -54.904 -25.493 1.00 26.53 728 CYS A C 1
ATOM 5698 O O . CYS A 1 728 ? 25.415 -55.030 -26.454 1.00 26.53 728 CYS A O 1
ATOM 5700 N N . PHE A 1 729 ? 25.232 -54.960 -24.272 1.00 28.52 729 PHE A N 1
ATOM 5701 C CA . PHE A 1 729 ? 24.939 -55.924 -23.196 1.00 28.52 729 PHE A CA 1
ATOM 5702 C C . PHE A 1 729 ? 25.394 -55.464 -21.787 1.00 28.52 729 PHE A C 1
ATOM 5704 O O . PHE A 1 729 ? 26.292 -54.640 -21.647 1.00 28.52 729 PHE A O 1
ATOM 5711 N N . ASN A 1 730 ? 24.773 -56.080 -20.772 1.00 27.39 730 ASN A N 1
ATOM 5712 C CA . ASN A 1 730 ? 25.102 -56.071 -19.340 1.00 27.39 730 ASN A CA 1
ATOM 5713 C C . ASN A 1 730 ? 26.565 -56.443 -19.030 1.00 27.39 730 ASN A C 1
ATOM 5715 O O . ASN A 1 730 ? 27.085 -57.385 -19.623 1.00 27.39 730 ASN A O 1
ATOM 5719 N N . ASN A 1 731 ? 27.151 -55.846 -17.987 1.00 29.36 731 ASN A N 1
ATOM 5720 C CA . ASN A 1 731 ? 27.385 -56.554 -16.721 1.00 29.36 731 ASN A CA 1
ATOM 5721 C C . ASN A 1 731 ? 27.951 -55.629 -15.636 1.00 29.36 731 ASN A C 1
ATOM 5723 O O . ASN A 1 731 ? 28.827 -54.802 -15.862 1.00 29.36 731 ASN A O 1
ATOM 5727 N N . SER A 1 732 ? 27.406 -55.837 -14.443 1.00 32.72 732 SER A N 1
ATOM 5728 C CA . SER A 1 732 ? 27.910 -55.461 -13.128 1.00 32.72 732 SER A CA 1
ATOM 5729 C C . SER A 1 732 ? 29.406 -55.721 -12.940 1.00 32.72 732 SER A C 1
ATOM 5731 O O . SER A 1 732 ? 29.884 -56.773 -13.359 1.00 32.72 732 SER A O 1
ATOM 5733 N N . VAL A 1 733 ? 30.086 -54.852 -12.185 1.00 32.59 733 VAL A N 1
ATOM 5734 C CA . VAL A 1 733 ? 30.701 -55.149 -10.871 1.00 32.59 733 VAL A CA 1
ATOM 5735 C C . VAL A 1 733 ? 31.453 -53.899 -10.392 1.00 32.59 733 VAL A C 1
ATOM 5737 O O . VAL A 1 733 ? 32.219 -53.285 -11.128 1.00 32.59 733 VAL A O 1
ATOM 5740 N N . PHE A 1 734 ? 31.186 -53.525 -9.141 1.00 32.84 734 PHE A N 1
ATOM 5741 C CA . PHE A 1 734 ? 31.927 -52.544 -8.353 1.00 32.84 734 PHE A CA 1
ATOM 5742 C C . PHE A 1 734 ? 33.424 -52.881 -8.281 1.00 32.84 734 PHE A C 1
ATOM 5744 O O . PHE A 1 734 ? 33.767 -54.010 -7.951 1.00 32.84 734 PHE A O 1
ATOM 5751 N N . HIS A 1 735 ? 34.292 -51.876 -8.414 1.00 31.23 735 HIS A N 1
ATOM 5752 C CA . HIS A 1 735 ? 35.397 -51.685 -7.472 1.00 31.23 735 HIS A CA 1
ATOM 5753 C C . HIS A 1 735 ? 35.839 -50.216 -7.437 1.00 31.23 735 HIS A C 1
ATOM 5755 O O . HIS A 1 735 ? 36.102 -49.590 -8.458 1.00 31.23 735 HIS A O 1
ATOM 5761 N N . CYS A 1 736 ? 35.873 -49.699 -6.213 1.00 28.94 736 CYS A N 1
ATOM 5762 C CA . CYS A 1 736 ? 36.446 -48.432 -5.782 1.00 28.94 736 CYS A CA 1
ATOM 5763 C C . CYS A 1 736 ? 37.959 -48.380 -6.067 1.00 28.94 736 CYS A C 1
ATOM 5765 O O . CYS A 1 736 ? 38.623 -49.400 -5.871 1.00 28.94 736 CYS A O 1
ATOM 5767 N N . SER A 1 737 ? 38.497 -47.217 -6.454 1.00 35.31 737 SER A N 1
ATOM 5768 C CA . SER A 1 737 ? 39.611 -46.504 -5.787 1.00 35.31 737 SER A CA 1
ATOM 5769 C C . SER A 1 737 ? 40.150 -45.371 -6.670 1.00 35.31 737 SER A C 1
ATOM 5771 O O . SER A 1 737 ? 40.480 -45.617 -7.829 1.00 35.31 737 SER A O 1
ATOM 5773 N N . CYS A 1 738 ? 40.337 -44.215 -6.022 1.00 36.56 738 CYS A N 1
ATOM 5774 C CA . CYS A 1 738 ? 40.924 -42.938 -6.458 1.00 36.56 738 CYS A CA 1
ATOM 5775 C C . CYS A 1 738 ? 39.984 -41.958 -7.163 1.00 36.56 738 CYS A C 1
ATOM 5777 O O . CYS A 1 738 ? 39.715 -42.120 -8.373 1.00 36.56 738 CYS A O 1
#

Foldseek 3Di:
DPPPPDPPQDPAPPDDDDDDPFKDKDKDWADAADDDDDDDDDDDDDDDDDDDDDDDDDDDDDDDDDDDDDDDDDDDDDDDDDPVVVVVVPPPPPDDDDDDDDPDDDDDDDDDDDDDDHPADIKMKMKIKGADDDDDDDDCPCVPVPDDDHDDRPDDDDDDDDHDDDAPVVGDDDMDMFMFMDRQWDAFQQAFIFGFQCCVRQNNDSCSNVVVRSVCVVCVVVVVVVVCVVLVVVVVPPVPDLDDDDDPPRGDLLSVLLVLLCLLLVVLQKGFGQDPDGDDPDDDDPDDDDDDDDDDDDDDDDDDDDPDPPPDDPPRDRQDIWGAQFPVRQFTCQPLLCLLQVLLCCVPPLVNLLSVLLLQLVLLQDFAQDWDQAQQVRDIDGQGDRLQRFRGQAGRHGSPRTNVPRNDDLSQALQRLLSSLLSQLLSCLQVVPLVSLVSRLVSNVSNLVSQVVQPPPPLLFGFFDQAQRHPLRHDGAGTGFLQSRLSNLLSLQSNLQSCVVNVNNVSNLVSLVSNVRSLVVQCVQFPPPQAGFGHSDDDQRSRWLFLQSNVNQLSCLLRLADGSDDLRHLVRSLVVQLVAQQCLLVRNQAAGQGTAHPVRHQDVPDPRSQKHFLLSRQRRHQLSCLSSVNNVSSVSRNNSNCRQQPDPNHPPLRSFRARIDGSVNRGDGTSGSSNSSNSSNVCSVPPRPSSVVPPHDDSPPDPPPPPPDDDDDDDDDDDDDDDDDDDDDDDDDDDDDD

Sequence (738 aa):
MNQNNVERVPNPAPSLGSLDEDIRVLRVTSQSWRQGMRETNSTEMPMRGAFERGSVNSMLGSLSGGSRSSSEEIIGGEPLCSLEELTRWNTQVSPWSQSSELVRAGGSLPCGAVLTAKENPPVTFAIAACETQNDGHFDRENFNTGPSMPSSPGETSCAAVSASTWVEPHGKCTVAFALAWSSPKVKFMKGKSYHRRYTKFYGTSERAALNLVHDALKNYKRWEEEIENWQAPILRDDRLPEMIYNCPSDVYRYKFTLFNELYFLVSGGTVWTDSTLPASNGGSIQHQTTTTETNNVKVTEAKVNCKQCVVIEHSTVGLYDSTAESVEYIMWCTYDVHFYASYALLMLFPKIELSIQRDFAKAVLCEDGRKVKFLAEGNSGIRKVRGAVPHDLGTHDPWHEMNAYNIHDTSTWKDLNPKFVLQVYRDFTVTGDLSFGADVWPSVCAAIEYMDRFDRDNDCLIENDGFPDQTYDTWTVHGVSAYCGGLWLASLQAAAAMALQLGDRAFADRCKSKFVKAKSVFEAKLWNGSYFNYDSGSSNNSKSIQTDQLAGQWYTASSGLPDLFDDFKIESALQKIYDFNVMKVRGGRMGAVNGMHPNGKVDETCMQSREIWTGVTYAAAAATMILAGMEEQAFTTAEGIFIAGWSEEGYGYSFQTPEAWTTDGHFRSLIYMRPLAIWSMQWALSLPKAILDAPKINMMDRILVSPHSAKSSHNDIGVRKIAKKAKCFNNSVFHCSC

Nearest PDB structures (foldseek):
  8i5u-assembly1_A  TM=8.573E-01  e=3.778E-48  Thermoanaerobacterium xylanolyticum LX-11
  7dkw-assembly2_B  TM=8.571E-01  e=8.991E-48  Thermoanaerobacterium xylanolyticum LX-11
  8jbo-assembly1_A  TM=8.603E-01  e=1.352E-47  Thermoanaerobacterium xylanolyticum LX-11
  7w2x-assembly1_A  TM=8.599E-01  e=4.839E-47  Thermoanaerobacterium xylanolyticum LX-11
  7w2v-assembly1_A  TM=8.551E-01  e=5.639E-47  Thermoanaerobacterium xylanolyticum LX-11

Radius of gyration: 32.63 Å; Cα contacts (8 Å, |Δi|>4): 1136; chains: 1; bounding box: 91×113×107 Å